Protein AF-A0A935R2I5-F1 (afdb_monomer_lite)

Secondary structure (DSSP, 8-state):
---PPPPPTT-TTTTT-SEEE--SSSEEEEE---TT-HHHHHHHHHHHHHHHHTT--EEEEE-S--S----HHHHHT--GGG-S-----HHHHHHHHHHHHHHSSEEEPPPHHHHHHHTSPPP-SSSSSHHHHHHHHHGGGHHHHHHHHHT--SEEEETTTEEEESS------SSHHHHTT--S-S-TTS-HHHHTTTSHHHHHHH-S---HHHHHHHHHHHH-TT----EEEE-SS--TTSEEEEETTEEEE--STTS-TTT-EEEEEETTS--SSGGG-EEEPS---------EEEEPPS--------------------------------------PPPPPP------PPPP-PPPP-----------------------PPPP-PPPPPP----------PPPHHHHHHHHHHHHTTT---HHHHHHHHHHTTS---TTTTS-----------------TTSSPPPTTHHHHHHHHHHHHHHHHHHHHHHHHHHHTT-S----

Radius of gyration: 31.32 Å; chains: 1; bounding box: 86×102×86 Å

Foldseek 3Di:
DDVDPQAFPLGPQFWQFQEREDELFFKEWEAEAAAQVVVLVVVQVVVQVVCVVVVTQYAYEYQANLHHHADPVCLVVPDVQFADHDDRRSLVRLVVQSVCRRPGRYAYAHAQCLLVLQAAAADPPRHPGRLVVSLVVNPPCSVVSNVRSSGGHQKYDAPLAEIEFAAEQADADQAPVVSRPDGSHDHHPPDLVCQCPPHRSSVRHRPHDHDPVSLVSRSCRYPNPPDQFHAYEHEPDDDAQQKDDPDFRYIYGHAHTSYHLQNHKMKIATSNHHGRGPVQEDADEDDDDDDDDGIHTYGHDPDDPPPDPPDPDDDDDDDDDDDDDDDDDDDDDDDDDDDDDDDDDDDDDDDDDDDDDDDDDDDDDDDDDDDDDDDDDDDDDDDDDDDDDDDDDDDDDDDDDDDDDDDDPVVVVVVVLVVVCVPDPDPVVVVLSVVVVPDVDDPVPVPPDDDDDDDDDDDDDDDDPPPDDDDPCPVVVVVVVVVVVVVVVVVVVVVVVCVVVVVDDPDD

Sequence (508 aa):
MSTEPASRAMGDGVWGRRVARLPERGVLLVCTDLHGNVPDYERMKALFFQEKALGNDPILAFCGDLVHGPDPGTRAAWPRYLGTPYDDRSAELILDMERFTRDERVFTLLGNHEHAHVGGPPVPKFYPDEAAVLEATLGAETERVVEFIRSFPLLAMAPNGLVLTHAAPRSTEPRADDFERLRYDGYRTVPLLRMADVDTLGALLWARMATEGQARRLLRALFGDEFTEGFVTFGHDVVHEGYDRFSASQICVSTSFGLDDERKTYLRLDLSQRYASAHALREGVGCRCRCTLSAEIRRRPANAPKILPAVVRAGGPRRLAPTRGPRPGGVDPGMNGASRRSPGHKTVTIRGMLSPCSRPSAAEPTDAAILGRRAAKTPCEEPFRPQDVEPPMPKLSDLSLLPRVTPSPERDARQLLLESTRGVPDLSLRAAALQAAHGGHRLTDVLAGDRVASNSFPREGLPSLAERGLPPDARHANHAFTLAARRRALAWRLARSAAEDGLVGRGR

Structure (mmCIF, N/CA/C/O backbone):
data_AF-A0A935R2I5-F1
#
_entry.id   AF-A0A935R2I5-F1
#
loop_
_atom_site.group_PDB
_atom_site.id
_atom_site.type_symbol
_atom_site.label_atom_id
_atom_site.label_alt_id
_atom_site.label_comp_id
_atom_site.label_asym_id
_atom_site.label_entity_id
_atom_site.label_seq_id
_atom_site.pdbx_PDB_ins_code
_atom_site.Cartn_x
_atom_site.Cartn_y
_atom_site.Cartn_z
_atom_site.occupancy
_atom_site.B_iso_or_equiv
_atom_site.auth_seq_id
_atom_site.auth_comp_id
_atom_site.auth_asym_id
_atom_site.auth_atom_id
_atom_site.pdbx_PDB_model_num
ATOM 1 N N . MET A 1 1 ? -19.370 -14.040 -24.279 1.00 42.25 1 MET A N 1
ATOM 2 C CA . MET A 1 1 ? -19.292 -14.472 -22.867 1.00 42.25 1 MET A CA 1
ATOM 3 C C . MET A 1 1 ? -19.594 -13.251 -22.027 1.00 42.25 1 MET A C 1
ATOM 5 O O . MET A 1 1 ? -19.007 -12.218 -22.307 1.00 42.25 1 MET A O 1
ATOM 9 N N . SER A 1 2 ? -20.565 -13.329 -21.116 1.00 35.28 2 SER A N 1
ATOM 10 C CA . SER A 1 2 ? -20.908 -12.202 -20.241 1.00 35.28 2 SER A CA 1
ATOM 11 C C . SER A 1 2 ? -19.685 -11.838 -19.397 1.00 35.28 2 SER A C 1
ATOM 13 O O . SER A 1 2 ? -19.158 -12.697 -18.695 1.00 35.28 2 SER A O 1
ATOM 15 N N . THR A 1 3 ? -19.198 -10.607 -19.533 1.00 46.31 3 THR A N 1
ATOM 16 C CA . THR A 1 3 ? -18.023 -10.059 -18.838 1.00 46.31 3 THR A CA 1
ATOM 17 C C . THR A 1 3 ? -18.418 -9.388 -17.527 1.00 46.31 3 THR A C 1
ATOM 19 O O . THR A 1 3 ? -17.806 -8.391 -17.147 1.00 46.31 3 THR A O 1
ATOM 22 N N . GLU A 1 4 ? -19.469 -9.865 -16.852 1.00 49.53 4 GLU A N 1
ATOM 23 C CA . GLU A 1 4 ? -19.754 -9.340 -15.521 1.00 49.53 4 GLU A CA 1
ATOM 24 C C . GLU A 1 4 ? -18.545 -9.626 -14.622 1.00 49.53 4 GLU A C 1
ATOM 26 O O . GLU A 1 4 ? -18.099 -10.779 -14.541 1.00 49.53 4 GLU A O 1
ATOM 31 N N . PRO A 1 5 ? -17.951 -8.588 -14.007 1.00 61.31 5 PRO A N 1
ATOM 32 C CA . PRO A 1 5 ? -16.806 -8.776 -13.141 1.00 61.31 5 PRO A CA 1
ATOM 33 C C . PRO A 1 5 ? -17.235 -9.701 -12.007 1.00 61.31 5 PRO A C 1
ATOM 35 O O . PRO A 1 5 ? -18.182 -9.406 -11.281 1.00 61.31 5 PRO A O 1
ATOM 38 N N . ALA A 1 6 ? -16.558 -10.844 -11.882 1.00 64.06 6 ALA A N 1
ATOM 39 C CA . ALA A 1 6 ? -16.834 -11.791 -10.812 1.00 64.06 6 ALA A CA 1
ATOM 40 C C . ALA A 1 6 ? -16.828 -11.048 -9.468 1.00 64.06 6 ALA A C 1
ATOM 42 O O . ALA A 1 6 ? -15.870 -10.331 -9.158 1.00 64.06 6 ALA A O 1
ATOM 43 N N . SER A 1 7 ? -17.899 -11.209 -8.688 1.00 76.56 7 SER A N 1
ATOM 44 C CA . SER A 1 7 ? -18.013 -10.600 -7.366 1.00 76.56 7 SER A CA 1
ATOM 45 C C . SER A 1 7 ? -16.812 -11.012 -6.513 1.00 76.56 7 SER A C 1
ATOM 47 O O . SER A 1 7 ? -16.570 -12.205 -6.323 1.00 76.56 7 SER A O 1
ATOM 49 N N . ARG A 1 8 ? -16.051 -10.039 -6.009 1.00 86.62 8 ARG A N 1
ATOM 50 C CA . ARG A 1 8 ? -14.922 -10.282 -5.098 1.00 86.62 8 ARG A CA 1
ATOM 51 C C . ARG A 1 8 ? -15.412 -10.344 -3.655 1.00 86.62 8 ARG A C 1
ATOM 53 O O . ARG A 1 8 ? -16.374 -9.661 -3.314 1.00 86.62 8 ARG A O 1
ATOM 60 N N . ALA A 1 9 ? -14.715 -11.075 -2.785 1.00 88.44 9 ALA A N 1
ATOM 61 C CA . ALA A 1 9 ? -15.162 -11.310 -1.406 1.00 88.44 9 ALA A CA 1
ATOM 62 C C . ALA A 1 9 ? -15.339 -10.026 -0.567 1.00 88.44 9 ALA A C 1
ATOM 64 O O . ALA A 1 9 ? -16.174 -9.981 0.332 1.00 88.44 9 ALA A O 1
ATOM 65 N N . MET A 1 10 ? -14.573 -8.969 -0.858 1.00 91.25 10 MET A N 1
ATOM 66 C CA . MET A 1 10 ? -14.714 -7.659 -0.197 1.00 91.25 10 MET A CA 1
ATOM 67 C C . MET A 1 10 ? -15.809 -6.762 -0.812 1.00 91.25 10 MET A C 1
ATOM 69 O O . MET A 1 10 ? -16.134 -5.727 -0.233 1.00 91.25 10 MET A O 1
ATOM 73 N N . GLY A 1 11 ? -16.383 -7.152 -1.955 1.00 90.31 11 GLY A N 1
ATOM 74 C CA . GLY A 1 11 ? -17.467 -6.446 -2.643 1.00 90.31 11 GLY A CA 1
ATOM 75 C C . GLY A 1 11 ? -17.122 -5.041 -3.158 1.00 90.31 11 GLY A C 1
ATOM 76 O O . GLY A 1 11 ? -15.964 -4.610 -3.178 1.00 90.31 11 GLY A O 1
ATOM 77 N N . ASP A 1 12 ? -18.166 -4.310 -3.547 1.00 85.81 12 ASP A N 1
ATOM 78 C CA . ASP A 1 12 ? -18.085 -2.979 -4.178 1.00 85.81 12 ASP A CA 1
ATOM 79 C C . ASP A 1 12 ? -17.677 -1.863 -3.199 1.00 85.81 12 ASP A C 1
ATOM 81 O O . ASP A 1 12 ? -17.367 -0.741 -3.594 1.00 85.81 12 ASP A O 1
ATOM 85 N N . GLY A 1 13 ? -17.644 -2.155 -1.894 1.00 87.06 13 GLY A N 1
ATOM 86 C CA . GLY A 1 13 ? -17.133 -1.230 -0.877 1.00 87.06 13 GLY A CA 1
ATOM 87 C C . GLY A 1 13 ? -15.620 -0.995 -0.961 1.00 87.06 13 GLY A C 1
ATOM 88 O O . GLY A 1 13 ? -15.116 -0.058 -0.337 1.00 87.06 13 GLY A O 1
ATOM 89 N N . VAL A 1 14 ? -14.902 -1.831 -1.719 1.00 94.50 14 VAL A N 1
ATOM 90 C CA . VAL A 1 14 ? -13.442 -1.780 -1.877 1.00 94.50 14 VAL A CA 1
ATOM 91 C C . VAL A 1 14 ? -13.039 -1.611 -3.338 1.00 94.50 14 VAL A C 1
ATOM 93 O O . VAL A 1 14 ? -12.278 -0.702 -3.659 1.00 94.50 14 VAL A O 1
ATOM 96 N N . TRP A 1 15 ? -13.526 -2.480 -4.223 1.00 94.56 15 TRP A N 1
ATOM 97 C CA . TRP A 1 15 ? -13.064 -2.533 -5.610 1.00 94.56 15 TRP A CA 1
ATOM 98 C C . TRP A 1 15 ? -13.761 -1.496 -6.488 1.00 94.56 15 TRP A C 1
ATOM 100 O O . TRP A 1 15 ? -14.960 -1.276 -6.362 1.00 94.56 15 TRP A O 1
ATOM 110 N N . GLY A 1 16 ? -13.006 -0.863 -7.390 1.00 94.56 16 GLY A N 1
ATOM 111 C CA . GLY A 1 16 ? -13.527 0.167 -8.299 1.00 94.56 16 GLY A CA 1
ATOM 112 C C . GLY A 1 16 ? -13.778 1.528 -7.640 1.00 94.56 16 GLY A C 1
ATOM 113 O O . GLY A 1 16 ? -14.221 2.458 -8.309 1.00 94.56 16 GLY A O 1
ATOM 114 N N . ARG A 1 17 ? -13.465 1.662 -6.348 1.00 96.50 17 ARG A N 1
ATOM 115 C CA . ARG A 1 17 ? -13.522 2.917 -5.593 1.00 96.50 17 ARG A CA 1
ATOM 116 C C . ARG A 1 17 ? -12.138 3.514 -5.434 1.00 96.50 17 ARG A C 1
ATOM 118 O O . ARG A 1 17 ? -11.147 2.809 -5.542 1.00 96.50 17 ARG A O 1
ATOM 125 N N . ARG A 1 18 ? -12.052 4.799 -5.110 1.00 98.19 18 ARG A N 1
ATOM 126 C CA . ARG A 1 18 ? -10.811 5.455 -4.671 1.00 98.19 18 ARG A CA 1
ATOM 127 C C . ARG A 1 18 ? -10.623 5.350 -3.163 1.00 98.19 18 ARG A C 1
ATOM 129 O O . ARG A 1 18 ? -9.482 5.244 -2.716 1.00 98.19 18 ARG A O 1
ATOM 136 N N . VAL A 1 19 ? -11.720 5.314 -2.404 1.00 98.50 19 VAL A N 1
ATOM 137 C CA . VAL A 1 19 ? -11.720 5.144 -0.945 1.00 98.50 19 VAL A CA 1
ATOM 138 C C . VAL A 1 19 ? -12.372 3.813 -0.585 1.00 98.50 19 VAL A C 1
ATOM 140 O O . VAL A 1 19 ? -13.596 3.682 -0.586 1.00 98.50 19 VAL A O 1
ATOM 143 N N . ALA A 1 20 ? -11.552 2.825 -0.234 1.00 98.38 20 ALA A N 1
ATOM 144 C CA . ALA A 1 20 ? -12.039 1.560 0.298 1.00 98.38 20 ALA A CA 1
ATOM 145 C C . ALA A 1 20 ? -12.527 1.729 1.744 1.00 98.38 20 ALA A C 1
ATOM 147 O O . ALA A 1 20 ? -11.830 2.295 2.591 1.00 98.38 20 ALA A O 1
ATOM 148 N N . ARG A 1 21 ? -13.718 1.207 2.045 1.00 97.38 21 ARG A N 1
ATOM 149 C CA . ARG A 1 21 ? -14.299 1.239 3.396 1.00 97.38 21 ARG A CA 1
ATOM 150 C C . ARG A 1 21 ? -14.200 -0.141 4.033 1.00 97.38 21 ARG A C 1
ATOM 152 O O . ARG A 1 21 ? -14.810 -1.098 3.566 1.00 97.38 21 ARG A O 1
ATOM 159 N N . LEU A 1 22 ? -13.411 -0.236 5.096 1.00 97.62 22 LEU A N 1
ATOM 160 C CA . LEU A 1 22 ? -13.221 -1.465 5.861 1.00 97.62 22 LEU A CA 1
ATOM 161 C C . LEU A 1 22 ? -14.363 -1.659 6.872 1.00 97.62 22 LEU A C 1
ATOM 163 O O . LEU A 1 22 ? -14.968 -0.678 7.310 1.00 97.62 22 LEU A O 1
ATOM 167 N N . PRO A 1 23 ? -14.673 -2.910 7.255 1.00 96.88 23 PRO A N 1
ATOM 168 C CA . PRO A 1 23 ? -15.714 -3.191 8.243 1.00 96.88 23 PRO A CA 1
ATOM 169 C C . PRO A 1 23 ? -15.329 -2.703 9.647 1.00 96.88 23 PRO A C 1
ATOM 171 O O . PRO A 1 23 ? -14.164 -2.466 9.958 1.00 96.88 23 PRO A O 1
ATOM 174 N N . GLU A 1 24 ? -16.319 -2.654 10.536 1.00 96.44 24 GLU A N 1
ATOM 175 C CA . GLU A 1 24 ? -16.144 -2.314 11.957 1.00 96.44 24 GLU A CA 1
ATOM 176 C C . GLU A 1 24 ? -15.472 -3.415 12.794 1.00 96.44 24 GLU A C 1
ATOM 178 O O . GLU A 1 24 ? -15.126 -3.194 13.951 1.00 96.44 24 GLU A O 1
ATOM 183 N N . ARG A 1 25 ? -15.358 -4.638 12.268 1.00 96.88 25 ARG A N 1
ATOM 184 C CA . ARG A 1 25 ? -14.874 -5.815 13.005 1.00 96.88 25 ARG A CA 1
ATOM 185 C C . ARG A 1 25 ? -14.002 -6.694 12.117 1.00 96.88 25 ARG A C 1
ATOM 187 O O . ARG A 1 25 ? -14.098 -6.634 10.893 1.00 96.88 25 ARG A O 1
ATOM 194 N N . GLY A 1 26 ? -13.184 -7.525 12.757 1.00 96.88 26 GLY A N 1
ATOM 195 C CA . GLY A 1 26 ? -12.247 -8.438 12.104 1.00 96.88 26 GLY A CA 1
ATOM 196 C C . GLY A 1 26 ? -10.797 -8.146 12.480 1.00 96.88 26 GLY A C 1
ATOM 197 O O . GLY A 1 26 ? -10.507 -7.203 13.219 1.00 96.88 26 GLY A O 1
ATOM 198 N N . VAL A 1 27 ? -9.881 -8.969 11.973 1.00 97.75 27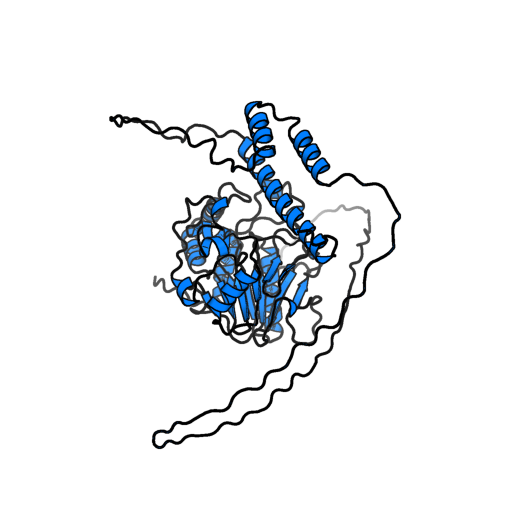 VAL A N 1
ATOM 199 C CA . VAL A 1 27 ? -8.436 -8.799 12.183 1.00 97.75 27 VAL A CA 1
ATOM 200 C C . VAL A 1 27 ? -7.792 -8.339 10.884 1.00 97.75 27 VAL A C 1
ATOM 202 O O . VAL A 1 27 ? -7.696 -9.106 9.932 1.00 97.75 27 VAL A O 1
ATOM 205 N N . LEU A 1 28 ? -7.315 -7.101 10.842 1.00 98.12 28 LEU A N 1
ATOM 206 C CA . LEU A 1 28 ? -6.617 -6.564 9.681 1.00 98.12 28 LEU A CA 1
ATOM 207 C C . LEU A 1 28 ? -5.120 -6.873 9.760 1.00 98.12 28 LEU A C 1
ATOM 209 O O . LEU A 1 28 ? -4.450 -6.512 10.729 1.00 98.12 28 LEU A O 1
ATOM 213 N N . LEU A 1 29 ? -4.595 -7.496 8.710 1.00 98.19 29 LEU A N 1
ATOM 214 C CA . LEU A 1 29 ? -3.173 -7.673 8.445 1.00 98.19 29 LEU A CA 1
ATOM 215 C C . LEU A 1 29 ? -2.754 -6.689 7.351 1.00 98.19 29 LEU A C 1
ATOM 217 O O . LEU A 1 29 ? -3.391 -6.649 6.300 1.00 98.19 29 LEU A O 1
ATOM 221 N N . VAL A 1 30 ? -1.691 -5.916 7.580 1.00 97.94 30 VAL A N 1
ATOM 222 C CA . VAL A 1 30 ? -1.182 -4.937 6.602 1.00 97.94 30 VAL A CA 1
ATOM 223 C C . VAL A 1 30 ? 0.234 -5.300 6.170 1.00 97.94 30 VAL A C 1
ATOM 225 O O . VAL A 1 30 ? 1.107 -5.537 7.010 1.00 97.94 30 VAL A O 1
ATOM 228 N N . CYS A 1 31 ? 0.439 -5.316 4.857 1.00 97.38 31 CYS A N 1
ATOM 229 C CA . CYS A 1 31 ? 1.704 -5.534 4.168 1.00 97.38 31 CYS A CA 1
ATOM 230 C C . CYS A 1 31 ? 1.957 -4.381 3.185 1.00 97.38 31 CYS A C 1
ATOM 232 O O . CYS A 1 31 ? 1.023 -3.765 2.686 1.00 97.38 31 CYS A O 1
ATOM 234 N N . THR A 1 32 ? 3.216 -4.070 2.923 1.00 97.38 32 THR A N 1
ATOM 235 C CA . THR A 1 32 ? 3.664 -2.994 2.038 1.00 97.38 32 THR A CA 1
ATOM 236 C C . THR A 1 32 ? 4.848 -3.476 1.193 1.00 97.38 32 THR A C 1
ATOM 238 O O . THR A 1 32 ? 5.669 -4.262 1.688 1.00 97.38 32 THR A O 1
ATOM 241 N N . ASP A 1 33 ? 4.928 -2.986 -0.048 1.00 97.62 33 ASP A N 1
ATOM 242 C CA . ASP A 1 33 ? 6.112 -3.036 -0.917 1.00 97.62 33 ASP A CA 1
ATOM 243 C C . ASP A 1 33 ? 6.672 -4.457 -1.110 1.00 97.62 33 ASP A C 1
ATOM 245 O O . ASP A 1 33 ? 7.755 -4.793 -0.622 1.00 97.62 33 ASP A O 1
ATOM 249 N N . LEU A 1 34 ? 5.936 -5.326 -1.809 1.00 98.12 34 LEU A N 1
ATOM 250 C CA . LEU A 1 34 ? 6.410 -6.682 -2.116 1.00 98.12 34 LEU A CA 1
ATOM 251 C C . LEU A 1 34 ? 7.421 -6.699 -3.263 1.00 98.12 34 LEU A C 1
ATOM 253 O O . LEU A 1 34 ? 8.339 -7.516 -3.236 1.00 98.12 34 LEU A O 1
ATOM 257 N N . HIS A 1 35 ? 7.255 -5.845 -4.278 1.00 98.25 35 HIS A N 1
ATOM 258 C CA . HIS A 1 35 ? 8.127 -5.786 -5.456 1.00 98.25 35 HIS A CA 1
ATOM 259 C C . HIS A 1 35 ? 8.442 -7.165 -6.058 1.00 98.25 35 HIS A C 1
ATOM 261 O O . HIS A 1 35 ? 9.607 -7.539 -6.204 1.00 98.25 35 HIS A O 1
ATOM 267 N N . GLY A 1 36 ? 7.413 -7.973 -6.331 1.00 98.19 36 GLY A N 1
ATOM 268 C CA . GLY A 1 36 ? 7.558 -9.313 -6.910 1.00 98.19 36 GLY A CA 1
ATOM 269 C C . GLY A 1 36 ? 8.071 -10.398 -5.951 1.00 98.19 36 GLY A C 1
ATOM 270 O O . GLY A 1 36 ? 8.322 -11.522 -6.390 1.00 98.19 36 GLY A O 1
ATOM 271 N N . ASN A 1 37 ? 8.222 -10.110 -4.652 1.00 98.38 37 ASN A N 1
ATOM 272 C CA . ASN A 1 37 ? 8.724 -11.055 -3.651 1.00 98.38 37 ASN A CA 1
ATOM 273 C C . ASN A 1 37 ? 7.662 -12.089 -3.224 1.00 98.38 37 ASN A C 1
ATOM 275 O O . ASN A 1 37 ? 7.001 -11.967 -2.189 1.00 98.38 37 ASN A O 1
ATOM 279 N N . VAL A 1 38 ? 7.520 -13.152 -4.020 1.00 98.19 38 VAL A N 1
ATOM 280 C CA . VAL A 1 38 ? 6.578 -14.256 -3.748 1.00 98.19 38 VAL A CA 1
ATOM 281 C C . VAL A 1 38 ? 6.770 -14.924 -2.374 1.00 98.19 38 VAL A C 1
ATOM 283 O O . VAL A 1 38 ? 5.764 -15.201 -1.723 1.00 98.19 38 VAL A O 1
ATOM 286 N N . PRO A 1 39 ? 7.995 -15.182 -1.868 1.00 97.38 39 PRO A N 1
ATOM 287 C CA . PRO A 1 39 ? 8.168 -15.715 -0.514 1.00 97.38 39 PRO A CA 1
ATOM 288 C C . PRO A 1 39 ? 7.474 -14.902 0.591 1.00 97.38 39 PRO A C 1
ATOM 290 O O . PRO A 1 39 ? 6.872 -15.490 1.493 1.00 97.38 39 PRO A O 1
ATOM 293 N N . ASP A 1 40 ? 7.525 -13.568 0.530 1.00 97.06 40 ASP A N 1
ATOM 294 C CA . ASP A 1 40 ? 6.851 -12.716 1.516 1.00 97.06 40 ASP A CA 1
ATOM 295 C C . ASP A 1 40 ? 5.333 -12.646 1.277 1.00 97.06 40 ASP A C 1
ATOM 297 O O . ASP A 1 40 ? 4.562 -12.684 2.238 1.00 97.06 40 ASP A O 1
ATOM 301 N N . TYR A 1 41 ? 4.890 -12.644 0.016 1.00 98.44 41 TYR A N 1
ATOM 302 C CA . TYR A 1 41 ? 3.471 -12.770 -0.336 1.00 98.44 41 TYR A CA 1
ATOM 303 C C . TYR A 1 41 ? 2.841 -14.042 0.263 1.00 98.44 41 TYR A C 1
ATOM 305 O O . TYR A 1 41 ? 1.838 -13.984 0.980 1.00 98.44 41 TYR A O 1
ATOM 313 N N . GLU A 1 42 ? 3.483 -15.196 0.065 1.00 98.12 42 GLU A N 1
ATOM 314 C CA . GLU A 1 42 ? 3.033 -16.476 0.622 1.00 98.12 42 GLU A CA 1
ATOM 315 C C . GLU A 1 42 ? 3.092 -16.495 2.154 1.00 98.12 42 GLU A C 1
ATOM 317 O O . GLU A 1 42 ? 2.244 -17.096 2.822 1.00 98.12 42 GLU A O 1
ATOM 322 N N . ARG A 1 43 ? 4.050 -15.778 2.752 1.00 96.44 43 ARG A N 1
ATOM 323 C CA . ARG A 1 43 ? 4.087 -15.608 4.206 1.00 96.44 43 ARG A CA 1
ATOM 324 C C . ARG A 1 43 ? 2.867 -14.840 4.717 1.00 96.44 43 ARG A C 1
ATOM 326 O O . ARG A 1 43 ? 2.314 -15.235 5.747 1.00 96.44 43 ARG A O 1
ATOM 333 N N . MET A 1 44 ? 2.435 -13.787 4.026 1.00 98.00 44 MET A N 1
ATOM 334 C CA . MET A 1 44 ? 1.230 -13.040 4.397 1.00 98.00 44 MET A CA 1
ATOM 335 C C . MET A 1 44 ? -0.040 -13.879 4.231 1.00 98.00 44 MET A C 1
ATOM 337 O O . MET A 1 44 ? -0.881 -13.874 5.132 1.00 98.00 44 MET A O 1
ATOM 341 N N . LYS A 1 45 ? -0.138 -14.690 3.169 1.00 98.31 45 LYS A N 1
ATOM 342 C CA . LYS A 1 45 ? -1.212 -15.689 3.008 1.00 98.31 45 LYS A CA 1
ATOM 343 C C . LYS A 1 45 ? -1.251 -16.670 4.176 1.00 98.31 45 LYS A C 1
ATOM 345 O O . LYS A 1 45 ? -2.307 -16.904 4.760 1.00 98.31 45 LYS A O 1
ATOM 350 N N . ALA A 1 46 ? -0.098 -17.197 4.583 1.00 97.62 46 ALA A N 1
ATOM 351 C CA . ALA A 1 46 ? -0.018 -18.105 5.723 1.00 97.62 46 ALA A CA 1
ATOM 352 C C . ALA A 1 46 ? -0.479 -17.449 7.039 1.00 97.62 46 ALA A C 1
ATOM 354 O O . ALA A 1 46 ? -1.148 -18.099 7.840 1.00 97.62 46 ALA A O 1
ATOM 355 N N . LEU A 1 47 ? -0.154 -16.170 7.267 1.00 96.25 47 LEU A N 1
ATOM 356 C CA . LEU A 1 47 ? -0.636 -15.416 8.433 1.00 96.25 47 LEU A CA 1
ATOM 357 C C . LEU A 1 47 ? -2.151 -15.190 8.382 1.00 96.25 47 LEU A C 1
ATOM 359 O O . LEU A 1 47 ? -2.825 -15.371 9.392 1.00 96.25 47 LEU A O 1
ATOM 363 N N . PHE A 1 48 ? -2.693 -14.859 7.210 1.00 97.94 48 PHE A N 1
ATOM 364 C CA . PHE A 1 48 ? -4.134 -14.739 7.000 1.00 97.94 48 PHE A CA 1
ATOM 365 C C . PHE A 1 48 ? -4.859 -16.048 7.346 1.00 97.94 48 PHE A C 1
ATOM 367 O O . PHE A 1 48 ? -5.766 -16.060 8.179 1.00 97.94 48 PHE A O 1
ATOM 374 N N . PHE A 1 49 ? -4.408 -17.178 6.795 1.00 98.06 49 PHE A N 1
ATOM 375 C CA . PHE A 1 49 ? -5.005 -18.481 7.098 1.00 98.06 49 PHE A CA 1
ATOM 376 C C . PHE A 1 49 ? -4.787 -18.914 8.550 1.00 98.06 49 PHE A C 1
ATOM 378 O O . PHE A 1 49 ? -5.638 -19.601 9.112 1.00 98.06 49 PHE A O 1
ATOM 385 N N . GLN A 1 50 ? -3.694 -18.486 9.189 1.00 97.00 50 GLN A N 1
ATOM 386 C CA . GLN A 1 50 ? -3.489 -18.696 10.619 1.00 97.00 50 GLN A CA 1
ATOM 387 C C . GLN A 1 50 ? -4.555 -17.971 11.452 1.00 97.00 50 GLN A C 1
ATOM 389 O O . GLN A 1 50 ? -5.107 -18.574 12.366 1.00 97.00 50 GLN A O 1
ATOM 394 N N . GLU A 1 51 ? -4.868 -16.710 11.151 1.00 97.00 51 GLU A N 1
ATOM 395 C CA . GLU A 1 51 ? -5.935 -15.974 11.844 1.00 97.00 51 GLU A CA 1
ATOM 396 C C . GLU A 1 51 ? -7.306 -16.628 11.616 1.00 97.00 51 GLU A C 1
ATOM 398 O O . GLU A 1 51 ? -8.055 -16.826 12.573 1.00 97.00 51 GLU A O 1
ATOM 403 N N . LYS A 1 52 ? -7.597 -17.062 10.383 1.00 97.19 52 LYS A N 1
ATOM 404 C CA . LYS A 1 52 ? -8.825 -17.806 10.051 1.00 97.19 52 LYS A CA 1
ATOM 405 C C . LYS A 1 52 ? -8.934 -19.105 10.860 1.00 97.19 52 LYS A C 1
ATOM 407 O O . LYS A 1 52 ? -9.976 -19.393 11.440 1.00 97.19 52 LYS A O 1
ATOM 412 N N . ALA A 1 53 ? -7.839 -19.863 10.973 1.00 97.25 53 ALA A N 1
ATOM 413 C CA . ALA A 1 53 ? -7.779 -21.092 11.769 1.00 97.25 53 ALA A CA 1
ATOM 414 C C . ALA A 1 53 ? -7.937 -20.854 13.284 1.00 97.25 53 ALA A C 1
ATOM 416 O O . ALA A 1 53 ? -8.341 -21.764 14.006 1.00 97.25 53 ALA A O 1
ATOM 417 N N . LEU A 1 54 ? -7.646 -19.643 13.770 1.00 96.69 54 LEU A N 1
ATOM 418 C CA . LEU A 1 54 ? -7.909 -19.227 15.151 1.00 96.69 54 LEU A CA 1
ATOM 419 C C . LEU A 1 54 ? -9.368 -18.793 15.385 1.00 96.69 54 LEU A C 1
ATOM 421 O O . LEU A 1 54 ? -9.700 -18.389 16.497 1.00 96.69 54 LEU A O 1
ATOM 425 N N . GLY A 1 55 ? -10.233 -18.879 14.370 1.00 97.06 55 GLY A N 1
ATOM 426 C CA . GLY A 1 55 ? -11.631 -18.450 14.446 1.00 97.06 55 GLY A CA 1
ATOM 427 C C . GLY A 1 55 ? -11.818 -16.937 14.335 1.00 97.06 55 GLY A C 1
ATOM 428 O O . GLY A 1 55 ? -12.912 -16.443 14.601 1.00 97.06 55 GLY A O 1
ATOM 429 N N . ASN A 1 56 ? -10.770 -16.199 13.958 1.00 97.06 56 ASN A N 1
ATOM 430 C CA . ASN A 1 56 ? -10.896 -14.782 13.643 1.00 97.06 56 ASN A CA 1
ATOM 431 C C . ASN A 1 56 ? -11.461 -14.605 12.227 1.00 97.06 56 ASN A C 1
ATOM 433 O O . ASN A 1 56 ? -11.472 -15.531 11.416 1.00 97.06 56 ASN A O 1
ATOM 437 N N . ASP A 1 57 ? -11.880 -13.380 11.927 1.00 97.25 57 ASP A N 1
ATOM 438 C CA . ASP A 1 57 ? -12.343 -12.953 10.607 1.00 97.25 57 ASP A CA 1
ATOM 439 C C . ASP A 1 57 ? -11.278 -12.037 9.975 1.00 97.25 57 ASP A C 1
ATOM 441 O O . ASP A 1 57 ? -11.310 -10.817 10.185 1.00 97.25 57 ASP A O 1
ATOM 445 N N . PRO A 1 58 ? -10.232 -12.608 9.342 1.00 98.12 58 PRO A N 1
ATOM 446 C CA . PRO A 1 58 ? -9.097 -11.829 8.882 1.00 98.12 58 PRO A CA 1
ATOM 447 C C . PRO A 1 58 ? -9.387 -11.065 7.592 1.00 98.12 58 PRO A C 1
ATOM 449 O O . PRO A 1 58 ? -10.147 -11.506 6.733 1.00 98.12 58 PRO A O 1
ATOM 452 N N . ILE A 1 59 ? -8.691 -9.943 7.437 1.00 98.56 59 ILE A N 1
ATOM 453 C CA . ILE A 1 59 ? -8.610 -9.148 6.214 1.00 98.56 59 ILE A CA 1
ATOM 454 C C . ILE A 1 59 ? -7.131 -8.916 5.929 1.00 98.56 59 ILE A C 1
ATOM 456 O O . ILE A 1 59 ? -6.391 -8.537 6.835 1.00 98.56 59 ILE A O 1
ATOM 460 N N . LEU A 1 60 ? -6.691 -9.127 4.691 1.00 98.69 60 LEU A N 1
ATOM 461 C CA . LEU A 1 60 ? -5.316 -8.843 4.278 1.00 98.69 60 LEU A CA 1
ATOM 462 C C . LEU A 1 60 ? -5.287 -7.659 3.311 1.00 98.69 60 LEU A C 1
ATOM 464 O O . LEU A 1 60 ? -5.884 -7.707 2.238 1.00 98.69 60 LEU A O 1
ATOM 468 N N . ALA A 1 61 ? -4.582 -6.603 3.705 1.00 98.62 61 ALA A N 1
ATOM 469 C CA . ALA A 1 61 ? -4.376 -5.407 2.906 1.00 98.62 61 ALA A CA 1
ATOM 470 C C . ALA A 1 61 ? -2.910 -5.290 2.481 1.00 98.62 61 ALA A C 1
ATOM 472 O O . ALA A 1 61 ? -2.008 -5.367 3.319 1.00 98.62 61 ALA A O 1
ATOM 473 N N . PHE A 1 62 ? -2.688 -5.040 1.195 1.00 98.69 62 PHE A N 1
ATOM 474 C CA . PHE A 1 62 ? -1.397 -4.601 0.672 1.00 98.69 62 PHE A CA 1
ATOM 475 C C . PHE A 1 62 ? -1.445 -3.102 0.362 1.00 98.69 62 PHE A C 1
ATOM 477 O O . PHE A 1 62 ? -2.360 -2.646 -0.317 1.00 98.69 62 PHE A O 1
ATOM 484 N N . CYS A 1 63 ? -0.482 -2.315 0.831 1.00 98.44 63 CYS A N 1
ATOM 485 C CA . CYS A 1 63 ? -0.412 -0.878 0.558 1.00 98.44 63 CYS A CA 1
ATOM 486 C C . CYS A 1 63 ? 0.339 -0.578 -0.750 1.00 98.44 63 CYS A C 1
ATOM 488 O O . CYS A 1 63 ? 1.217 0.276 -0.753 1.00 98.44 63 CYS A O 1
ATOM 490 N N . GLY A 1 64 ? 0.013 -1.279 -1.840 1.00 98.25 64 GLY A N 1
ATOM 491 C CA . GLY A 1 64 ? 0.639 -1.087 -3.152 1.00 98.25 64 GLY A CA 1
ATOM 492 C C . GLY A 1 64 ? 2.043 -1.682 -3.288 1.00 98.25 64 GLY A C 1
ATOM 493 O O . GLY A 1 64 ? 2.554 -2.340 -2.376 1.00 98.25 64 GLY A O 1
ATOM 494 N N . ASP A 1 65 ? 2.634 -1.450 -4.459 1.00 98.69 65 ASP A N 1
ATOM 495 C CA . ASP A 1 65 ? 3.938 -1.941 -4.905 1.00 98.69 65 ASP A CA 1
ATOM 496 C C . ASP A 1 65 ? 4.058 -3.467 -4.772 1.00 98.69 65 ASP A C 1
ATOM 498 O O . ASP A 1 65 ? 4.989 -4.030 -4.188 1.00 98.69 65 ASP A O 1
ATOM 502 N N . LEU A 1 66 ? 3.062 -4.161 -5.325 1.00 98.50 66 LEU A N 1
ATOM 503 C CA . LEU A 1 66 ? 3.051 -5.613 -5.464 1.00 98.50 66 LEU A CA 1
ATOM 504 C C . LEU A 1 66 ? 4.084 -6.079 -6.489 1.00 98.50 66 LEU A C 1
ATOM 506 O O . LEU A 1 66 ? 4.687 -7.142 -6.316 1.00 98.50 66 LEU A O 1
ATOM 510 N N . VAL A 1 67 ? 4.260 -5.303 -7.561 1.00 98.69 67 VAL A N 1
ATOM 511 C CA . VAL A 1 67 ? 5.039 -5.686 -8.743 1.00 98.69 67 VAL A CA 1
ATOM 512 C C . VAL A 1 67 ? 6.355 -4.913 -8.880 1.00 98.69 67 VAL A C 1
ATOM 514 O O . VAL A 1 67 ? 6.664 -4.011 -8.103 1.00 98.69 67 VAL A O 1
ATOM 517 N N . HIS A 1 68 ? 7.128 -5.304 -9.894 1.00 97.69 68 HIS A N 1
ATOM 518 C CA . HIS A 1 68 ? 8.421 -4.755 -10.297 1.00 97.69 68 HIS A CA 1
ATOM 519 C C . HIS A 1 68 ? 9.532 -5.080 -9.301 1.00 97.69 68 HIS A C 1
ATOM 521 O O . HIS A 1 68 ? 9.859 -4.303 -8.402 1.00 97.69 68 HIS A O 1
ATOM 527 N N . GLY A 1 69 ? 10.094 -6.275 -9.471 1.00 96.06 69 GLY A N 1
ATOM 528 C CA . GLY A 1 69 ? 11.204 -6.783 -8.683 1.00 96.06 69 GLY A CA 1
ATOM 529 C C . GLY A 1 69 ? 12.563 -6.631 -9.375 1.00 96.06 69 GLY A C 1
ATOM 530 O O . GLY A 1 69 ? 12.676 -6.031 -10.443 1.00 96.06 69 GLY A O 1
ATOM 531 N N . PRO A 1 70 ? 13.621 -7.176 -8.753 1.00 97.31 70 PRO A N 1
ATOM 532 C CA . PRO A 1 70 ? 14.995 -7.035 -9.218 1.00 97.31 70 PRO A CA 1
ATOM 533 C C . PRO A 1 70 ? 15.217 -7.676 -10.591 1.00 97.31 70 PRO A C 1
ATOM 535 O O . PRO A 1 70 ? 14.824 -8.817 -10.833 1.00 97.31 70 PRO A O 1
ATOM 538 N N . ASP A 1 71 ? 15.937 -6.968 -11.461 1.00 97.56 71 ASP A N 1
ATOM 539 C CA . ASP A 1 71 ? 16.400 -7.507 -12.736 1.00 97.56 71 ASP A CA 1
ATOM 540 C C . ASP A 1 71 ? 17.502 -8.575 -12.545 1.00 97.56 71 ASP A C 1
ATOM 542 O O . ASP A 1 71 ? 18.132 -8.631 -11.480 1.00 97.56 71 ASP A O 1
ATOM 546 N N . PRO A 1 72 ? 17.795 -9.418 -13.558 1.00 97.00 72 PRO A N 1
ATOM 547 C CA . PRO A 1 72 ? 18.821 -10.458 -13.450 1.00 97.00 72 PRO A CA 1
ATOM 548 C C . PRO A 1 72 ? 20.214 -9.948 -13.050 1.00 97.00 72 PRO A C 1
ATOM 550 O O . PRO A 1 72 ? 20.949 -10.639 -12.343 1.00 97.00 72 PRO A O 1
ATOM 553 N N . GLY A 1 73 ? 20.588 -8.738 -13.472 1.00 97.31 73 GLY A N 1
ATOM 554 C CA . GLY A 1 73 ? 21.842 -8.088 -13.102 1.00 97.31 73 GLY A CA 1
ATOM 555 C C . GLY A 1 73 ? 21.855 -7.665 -11.636 1.00 97.31 73 GLY A C 1
ATOM 556 O O . GLY A 1 73 ? 22.787 -8.018 -10.909 1.00 97.31 73 GLY A O 1
ATOM 557 N N . THR A 1 74 ? 20.799 -6.992 -11.168 1.00 96.62 74 THR A N 1
ATOM 558 C CA . THR A 1 74 ? 20.617 -6.690 -9.736 1.00 96.62 74 THR A CA 1
ATOM 559 C C . THR A 1 74 ? 20.627 -7.971 -8.902 1.00 96.62 74 THR A C 1
ATOM 561 O O . THR A 1 74 ? 21.253 -8.027 -7.843 1.00 96.62 74 THR A O 1
ATOM 564 N N . ARG A 1 75 ? 20.001 -9.042 -9.399 1.00 96.06 75 ARG A N 1
ATOM 565 C CA . ARG A 1 75 ? 19.965 -10.342 -8.732 1.00 96.06 75 ARG A CA 1
ATOM 566 C C . ARG A 1 75 ? 21.340 -11.003 -8.617 1.00 96.06 75 ARG A C 1
ATOM 568 O O . ARG A 1 75 ? 21.637 -11.609 -7.581 1.00 96.06 75 ARG A O 1
ATOM 575 N N . ALA A 1 76 ? 22.160 -10.902 -9.660 1.00 96.88 76 ALA A N 1
ATOM 576 C CA . ALA A 1 76 ? 23.519 -11.436 -9.689 1.00 96.88 76 ALA A CA 1
ATOM 577 C C . ALA A 1 76 ? 24.476 -10.652 -8.776 1.00 96.88 76 ALA A C 1
ATOM 579 O O . ALA A 1 76 ? 25.388 -11.238 -8.193 1.00 96.88 76 ALA A O 1
ATOM 580 N N . ALA A 1 77 ? 24.247 -9.348 -8.612 1.00 96.69 77 ALA A N 1
ATOM 581 C CA . ALA A 1 77 ? 25.063 -8.449 -7.800 1.00 96.69 77 ALA A CA 1
ATOM 582 C C . ALA A 1 77 ? 24.230 -7.775 -6.697 1.00 96.69 77 ALA A C 1
ATOM 584 O O . ALA A 1 77 ? 24.139 -6.548 -6.637 1.00 96.69 77 ALA A O 1
ATOM 585 N N . TRP A 1 78 ? 23.625 -8.591 -5.824 1.00 97.12 78 TRP A N 1
ATOM 586 C CA . TRP A 1 78 ? 22.627 -8.131 -4.856 1.00 97.12 78 TRP A CA 1
ATOM 587 C C . TRP A 1 78 ? 23.142 -7.010 -3.934 1.00 97.12 78 TRP A C 1
ATOM 589 O O . TRP A 1 78 ? 24.016 -7.251 -3.090 1.00 97.12 78 TRP A O 1
ATOM 599 N N . PRO A 1 79 ? 22.594 -5.785 -4.026 1.00 95.75 79 PRO A N 1
ATOM 600 C CA . PRO A 1 79 ? 22.989 -4.697 -3.149 1.00 95.75 79 PRO A CA 1
ATOM 601 C C . PRO A 1 79 ? 22.510 -4.929 -1.715 1.00 95.75 79 PRO A C 1
ATOM 603 O O . PRO A 1 79 ? 21.337 -5.192 -1.468 1.00 95.75 79 PRO A O 1
ATOM 606 N N . ARG A 1 80 ? 23.397 -4.722 -0.734 1.00 93.69 80 ARG A N 1
ATOM 607 C CA . ARG A 1 80 ? 23.085 -4.928 0.694 1.00 93.69 80 ARG A CA 1
ATOM 608 C C . ARG A 1 80 ? 21.850 -4.158 1.179 1.00 93.69 80 ARG A C 1
ATOM 610 O O . ARG A 1 80 ? 21.134 -4.640 2.044 1.00 93.69 80 ARG A O 1
ATOM 617 N N . TYR A 1 81 ? 21.600 -2.966 0.639 1.00 91.94 81 TYR A N 1
ATOM 618 C CA . TYR A 1 81 ? 20.461 -2.141 1.052 1.00 91.94 81 TYR A CA 1
ATOM 619 C C . TYR A 1 81 ? 19.100 -2.681 0.572 1.00 91.94 81 TYR A C 1
ATOM 621 O O . TYR A 1 81 ? 18.078 -2.134 0.973 1.00 91.94 81 TYR A O 1
ATOM 629 N N . LEU A 1 82 ? 19.078 -3.718 -0.276 1.00 93.44 82 LEU A N 1
ATOM 630 C CA . LEU A 1 82 ? 17.856 -4.395 -0.720 1.00 93.44 82 LEU A CA 1
ATOM 631 C C . LEU A 1 82 ? 17.414 -5.531 0.217 1.00 93.44 82 LEU A C 1
ATOM 633 O O . LEU A 1 82 ? 16.357 -6.118 -0.001 1.00 93.44 82 LEU A O 1
ATOM 637 N N . GLY A 1 83 ? 18.187 -5.823 1.268 1.00 95.75 83 GLY A N 1
ATOM 638 C CA . GLY A 1 83 ? 17.848 -6.853 2.246 1.00 95.75 83 GLY A CA 1
ATOM 639 C C . GLY A 1 83 ? 18.092 -8.266 1.725 1.00 95.75 83 GLY A C 1
ATOM 640 O O . GLY A 1 83 ? 19.109 -8.529 1.080 1.00 95.75 83 GLY A O 1
ATOM 641 N N . THR A 1 84 ? 17.165 -9.186 1.994 1.00 95.44 84 THR A N 1
ATOM 642 C CA . THR A 1 84 ? 17.299 -10.595 1.591 1.00 95.44 84 THR A CA 1
ATOM 643 C C . THR A 1 84 ? 17.086 -10.779 0.076 1.00 95.44 84 THR A C 1
ATOM 645 O O . THR A 1 84 ? 16.048 -10.349 -0.422 1.00 95.44 84 THR A O 1
ATOM 648 N N . PRO A 1 85 ? 18.012 -11.440 -0.657 1.00 97.06 85 PRO A N 1
ATOM 649 C CA . PRO A 1 85 ? 17.869 -11.704 -2.091 1.00 97.06 85 PRO A CA 1
ATOM 650 C C . PRO A 1 85 ? 16.628 -12.512 -2.459 1.00 97.06 85 PRO A C 1
ATOM 652 O O . PRO A 1 85 ? 16.322 -13.517 -1.815 1.00 97.06 85 PRO A O 1
ATOM 655 N N . TYR A 1 86 ? 15.974 -12.121 -3.550 1.00 97.44 86 TYR A N 1
ATOM 656 C CA . TYR A 1 86 ? 14.853 -12.840 -4.151 1.00 97.44 86 TYR A CA 1
ATOM 657 C C . TYR A 1 86 ? 14.798 -12.577 -5.664 1.00 97.44 86 TYR A C 1
ATOM 659 O O . TYR A 1 86 ? 15.413 -11.630 -6.152 1.00 97.44 86 TYR A O 1
ATOM 667 N N . ASP A 1 87 ? 14.088 -13.431 -6.399 1.00 97.56 87 ASP A N 1
ATOM 668 C CA . ASP A 1 87 ? 13.878 -13.282 -7.843 1.00 97.56 87 ASP A CA 1
ATOM 669 C C . ASP A 1 87 ? 12.552 -12.558 -8.106 1.00 97.56 87 ASP A C 1
ATOM 671 O O . ASP A 1 87 ? 11.573 -12.799 -7.394 1.00 97.56 87 ASP A O 1
ATOM 675 N N . ASP A 1 88 ? 12.499 -11.699 -9.127 1.00 98.19 88 ASP A N 1
ATOM 676 C CA . ASP A 1 88 ? 11.245 -11.063 -9.527 1.00 98.19 88 ASP A CA 1
ATOM 677 C C . ASP A 1 88 ? 10.246 -12.107 -10.044 1.00 98.19 88 ASP A C 1
ATOM 679 O O . ASP A 1 88 ? 10.471 -12.775 -11.055 1.00 98.19 88 ASP A O 1
ATOM 683 N N . ARG A 1 89 ? 9.122 -12.240 -9.336 1.00 98.38 89 ARG A N 1
ATOM 684 C CA . ARG A 1 89 ? 7.990 -13.095 -9.711 1.00 98.38 89 ARG A CA 1
ATOM 685 C C . ARG A 1 89 ? 6.684 -12.299 -9.774 1.00 98.38 89 ARG A C 1
ATOM 687 O O . ARG A 1 89 ? 5.614 -12.826 -9.475 1.00 98.38 89 ARG A O 1
ATOM 694 N N . SER A 1 90 ? 6.764 -11.032 -10.186 1.00 98.69 90 SER A N 1
ATOM 695 C CA . SER A 1 90 ? 5.627 -10.105 -10.290 1.00 98.69 90 SER A CA 1
ATOM 696 C C . SER A 1 90 ? 4.442 -10.660 -11.085 1.00 98.69 90 SER A C 1
ATOM 698 O O . SER A 1 90 ? 3.308 -10.558 -10.625 1.00 98.69 90 SER A O 1
ATOM 700 N N . ALA A 1 91 ? 4.690 -11.285 -12.244 1.00 98.69 91 ALA A N 1
ATOM 701 C CA . ALA A 1 91 ? 3.629 -11.848 -13.085 1.00 98.69 91 ALA A CA 1
ATOM 702 C C . ALA A 1 91 ? 2.853 -12.967 -12.371 1.00 98.69 91 ALA A C 1
ATOM 704 O O . ALA A 1 91 ? 1.627 -12.997 -12.392 1.00 98.69 91 ALA A O 1
ATOM 705 N N . GLU A 1 92 ? 3.554 -13.868 -11.684 1.00 98.62 92 GLU A N 1
ATOM 706 C CA . GLU A 1 92 ? 2.913 -14.922 -10.897 1.00 98.62 92 GLU A CA 1
ATOM 707 C C . GLU A 1 92 ? 2.121 -14.352 -9.722 1.00 98.62 92 GLU A C 1
ATOM 709 O O . GLU A 1 92 ? 0.978 -14.753 -9.496 1.00 98.62 92 GLU A O 1
ATOM 714 N N . LEU A 1 93 ? 2.726 -13.408 -8.999 1.00 98.56 93 LEU A N 1
ATOM 715 C CA . LEU A 1 93 ? 2.136 -12.779 -7.826 1.00 98.56 93 LEU A CA 1
ATOM 716 C C . LEU A 1 93 ? 0.831 -12.067 -8.182 1.00 98.56 93 LEU A C 1
ATOM 718 O O . LEU A 1 93 ? -0.176 -12.306 -7.523 1.00 98.56 93 LEU A O 1
ATOM 722 N N . ILE A 1 94 ? 0.810 -11.233 -9.229 1.00 98.69 94 ILE A N 1
ATOM 723 C CA . ILE A 1 94 ? -0.388 -10.457 -9.580 1.00 98.69 94 ILE A CA 1
ATOM 724 C C . ILE A 1 94 ? -1.530 -11.354 -10.079 1.00 98.69 94 ILE A C 1
ATOM 726 O O . ILE A 1 94 ? -2.688 -11.136 -9.722 1.00 98.69 94 ILE A O 1
ATOM 730 N N . LEU A 1 95 ? -1.205 -12.414 -10.830 1.00 98.56 95 LEU A N 1
ATOM 731 C CA . LEU A 1 95 ? -2.180 -13.410 -11.280 1.00 98.56 95 LEU A CA 1
ATOM 732 C C . LEU A 1 95 ? -2.753 -14.217 -10.109 1.00 98.56 95 LEU A C 1
ATOM 734 O O . LEU A 1 95 ? -3.936 -14.563 -10.121 1.00 98.56 95 LEU A O 1
ATOM 738 N N . ASP A 1 96 ? -1.931 -14.544 -9.109 1.00 98.62 96 ASP A N 1
ATOM 739 C CA . ASP A 1 96 ? -2.406 -15.204 -7.894 1.00 98.62 96 ASP A CA 1
ATOM 740 C C . ASP A 1 96 ? -3.247 -14.281 -7.022 1.00 98.62 96 ASP A C 1
ATOM 742 O O . ASP A 1 96 ? -4.327 -14.681 -6.598 1.00 98.62 96 ASP A O 1
ATOM 746 N N . MET A 1 97 ? -2.804 -13.041 -6.822 1.00 98.25 97 MET A N 1
ATOM 747 C CA . MET A 1 97 ? -3.526 -12.027 -6.063 1.00 98.25 97 MET A CA 1
ATOM 748 C C . MET A 1 97 ? -4.930 -11.812 -6.631 1.00 98.25 97 MET A C 1
ATOM 750 O O . MET A 1 97 ? -5.911 -11.816 -5.888 1.00 98.25 97 MET A O 1
ATOM 754 N N . GLU A 1 98 ? -5.065 -11.707 -7.953 1.00 97.38 98 GLU A N 1
ATOM 755 C CA . GLU A 1 98 ? -6.378 -11.576 -8.578 1.00 97.38 98 GLU A CA 1
ATOM 756 C C . GLU A 1 98 ? -7.296 -12.764 -8.267 1.00 97.38 98 GLU A C 1
ATOM 758 O O . GLU A 1 98 ? -8.460 -12.553 -7.927 1.00 97.38 98 GLU A O 1
ATOM 763 N N . ARG A 1 99 ? -6.794 -14.007 -8.331 1.00 97.25 99 ARG A N 1
ATOM 764 C CA . ARG A 1 99 ? -7.581 -15.193 -7.946 1.00 97.25 99 ARG A CA 1
ATOM 765 C C . ARG A 1 99 ? -7.929 -15.167 -6.461 1.00 97.25 99 ARG A C 1
ATOM 767 O O . ARG A 1 99 ? -9.087 -15.349 -6.106 1.00 97.25 99 ARG A O 1
ATOM 774 N N . PHE A 1 100 ? -6.949 -14.888 -5.609 1.00 97.38 100 PHE A N 1
ATOM 775 C CA . PHE A 1 100 ? -7.090 -14.905 -4.158 1.00 97.38 100 PHE A CA 1
ATOM 776 C C . PHE A 1 100 ? -8.147 -13.907 -3.662 1.00 97.38 100 PHE A C 1
ATOM 778 O O . PHE A 1 100 ? -8.937 -14.232 -2.780 1.00 97.38 100 PHE A O 1
ATOM 785 N N . THR A 1 101 ? -8.240 -12.729 -4.287 1.00 96.81 101 THR A N 1
ATOM 786 C CA . THR A 1 101 ? -9.244 -11.700 -3.944 1.00 96.81 101 THR A CA 1
ATOM 787 C C . THR A 1 101 ? -10.689 -12.076 -4.295 1.00 96.81 101 THR A C 1
ATOM 789 O O . THR A 1 101 ? -11.626 -11.424 -3.823 1.00 96.81 101 THR A O 1
ATOM 792 N N . ARG A 1 102 ? -10.901 -13.106 -5.126 1.00 95.38 102 ARG A N 1
ATOM 793 C CA . ARG A 1 102 ? -12.248 -13.616 -5.437 1.00 95.38 102 ARG A CA 1
ATOM 794 C C . ARG A 1 102 ? -12.810 -14.408 -4.265 1.00 95.38 102 ARG A C 1
ATOM 796 O O . ARG A 1 102 ? -13.961 -14.201 -3.897 1.00 95.38 102 ARG A O 1
ATOM 803 N N . ASP A 1 103 ? -11.970 -15.241 -3.661 1.00 95.38 103 ASP A N 1
ATOM 804 C CA . ASP A 1 103 ? -12.391 -16.214 -2.652 1.00 95.38 103 ASP A CA 1
ATOM 805 C C . ASP A 1 103 ? -12.214 -15.701 -1.217 1.00 95.38 103 ASP A C 1
ATOM 807 O O . ASP A 1 103 ? -12.885 -16.170 -0.298 1.00 95.38 103 ASP A O 1
ATOM 811 N N . GLU A 1 104 ? -11.302 -14.751 -1.001 1.00 97.75 104 GLU A N 1
ATOM 812 C CA . GLU A 1 104 ? -10.868 -14.351 0.336 1.00 97.75 104 GLU A CA 1
ATOM 813 C C . GLU A 1 104 ? -10.856 -12.830 0.517 1.00 97.75 104 GLU A C 1
ATOM 815 O O . GLU A 1 104 ? -10.752 -12.050 -0.433 1.00 97.75 104 GLU A O 1
ATOM 820 N N . ARG A 1 105 ? -10.959 -12.394 1.779 1.00 97.94 105 ARG A N 1
ATOM 821 C CA . ARG A 1 105 ? -11.045 -10.981 2.186 1.00 97.94 105 ARG A CA 1
ATOM 822 C C . ARG A 1 105 ? -9.701 -10.270 2.075 1.00 97.94 105 ARG A C 1
ATOM 824 O O . ARG A 1 105 ? -9.039 -9.955 3.063 1.00 97.94 105 ARG A O 1
ATOM 831 N N . VAL A 1 106 ? -9.290 -10.047 0.841 1.00 98.19 106 VAL A N 1
ATOM 832 C CA . VAL A 1 106 ? -7.966 -9.552 0.485 1.00 98.19 106 VAL A CA 1
ATOM 833 C C . VAL A 1 106 ? -8.138 -8.405 -0.490 1.00 98.19 106 VAL A C 1
ATOM 835 O O . VAL A 1 106 ? -9.021 -8.451 -1.345 1.00 98.19 106 VAL A O 1
ATOM 838 N N . PHE A 1 107 ? -7.318 -7.369 -0.369 1.00 98.50 107 PHE A N 1
ATOM 839 C CA . PHE A 1 107 ? -7.262 -6.288 -1.347 1.00 98.50 107 PHE A CA 1
ATOM 840 C C . PHE A 1 107 ? -5.882 -5.634 -1.356 1.00 98.50 107 PHE A C 1
ATOM 842 O O . PHE A 1 107 ? -5.052 -5.866 -0.474 1.00 98.50 107 PHE A O 1
ATOM 849 N N . THR A 1 108 ? -5.638 -4.809 -2.365 1.00 98.62 108 THR A N 1
ATOM 850 C CA . THR A 1 108 ? -4.432 -3.988 -2.462 1.00 98.62 108 THR A CA 1
ATOM 851 C C . THR A 1 108 ? -4.812 -2.557 -2.792 1.00 98.62 108 THR A C 1
ATOM 853 O O . THR A 1 108 ? -5.776 -2.326 -3.518 1.00 98.62 108 THR A O 1
ATOM 856 N N . LEU A 1 109 ? -4.064 -1.607 -2.248 1.00 98.81 109 LEU A N 1
ATOM 857 C CA . LEU A 1 109 ? -4.074 -0.228 -2.706 1.00 98.81 109 LEU A CA 1
ATOM 858 C C . LEU A 1 109 ? -3.276 -0.106 -4.006 1.00 98.81 109 LEU A C 1
ATOM 860 O O . LEU A 1 109 ? -2.445 -0.961 -4.323 1.00 98.81 109 LEU A O 1
ATOM 864 N N . LEU A 1 110 ? -3.517 0.978 -4.733 1.00 98.81 110 LEU A N 1
ATOM 865 C CA . LEU A 1 110 ? -2.678 1.405 -5.840 1.00 98.81 110 LEU A CA 1
ATOM 866 C C . LEU A 1 110 ? -1.341 1.927 -5.291 1.00 98.81 110 LEU A C 1
ATOM 868 O O . LEU A 1 110 ? -1.335 2.879 -4.509 1.00 98.81 110 LEU A O 1
ATOM 872 N N . GLY A 1 111 ? -0.227 1.317 -5.698 1.00 98.69 111 GLY A N 1
ATOM 873 C CA . GLY A 1 111 ? 1.119 1.853 -5.503 1.00 98.69 111 GLY A CA 1
ATOM 874 C C . GLY A 1 111 ? 1.605 2.652 -6.707 1.00 98.69 111 GLY A C 1
ATOM 875 O O . GLY A 1 111 ? 0.948 2.704 -7.754 1.00 98.69 111 GLY A O 1
ATOM 876 N N . ASN A 1 112 ? 2.762 3.303 -6.581 1.00 98.62 112 ASN A N 1
ATOM 877 C CA . ASN A 1 112 ? 3.318 4.050 -7.708 1.00 98.62 112 ASN A CA 1
ATOM 878 C C . ASN A 1 112 ? 3.812 3.131 -8.833 1.00 98.62 112 ASN A C 1
ATOM 880 O O . ASN A 1 112 ? 3.809 3.550 -9.992 1.00 98.62 112 ASN A O 1
ATOM 884 N N . HIS A 1 113 ? 4.194 1.892 -8.516 1.00 98.62 113 HIS A N 1
ATOM 885 C CA . HIS A 1 113 ? 4.566 0.898 -9.521 1.00 98.62 113 HIS A CA 1
ATOM 886 C C . HIS A 1 113 ? 3.335 0.403 -10.292 1.00 98.62 113 HIS A C 1
ATOM 888 O O . HIS A 1 113 ? 3.343 0.385 -11.520 1.00 98.62 113 HIS A O 1
ATOM 894 N N . GLU A 1 114 ? 2.220 0.134 -9.610 1.00 98.81 114 GLU A N 1
ATOM 895 C CA . GLU A 1 114 ? 0.963 -0.200 -10.289 1.00 98.81 114 GLU A CA 1
ATOM 896 C C . GLU A 1 114 ? 0.411 0.965 -11.123 1.00 98.81 114 GLU A C 1
ATOM 898 O O . GLU A 1 114 ? -0.161 0.757 -12.196 1.00 98.81 114 GLU A O 1
ATOM 903 N N . HIS A 1 115 ? 0.598 2.206 -10.662 1.00 98.75 115 HIS A N 1
ATOM 904 C CA . HIS A 1 115 ? 0.140 3.395 -11.381 1.00 98.75 115 HIS A CA 1
ATOM 905 C C . HIS A 1 115 ? 0.724 3.482 -12.796 1.00 98.75 115 HIS A C 1
ATOM 907 O O . HIS A 1 115 ? 0.001 3.880 -13.711 1.00 98.75 115 HIS A O 1
ATOM 913 N N . ALA A 1 116 ? 1.970 3.046 -13.018 1.00 98.50 116 ALA A N 1
ATOM 914 C CA . ALA A 1 116 ? 2.622 3.054 -14.335 1.00 98.50 116 ALA A CA 1
ATOM 915 C C . ALA A 1 116 ? 1.830 2.294 -15.421 1.00 98.50 116 ALA A C 1
ATOM 917 O O . ALA A 1 116 ? 1.819 2.695 -16.591 1.00 98.50 116 ALA A O 1
ATOM 918 N N . HIS A 1 117 ? 1.084 1.259 -15.026 1.00 98.56 117 HIS A N 1
ATOM 919 C CA . HIS A 1 117 ? 0.226 0.483 -15.923 1.00 98.56 117 HIS A CA 1
ATOM 920 C C . HIS A 1 117 ? -1.066 1.215 -16.302 1.00 98.56 117 HIS A C 1
ATOM 922 O O . HIS A 1 117 ? -1.546 1.116 -17.431 1.00 98.56 117 HIS A O 1
ATOM 928 N N . VAL A 1 118 ? -1.631 1.995 -15.378 1.00 98.50 118 VAL A N 1
ATOM 929 C CA . VAL A 1 118 ? -2.967 2.602 -15.530 1.00 98.50 118 VAL A CA 1
ATOM 930 C C . VAL A 1 118 ? -2.949 4.102 -15.826 1.00 98.50 118 VAL A C 1
ATOM 932 O O . VAL A 1 118 ? -4.008 4.725 -15.882 1.00 98.50 118 VAL A O 1
ATOM 935 N N . GLY A 1 119 ? -1.770 4.669 -16.096 1.00 97.88 119 GLY A N 1
ATOM 936 C CA . GLY A 1 119 ? -1.620 6.031 -16.620 1.00 97.88 119 GLY A CA 1
ATOM 937 C C . GLY A 1 119 ? -0.605 6.918 -15.900 1.00 97.88 119 GLY A C 1
ATOM 938 O O . GLY A 1 119 ? -0.482 8.096 -16.247 1.00 97.88 119 GLY A O 1
ATOM 939 N N . GLY A 1 120 ? 0.131 6.348 -14.949 1.00 98.31 120 GLY A N 1
ATOM 940 C CA . GLY A 1 120 ? 1.318 6.911 -14.321 1.00 98.31 120 GLY A CA 1
ATOM 941 C C . GLY A 1 120 ? 2.541 6.941 -15.241 1.00 98.31 120 GLY A C 1
ATOM 942 O O . GLY A 1 120 ? 2.537 6.336 -16.319 1.00 98.31 120 GLY A O 1
ATOM 943 N N . PRO A 1 121 ? 3.595 7.667 -14.841 1.00 98.12 121 PRO A N 1
ATOM 944 C CA . PRO A 1 121 ? 4.868 7.658 -15.551 1.00 98.12 121 PRO A CA 1
ATOM 945 C C . PRO A 1 121 ? 5.591 6.305 -15.395 1.00 98.12 121 PRO A C 1
ATOM 947 O O . PRO A 1 121 ? 5.444 5.660 -14.354 1.00 98.12 121 PRO A O 1
ATOM 950 N N . PRO A 1 122 ? 6.406 5.882 -16.381 1.00 97.00 122 PRO A N 1
ATOM 951 C CA . PRO A 1 122 ? 7.250 4.695 -16.250 1.00 97.00 122 PRO A CA 1
ATOM 952 C C . PRO A 1 122 ? 8.205 4.809 -15.059 1.00 97.00 122 PRO A C 1
ATOM 954 O O . PRO A 1 122 ? 8.832 5.854 -14.859 1.00 97.00 122 PRO A O 1
ATOM 957 N N . VAL A 1 123 ? 8.341 3.732 -14.285 1.00 96.44 123 VAL A N 1
ATOM 958 C CA . VAL A 1 123 ? 9.221 3.683 -13.109 1.00 96.44 123 VAL A CA 1
ATOM 959 C C . VAL A 1 123 ? 10.515 2.944 -13.465 1.00 96.44 123 VAL A C 1
ATOM 961 O O . VAL A 1 123 ? 10.434 1.812 -13.936 1.00 96.44 123 VAL A O 1
ATOM 964 N N . PRO A 1 124 ? 11.703 3.560 -13.273 1.00 96.56 124 PRO A N 1
ATOM 965 C CA . PRO A 1 124 ? 12.969 2.953 -13.661 1.00 96.56 124 PRO A CA 1
ATOM 966 C C . PRO A 1 124 ? 13.814 2.487 -12.460 1.00 96.56 124 PRO A C 1
ATOM 968 O O . PRO A 1 124 ? 14.934 2.973 -12.263 1.00 96.56 124 PRO A O 1
ATOM 971 N N . LYS A 1 125 ? 13.280 1.613 -11.594 1.00 95.00 125 LYS A N 1
ATOM 972 C CA . LYS A 1 125 ? 13.991 1.169 -10.376 1.00 95.00 125 LYS A CA 1
ATOM 973 C C . LYS A 1 125 ? 14.940 -0.005 -10.649 1.00 95.00 125 LYS A C 1
ATOM 975 O O . LYS A 1 125 ? 16.106 0.081 -10.264 1.00 95.00 125 LYS A O 1
ATOM 980 N N . PHE A 1 126 ? 14.476 -1.045 -11.335 1.00 96.94 126 PHE A N 1
ATOM 981 C CA . PHE A 1 126 ? 15.266 -2.217 -11.740 1.00 96.94 126 PHE A CA 1
ATOM 982 C C . PHE A 1 126 ? 15.431 -2.328 -13.254 1.00 96.94 126 PHE A C 1
ATOM 984 O O . PHE A 1 126 ? 16.497 -2.682 -13.752 1.00 96.94 126 PHE A O 1
ATOM 991 N N . TYR A 1 127 ? 14.401 -1.946 -14.000 1.00 97.50 127 TYR A N 1
ATOM 992 C CA . TYR A 1 127 ? 14.428 -1.881 -15.459 1.00 97.50 127 TYR A CA 1
ATOM 993 C C . TYR A 1 127 ? 14.288 -0.431 -15.921 1.00 97.50 127 TYR A C 1
ATOM 995 O O . TYR A 1 127 ? 13.812 0.389 -15.149 1.00 97.50 127 TYR A O 1
ATOM 1003 N N . PRO A 1 128 ? 14.678 -0.067 -17.157 1.00 96.94 128 PRO A N 1
ATOM 1004 C CA . PRO A 1 128 ? 14.402 1.271 -17.691 1.00 96.94 128 PRO A CA 1
ATOM 1005 C C . PRO A 1 128 ? 12.903 1.598 -17.769 1.00 96.94 128 PRO A C 1
ATOM 1007 O O . PRO A 1 128 ? 12.521 2.750 -17.589 1.00 96.94 128 PRO A O 1
ATOM 1010 N N . ASP A 1 129 ? 12.081 0.581 -18.032 1.00 98.00 129 ASP A N 1
ATOM 1011 C CA . ASP A 1 129 ? 10.622 0.639 -18.014 1.00 98.00 129 ASP A CA 1
ATOM 1012 C C . ASP A 1 129 ? 10.101 -0.675 -17.419 1.00 98.00 129 ASP A C 1
ATOM 1014 O O . ASP A 1 129 ? 10.060 -1.712 -18.084 1.00 98.00 129 ASP A O 1
ATOM 1018 N N . GLU A 1 130 ? 9.787 -0.656 -16.127 1.00 98.06 130 GLU A N 1
ATOM 1019 C CA . GLU A 1 130 ? 9.335 -1.852 -15.413 1.00 98.06 130 GLU A CA 1
ATOM 1020 C C . GLU A 1 130 ? 7.943 -2.316 -15.852 1.00 98.06 130 GLU A C 1
ATOM 1022 O O . GLU A 1 130 ? 7.677 -3.523 -15.880 1.00 98.06 130 GLU A O 1
ATOM 1027 N N . ALA A 1 131 ? 7.081 -1.375 -16.251 1.00 98.31 131 ALA A N 1
ATOM 1028 C CA . ALA A 1 131 ? 5.738 -1.683 -16.716 1.00 98.31 131 ALA A CA 1
ATOM 1029 C C . ALA A 1 131 ? 5.802 -2.486 -18.018 1.00 98.31 131 ALA A C 1
ATOM 1031 O O . ALA A 1 131 ? 5.221 -3.569 -18.099 1.00 98.31 131 ALA A O 1
ATOM 1032 N N . ALA A 1 132 ? 6.603 -2.028 -18.986 1.00 98.38 132 ALA A N 1
ATOM 1033 C CA . ALA A 1 132 ? 6.799 -2.732 -20.251 1.00 98.38 132 ALA A CA 1
ATOM 1034 C C . ALA A 1 132 ? 7.342 -4.161 -20.058 1.00 98.38 132 ALA A C 1
ATOM 1036 O O . ALA A 1 132 ? 6.922 -5.087 -20.754 1.00 98.38 132 ALA A O 1
ATOM 1037 N N . VAL A 1 133 ? 8.250 -4.368 -19.097 1.00 98.44 133 VAL A N 1
ATOM 1038 C CA . VAL A 1 133 ? 8.815 -5.697 -18.800 1.00 98.44 133 VAL A CA 1
ATOM 1039 C C . VAL A 1 133 ? 7.761 -6.642 -18.225 1.00 98.44 133 VAL A C 1
ATOM 1041 O O . VAL A 1 133 ? 7.663 -7.796 -18.659 1.00 98.44 133 VAL A O 1
ATOM 1044 N N . LEU A 1 134 ? 6.948 -6.172 -17.274 1.00 98.56 134 LEU A N 1
ATOM 1045 C CA . LEU A 1 134 ? 5.873 -6.989 -16.715 1.00 98.56 134 LEU A CA 1
ATOM 1046 C C . LEU A 1 134 ? 4.812 -7.316 -17.773 1.00 98.56 134 LEU A C 1
ATOM 1048 O O . LEU A 1 134 ? 4.408 -8.470 -17.887 1.00 98.56 134 LEU A O 1
ATOM 1052 N N . GLU A 1 135 ? 4.398 -6.336 -18.572 1.00 98.56 135 GLU A N 1
ATOM 1053 C CA . GLU A 1 135 ? 3.399 -6.517 -19.633 1.00 98.56 135 GLU A CA 1
ATOM 1054 C C . GLU A 1 135 ? 3.875 -7.498 -20.714 1.00 98.56 135 GLU A C 1
ATOM 1056 O O . GLU A 1 135 ? 3.114 -8.360 -21.156 1.00 98.56 135 GLU A O 1
ATOM 1061 N N . ALA A 1 136 ? 5.156 -7.449 -21.087 1.00 98.50 136 ALA A N 1
ATOM 1062 C CA . ALA A 1 136 ? 5.744 -8.447 -21.975 1.00 98.50 136 ALA A CA 1
ATOM 1063 C C . ALA A 1 136 ? 5.729 -9.855 -21.352 1.00 98.50 136 ALA A C 1
ATOM 1065 O O . ALA A 1 136 ? 5.473 -10.838 -22.047 1.00 98.50 136 ALA A O 1
ATOM 1066 N N . THR A 1 137 ? 5.968 -9.956 -20.041 1.00 98.44 137 THR A N 1
ATOM 1067 C CA . THR A 1 137 ? 5.959 -11.231 -19.304 1.00 98.44 137 THR A CA 1
ATOM 1068 C C . THR A 1 137 ? 4.547 -11.813 -19.170 1.00 98.44 137 THR A C 1
ATOM 1070 O O . THR A 1 137 ? 4.373 -13.028 -19.236 1.00 98.44 137 THR A O 1
ATOM 1073 N N . LEU A 1 138 ? 3.533 -10.962 -18.994 1.00 98.56 138 LEU A N 1
ATOM 1074 C CA . LEU A 1 138 ? 2.125 -11.354 -18.883 1.00 98.56 138 LEU A CA 1
ATOM 1075 C C . LEU A 1 138 ? 1.523 -11.805 -20.224 1.00 98.56 138 LEU A C 1
ATOM 1077 O O . LEU A 1 138 ? 0.623 -12.648 -20.243 1.00 98.56 138 LEU A O 1
ATOM 1081 N N . GLY A 1 139 ? 2.007 -11.268 -21.347 1.00 98.25 139 GLY A N 1
ATOM 1082 C CA . GLY A 1 139 ? 1.546 -11.644 -22.682 1.00 98.25 139 GLY A CA 1
ATOM 1083 C C . GLY A 1 139 ? 0.045 -11.401 -22.866 1.00 98.25 139 GLY A C 1
ATOM 1084 O O . GLY A 1 139 ? -0.434 -10.276 -22.747 1.00 98.25 139 GLY A O 1
ATOM 1085 N N . ALA A 1 140 ? -0.716 -12.460 -23.153 1.00 97.81 140 ALA A N 1
ATOM 1086 C CA . ALA A 1 140 ? -2.163 -12.368 -23.381 1.00 97.81 140 ALA A CA 1
ATOM 1087 C C . ALA A 1 140 ? -2.962 -11.919 -22.140 1.00 97.81 140 ALA A C 1
ATOM 1089 O O . ALA A 1 140 ? -4.094 -11.461 -22.272 1.00 97.81 140 ALA A O 1
ATOM 1090 N N . GLU A 1 141 ? -2.384 -12.025 -20.941 1.00 98.38 141 GLU A N 1
ATOM 1091 C CA . GLU A 1 141 ? -3.043 -11.649 -19.686 1.00 98.38 141 GLU A CA 1
ATOM 1092 C C . GLU A 1 141 ? -2.955 -10.145 -19.380 1.00 98.38 141 GLU A C 1
ATOM 1094 O O . GLU A 1 141 ? -3.594 -9.670 -18.440 1.00 98.38 141 GLU A O 1
ATOM 1099 N N . THR A 1 142 ? -2.177 -9.384 -20.158 1.00 98.50 142 THR A N 1
ATOM 1100 C CA . THR A 1 142 ? -1.855 -7.979 -19.871 1.00 98.50 142 THR A CA 1
ATOM 1101 C C . THR A 1 142 ? -3.088 -7.099 -19.728 1.00 98.50 142 THR A C 1
ATOM 1103 O O . THR A 1 142 ? -3.239 -6.439 -18.705 1.00 98.50 142 THR A O 1
ATOM 1106 N N . GLU A 1 143 ? -4.004 -7.106 -20.699 1.00 98.19 143 GLU A N 1
ATOM 1107 C CA . GLU A 1 143 ? -5.198 -6.250 -20.650 1.00 98.19 143 GLU A CA 1
ATOM 1108 C C . GLU A 1 143 ? -6.057 -6.546 -19.410 1.00 98.19 143 GLU A C 1
ATOM 1110 O O . GLU A 1 143 ? -6.501 -5.632 -18.714 1.00 98.19 143 GLU A O 1
ATOM 1115 N N . ARG A 1 144 ? -6.208 -7.833 -19.075 1.00 97.69 144 ARG A N 1
ATOM 1116 C CA . ARG A 1 144 ? -6.954 -8.293 -17.899 1.00 97.69 144 ARG A CA 1
ATOM 1117 C C . ARG A 1 144 ? -6.305 -7.835 -16.594 1.00 97.69 144 ARG A C 1
ATOM 1119 O O . ARG A 1 144 ? -7.006 -7.370 -15.697 1.00 97.69 144 ARG A O 1
ATOM 1126 N N . VAL A 1 145 ? -4.981 -7.939 -16.484 1.00 98.44 145 VAL A N 1
ATOM 1127 C CA . VAL A 1 145 ? -4.238 -7.490 -15.298 1.00 98.44 145 VAL A CA 1
ATOM 1128 C C . VAL A 1 145 ? -4.257 -5.966 -15.170 1.00 98.44 145 VAL A C 1
ATOM 1130 O O . VAL A 1 145 ? -4.448 -5.460 -14.067 1.00 98.44 145 VAL A O 1
ATOM 1133 N N . VAL A 1 146 ? -4.127 -5.221 -16.270 1.00 98.50 146 VAL A N 1
ATOM 1134 C CA . VAL A 1 146 ? -4.231 -3.751 -16.259 1.00 98.50 146 VAL A CA 1
ATOM 1135 C C . VAL A 1 146 ? -5.619 -3.309 -15.788 1.00 98.50 146 VAL A C 1
ATOM 1137 O O . VAL A 1 146 ? -5.723 -2.387 -14.978 1.00 98.50 146 VAL A O 1
ATOM 1140 N N . GLU A 1 147 ? -6.686 -3.979 -16.230 1.00 97.88 147 GLU A N 1
ATOM 1141 C CA . GLU A 1 147 ? -8.041 -3.701 -15.740 1.00 97.88 147 GLU A CA 1
ATOM 1142 C C . GLU A 1 147 ? -8.204 -4.064 -14.257 1.00 97.88 147 GLU A C 1
ATOM 1144 O O . GLU A 1 147 ? -8.808 -3.315 -13.488 1.00 97.88 147 GLU A O 1
ATOM 1149 N N . PHE A 1 148 ? -7.599 -5.168 -13.810 1.00 97.88 148 PHE A N 1
ATOM 1150 C CA . PHE A 1 148 ? -7.563 -5.501 -12.389 1.00 97.88 148 PHE A CA 1
ATOM 1151 C C . PHE A 1 148 ? -6.872 -4.403 -11.567 1.00 97.88 148 PHE A C 1
ATOM 1153 O O . PHE A 1 148 ? -7.459 -3.931 -10.593 1.00 97.88 148 PHE A O 1
ATOM 1160 N N . ILE A 1 149 ? -5.700 -3.928 -11.995 1.00 98.62 149 ILE A N 1
ATOM 1161 C CA . ILE A 1 149 ? -4.973 -2.826 -11.346 1.00 98.62 149 ILE A CA 1
ATOM 1162 C C . ILE A 1 149 ? -5.809 -1.540 -11.329 1.00 98.62 149 ILE A C 1
ATOM 1164 O O . ILE A 1 149 ? -5.850 -0.832 -10.324 1.00 98.62 149 ILE A O 1
ATOM 1168 N N . ARG A 1 150 ? -6.537 -1.240 -12.410 1.00 98.12 150 ARG A N 1
ATOM 1169 C CA . ARG A 1 150 ? -7.402 -0.050 -12.503 1.00 98.12 150 ARG A CA 1
ATOM 1170 C C . ARG A 1 150 ? -8.505 -0.033 -11.441 1.00 98.12 150 ARG A C 1
ATOM 1172 O O . ARG A 1 150 ? -8.962 1.046 -11.055 1.00 98.12 150 ARG A O 1
ATOM 1179 N N . SER A 1 151 ? -8.902 -1.210 -10.956 1.00 97.69 151 SER A N 1
ATOM 1180 C CA . SER A 1 151 ? -9.899 -1.372 -9.896 1.00 97.69 151 SER A CA 1
ATOM 1181 C C . SER A 1 151 ? -9.354 -1.178 -8.475 1.00 97.69 151 SER A C 1
ATOM 1183 O O . SER A 1 151 ? -10.142 -1.218 -7.527 1.00 97.69 151 SER A O 1
ATOM 1185 N N . PHE A 1 152 ? -8.041 -0.983 -8.301 1.00 98.56 152 PHE A N 1
ATOM 1186 C CA . PHE A 1 152 ? -7.435 -0.834 -6.977 1.00 98.56 152 PHE A CA 1
ATOM 1187 C C . PHE A 1 152 ? -7.865 0.489 -6.333 1.00 98.56 152 PHE A C 1
ATOM 1189 O O . PHE A 1 152 ? -7.850 1.519 -7.010 1.00 98.56 152 PHE A O 1
ATOM 1196 N N . PRO A 1 153 ? -8.221 0.499 -5.037 1.00 98.69 153 PRO A N 1
ATOM 1197 C CA . PRO A 1 153 ? -8.417 1.733 -4.290 1.00 98.69 153 PRO A CA 1
ATOM 1198 C C . PRO A 1 153 ? -7.130 2.534 -4.118 1.00 98.69 153 PRO A C 1
ATOM 1200 O O . PRO A 1 153 ? -6.038 1.983 -4.025 1.00 98.69 153 PRO A O 1
ATOM 1203 N N . LEU A 1 154 ? -7.259 3.858 -4.021 1.00 98.81 154 LEU A N 1
ATOM 1204 C CA . LEU A 1 154 ? -6.129 4.745 -3.735 1.00 98.81 154 LEU A CA 1
ATOM 1205 C C . LEU 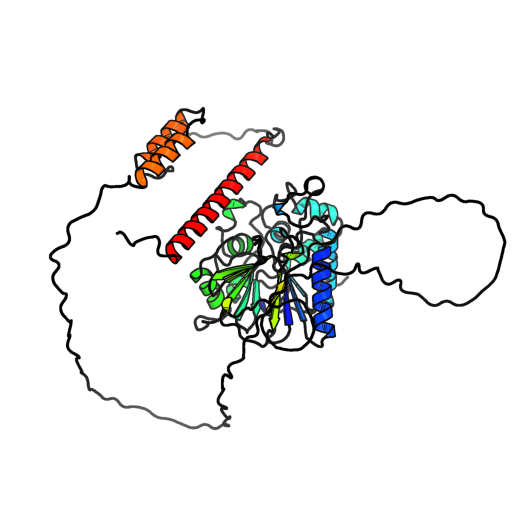A 1 154 ? -5.755 4.699 -2.249 1.00 98.81 154 LEU A C 1
ATOM 1207 O O . LEU A 1 154 ? -4.582 4.741 -1.888 1.00 98.81 154 LEU A O 1
ATOM 1211 N N . LEU A 1 155 ? -6.767 4.626 -1.386 1.00 98.81 155 LEU A N 1
ATOM 1212 C CA . LEU A 1 155 ? -6.611 4.553 0.060 1.00 98.81 155 LEU A CA 1
ATOM 1213 C C . LEU A 1 155 ? -7.721 3.701 0.676 1.00 98.81 155 LEU A C 1
ATOM 1215 O O . LEU A 1 155 ? -8.760 3.469 0.054 1.00 98.81 155 LEU A O 1
ATOM 1219 N N . ALA A 1 156 ? -7.521 3.266 1.917 1.00 98.75 156 ALA A N 1
ATOM 1220 C CA . ALA A 1 156 ? -8.559 2.606 2.702 1.00 98.75 156 ALA A CA 1
ATOM 1221 C C . ALA A 1 156 ? -8.757 3.297 4.050 1.00 98.75 156 ALA A C 1
ATOM 1223 O O . ALA A 1 156 ? -7.813 3.831 4.625 1.00 98.75 156 ALA A O 1
ATOM 1224 N N . MET A 1 157 ? -9.976 3.246 4.576 1.00 98.19 157 MET A N 1
ATOM 1225 C CA . MET A 1 157 ? -10.316 3.751 5.904 1.00 98.19 157 MET A CA 1
ATOM 1226 C C . MET A 1 157 ? -11.105 2.711 6.695 1.00 98.19 157 MET A C 1
ATOM 1228 O O . MET A 1 157 ? -11.922 1.982 6.127 1.00 98.19 157 MET A O 1
ATOM 1232 N N . ALA A 1 158 ? -10.896 2.673 8.008 1.00 97.31 158 ALA A N 1
ATOM 1233 C CA . ALA A 1 158 ? -11.692 1.868 8.928 1.00 97.31 158 ALA A CA 1
ATOM 1234 C C . ALA A 1 158 ? -12.329 2.746 10.021 1.00 97.31 158 ALA A C 1
ATOM 1236 O O . ALA A 1 158 ? -11.706 3.717 10.459 1.00 97.31 158 ALA A O 1
ATOM 1237 N N . PRO A 1 159 ? -13.533 2.401 10.519 1.00 95.25 159 PRO A N 1
ATOM 1238 C CA . PRO A 1 159 ? -14.244 3.178 11.546 1.00 95.25 159 PRO A CA 1
ATOM 1239 C C . PRO A 1 159 ? -13.473 3.393 12.856 1.00 95.25 159 PRO A C 1
ATOM 1241 O O . PRO A 1 159 ? -13.805 4.278 13.640 1.00 95.25 159 PRO A O 1
ATOM 1244 N N . ASN A 1 160 ? -12.426 2.607 13.103 1.00 93.56 160 ASN A N 1
ATOM 1245 C CA . ASN A 1 160 ? -11.580 2.724 14.283 1.00 93.56 160 ASN A CA 1
ATOM 1246 C C . ASN A 1 160 ? -10.499 3.820 14.229 1.00 93.56 160 ASN A C 1
ATOM 1248 O O . ASN A 1 160 ? -9.676 3.899 15.148 1.00 93.56 160 ASN A O 1
ATOM 1252 N N . GLY A 1 161 ? -10.486 4.641 13.176 1.00 95.56 161 GLY A N 1
ATOM 1253 C CA . GLY A 1 161 ? -9.533 5.739 13.000 1.00 95.56 161 GLY A CA 1
ATOM 1254 C C . GLY A 1 161 ? -8.251 5.378 12.266 1.00 95.56 161 GLY A C 1
ATOM 1255 O O . GLY A 1 161 ? -7.294 6.151 12.283 1.00 95.56 161 GLY A O 1
ATOM 1256 N N . LEU A 1 162 ? -8.225 4.220 11.613 1.00 98.00 162 LEU A N 1
ATOM 1257 C CA . LEU A 1 162 ? -7.141 3.820 10.727 1.00 98.00 162 LEU A CA 1
ATOM 1258 C C . LEU A 1 162 ? -7.374 4.336 9.304 1.00 98.00 162 LEU A C 1
ATOM 1260 O O . LEU A 1 162 ? -8.459 4.162 8.744 1.00 98.00 162 LEU A O 1
ATOM 1264 N N . VAL A 1 163 ? -6.311 4.856 8.692 1.00 98.69 163 VAL A N 1
ATOM 1265 C CA . VAL A 1 163 ? -6.222 5.093 7.245 1.00 98.69 163 VAL A CA 1
ATOM 1266 C C . VAL A 1 163 ? -4.995 4.375 6.691 1.00 98.69 163 VAL A C 1
ATOM 1268 O O . VAL A 1 163 ? -3.914 4.459 7.272 1.00 98.69 163 VAL A O 1
ATOM 1271 N N . LEU A 1 164 ? -5.163 3.679 5.570 1.00 98.81 164 LEU A N 1
ATOM 1272 C CA . LEU A 1 164 ? -4.086 3.053 4.807 1.00 98.81 164 LEU A CA 1
ATOM 1273 C C . LEU A 1 164 ? -3.834 3.868 3.536 1.00 98.81 164 LEU A C 1
ATOM 1275 O O . LEU A 1 164 ? -4.777 4.124 2.784 1.00 98.81 164 LEU A O 1
ATOM 1279 N N . THR A 1 165 ? -2.581 4.222 3.272 1.00 98.81 165 THR A N 1
ATOM 1280 C CA . THR A 1 165 ? -2.132 4.809 1.999 1.00 98.81 165 THR A CA 1
ATOM 1281 C C . THR A 1 165 ? -0.896 4.069 1.498 1.00 98.81 165 THR A C 1
ATOM 1283 O O . THR A 1 165 ? -0.244 3.361 2.264 1.00 98.81 165 THR A O 1
ATOM 1286 N N . HIS A 1 166 ? -0.564 4.203 0.212 1.00 98.75 166 HIS A N 1
ATOM 1287 C CA . HIS A 1 166 ? 0.701 3.673 -0.299 1.00 98.75 166 HIS A CA 1
ATOM 1288 C C . HIS A 1 166 ? 1.891 4.501 0.212 1.00 98.75 166 HIS A C 1
ATOM 1290 O O . HIS A 1 166 ? 2.744 3.974 0.923 1.00 98.75 166 HIS A O 1
ATOM 1296 N N . ALA A 1 167 ? 1.900 5.809 -0.065 1.00 98.56 167 ALA A N 1
ATOM 1297 C CA . ALA A 1 167 ? 2.942 6.739 0.367 1.00 98.56 167 ALA A CA 1
ATOM 1298 C C . ALA A 1 167 ? 2.442 7.704 1.463 1.00 98.56 167 ALA A C 1
ATOM 1300 O O . ALA A 1 167 ? 1.301 7.616 1.929 1.00 98.56 167 ALA A O 1
ATOM 1301 N N . ALA A 1 168 ? 3.298 8.628 1.909 1.00 98.12 168 ALA A N 1
ATOM 1302 C CA . ALA A 1 168 ? 2.969 9.559 2.984 1.00 98.12 168 ALA A CA 1
ATOM 1303 C C . ALA A 1 168 ? 1.832 10.529 2.583 1.00 98.12 168 ALA A C 1
ATOM 1305 O O . ALA A 1 168 ? 1.810 11.037 1.458 1.00 98.12 168 ALA A O 1
ATOM 1306 N N . PRO A 1 169 ? 0.915 10.888 3.502 1.00 97.50 169 PRO A N 1
ATOM 1307 C CA . PRO A 1 169 ? -0.274 11.688 3.197 1.00 97.50 169 PRO A CA 1
ATOM 1308 C C . PRO A 1 169 ? 0.023 13.193 3.068 1.00 97.50 169 PRO A C 1
ATOM 1310 O O . PRO A 1 169 ? -0.458 14.010 3.853 1.00 97.50 169 PRO A O 1
ATOM 1313 N N . ARG A 1 170 ? 0.856 13.596 2.099 1.00 97.94 170 ARG A N 1
ATOM 1314 C CA . ARG A 1 170 ? 1.321 14.992 1.948 1.00 97.94 170 ARG A CA 1
ATOM 1315 C C . ARG A 1 170 ? 0.232 15.948 1.435 1.00 97.94 170 ARG A C 1
ATOM 1317 O O . ARG A 1 170 ? 0.292 17.147 1.729 1.00 97.94 170 ARG A O 1
ATOM 1324 N N . SER A 1 171 ? -0.756 15.427 0.713 1.00 98.19 171 SER A N 1
ATOM 1325 C CA . SER A 1 171 ? -1.936 16.147 0.219 1.00 98.19 171 SER A CA 1
ATOM 1326 C C . SER A 1 171 ? -3.209 15.347 0.506 1.00 98.19 171 SER A C 1
ATOM 1328 O O . SER A 1 171 ? -3.138 14.164 0.832 1.00 98.19 171 SER A O 1
ATOM 1330 N N . THR A 1 172 ? -4.364 16.002 0.413 1.00 98.50 172 THR A N 1
ATOM 1331 C CA . THR A 1 172 ? -5.686 15.398 0.610 1.00 98.50 172 THR A CA 1
ATOM 1332 C C . THR A 1 172 ? -6.733 16.161 -0.189 1.00 98.50 172 THR A C 1
ATOM 1334 O O . THR A 1 172 ? -6.573 17.360 -0.422 1.00 98.50 172 THR A O 1
ATOM 1337 N N . GLU A 1 173 ? -7.834 15.491 -0.514 1.00 98.56 173 GLU A N 1
ATOM 1338 C CA . GLU A 1 173 ? -9.066 16.162 -0.915 1.00 98.56 173 GLU A CA 1
ATOM 1339 C C . GLU A 1 173 ? -9.835 16.700 0.308 1.00 98.56 173 GLU A C 1
ATOM 1341 O O . GLU A 1 173 ? -9.537 16.292 1.438 1.00 98.56 173 GLU A O 1
ATOM 1346 N N . PRO A 1 174 ? -10.812 17.611 0.120 1.00 97.94 174 PRO A N 1
ATOM 1347 C CA . PRO A 1 174 ? -11.598 18.171 1.221 1.00 97.94 174 PRO A CA 1
ATOM 1348 C C . PRO A 1 174 ? -12.485 17.148 1.942 1.00 97.94 174 PRO A C 1
ATOM 1350 O O . PRO A 1 174 ? -12.670 17.258 3.154 1.00 97.94 174 PRO A O 1
ATOM 1353 N N . ARG A 1 175 ? -13.054 16.176 1.216 1.00 97.50 175 ARG A N 1
ATOM 1354 C CA . ARG A 1 175 ? -13.956 15.143 1.754 1.00 97.50 175 ARG A CA 1
ATOM 1355 C C . ARG A 1 175 ? -13.701 13.779 1.121 1.00 97.50 175 ARG A C 1
ATOM 1357 O O . ARG A 1 175 ? -13.204 13.693 0.003 1.00 97.50 175 ARG A O 1
ATOM 1364 N N . ALA A 1 176 ? -14.126 12.712 1.797 1.00 96.88 176 ALA A N 1
ATOM 1365 C CA . ALA A 1 176 ? -14.027 11.338 1.296 1.00 96.88 176 ALA A CA 1
ATOM 1366 C C . ALA A 1 176 ? -14.588 11.155 -0.130 1.00 96.88 176 ALA A C 1
ATOM 1368 O O . ALA A 1 176 ? -13.939 10.529 -0.962 1.00 96.88 176 ALA A O 1
ATOM 1369 N N . ASP A 1 177 ? -15.748 11.741 -0.440 1.00 97.38 177 ASP A N 1
ATOM 1370 C CA . ASP A 1 177 ? -16.387 11.599 -1.761 1.00 97.38 177 ASP A CA 1
ATOM 1371 C C . ASP A 1 177 ? -15.649 12.357 -2.877 1.00 97.38 177 ASP A C 1
ATOM 1373 O O . ASP A 1 177 ? -15.837 12.080 -4.062 1.00 97.38 177 ASP A O 1
ATOM 1377 N N . ASP A 1 178 ? -14.789 13.311 -2.520 1.00 98.44 178 ASP A N 1
ATOM 1378 C CA . ASP A 1 178 ? -14.011 14.079 -3.488 1.00 98.44 178 ASP A CA 1
ATOM 1379 C C . ASP A 1 178 ? -12.870 13.244 -4.080 1.00 98.44 178 ASP A C 1
ATOM 1381 O O . ASP A 1 178 ? -12.537 13.403 -5.256 1.00 98.44 178 ASP A O 1
ATOM 1385 N N . PHE A 1 179 ? -12.356 12.272 -3.318 1.00 98.44 179 PHE A N 1
ATOM 1386 C CA . PHE A 1 179 ? -11.380 11.303 -3.816 1.00 98.44 179 PHE A CA 1
ATOM 1387 C C . PHE A 1 179 ? -11.925 10.470 -4.973 1.00 98.44 179 PHE A C 1
ATOM 1389 O O . PHE A 1 179 ? -11.162 10.131 -5.870 1.00 98.44 179 PHE A O 1
ATOM 1396 N N . GLU A 1 180 ? -13.226 10.166 -4.999 1.00 98.25 180 GLU A N 1
ATOM 1397 C CA . GLU A 1 180 ? -13.840 9.344 -6.054 1.00 98.25 180 GLU A CA 1
ATOM 1398 C C . GLU A 1 180 ? -13.768 10.004 -7.439 1.00 98.25 180 GLU A C 1
ATOM 1400 O O . GLU A 1 180 ? -13.892 9.333 -8.461 1.00 98.25 180 GLU A O 1
ATOM 1405 N N . ARG A 1 181 ? -13.517 11.318 -7.491 1.00 97.94 181 ARG A N 1
ATOM 1406 C CA . ARG A 1 181 ? -13.362 12.073 -8.742 1.00 97.94 181 ARG A CA 1
ATOM 1407 C C . ARG A 1 181 ? -11.928 12.069 -9.275 1.00 97.94 181 ARG A C 1
ATOM 1409 O O . ARG A 1 181 ? -11.694 12.566 -10.378 1.00 97.94 181 ARG A O 1
ATOM 1416 N N . LEU A 1 182 ? -10.972 11.514 -8.526 1.00 98.31 182 LEU A N 1
ATOM 1417 C CA . LEU A 1 182 ? -9.582 11.414 -8.956 1.00 98.31 182 LEU A CA 1
ATOM 1418 C C . LEU A 1 182 ? -9.433 10.404 -10.100 1.00 98.31 182 LEU A C 1
ATOM 1420 O O . LEU A 1 182 ? -9.943 9.276 -10.066 1.00 98.31 182 LEU A O 1
ATOM 1424 N N . ARG A 1 183 ? -8.672 10.814 -11.113 1.00 98.00 183 ARG A N 1
ATOM 1425 C CA . ARG A 1 183 ? -8.334 9.999 -12.280 1.00 98.00 183 ARG A CA 1
ATOM 1426 C C . ARG A 1 183 ? -6.956 9.381 -12.096 1.00 98.00 183 ARG A C 1
ATOM 1428 O O . ARG A 1 183 ? -6.078 10.036 -11.563 1.00 98.00 183 ARG A O 1
ATOM 1435 N N . TYR A 1 184 ? -6.758 8.148 -12.559 1.00 98.38 184 TYR A N 1
ATOM 1436 C CA . TYR A 1 184 ? -5.430 7.514 -12.578 1.00 98.38 184 TYR A CA 1
ATOM 1437 C C . TYR A 1 184 ? -4.646 7.799 -13.865 1.00 98.38 184 TYR A C 1
ATOM 1439 O O . TYR A 1 184 ? -3.443 7.559 -13.916 1.00 98.38 184 TYR A O 1
ATOM 1447 N N . ASP A 1 185 ? -5.289 8.334 -14.901 1.00 97.94 185 ASP A N 1
ATOM 1448 C CA . ASP A 1 185 ? -4.660 8.647 -16.181 1.00 97.94 185 ASP A CA 1
ATOM 1449 C C . ASP A 1 185 ? -4.185 10.105 -16.282 1.00 97.94 185 ASP A C 1
ATOM 1451 O O . ASP A 1 185 ? -4.474 10.938 -15.430 1.00 97.94 185 ASP A O 1
ATOM 1455 N N . GLY A 1 186 ? -3.411 10.409 -17.329 1.00 97.56 186 GLY A N 1
ATOM 1456 C CA . GLY A 1 186 ? -2.908 11.764 -17.592 1.00 97.56 186 GLY A CA 1
ATOM 1457 C C . GLY A 1 186 ? -1.540 12.094 -16.983 1.00 97.56 186 GLY A C 1
ATOM 1458 O O . GLY A 1 186 ? -1.058 13.208 -17.168 1.00 97.56 186 GLY A O 1
ATOM 1459 N N . TYR A 1 187 ? -0.873 11.136 -16.329 1.00 98.12 187 TYR A N 1
ATOM 1460 C CA . TYR A 1 187 ? 0.414 11.362 -15.654 1.00 98.12 187 TYR A CA 1
ATOM 1461 C C . TYR A 1 187 ? 1.622 10.788 -16.405 1.00 98.12 187 TYR A C 1
ATOM 1463 O O . TYR A 1 187 ? 2.754 11.020 -15.991 1.00 98.12 187 TYR A O 1
ATOM 1471 N N . ARG A 1 188 ? 1.422 10.080 -17.528 1.00 97.25 188 ARG A N 1
ATOM 1472 C CA . ARG A 1 188 ? 2.506 9.417 -18.287 1.00 97.25 188 ARG A CA 1
ATOM 1473 C C . ARG A 1 188 ? 3.674 10.343 -18.647 1.00 97.25 188 ARG A C 1
ATOM 1475 O O . ARG A 1 188 ? 4.813 9.895 -18.696 1.00 97.25 188 ARG A O 1
ATOM 1482 N N . THR A 1 189 ? 3.398 11.621 -18.906 1.00 97.19 189 THR A N 1
ATOM 1483 C CA . THR A 1 189 ? 4.406 12.626 -19.290 1.00 97.19 189 THR A CA 1
ATOM 1484 C C . THR A 1 189 ? 4.900 13.473 -18.119 1.00 97.19 189 THR A C 1
ATOM 1486 O O . THR A 1 189 ? 5.722 14.368 -18.316 1.00 97.19 189 THR A O 1
ATOM 1489 N N . VAL A 1 190 ? 4.389 13.249 -16.906 1.00 97.69 190 VAL A N 1
ATOM 1490 C CA . VAL A 1 190 ? 4.826 13.981 -15.719 1.00 97.69 190 VAL A CA 1
ATOM 1491 C C . VAL A 1 190 ? 6.191 13.439 -15.284 1.00 97.69 190 VAL A C 1
ATOM 1493 O O . VAL A 1 190 ? 6.332 12.238 -15.060 1.00 97.69 190 VAL A O 1
ATOM 1496 N N . PRO A 1 191 ? 7.215 14.295 -15.114 1.00 97.06 191 PRO A N 1
ATOM 1497 C CA . PRO A 1 191 ? 8.502 13.846 -14.599 1.00 97.06 191 PRO A CA 1
ATOM 1498 C C . PRO A 1 191 ? 8.371 13.247 -13.194 1.00 97.06 191 PRO A C 1
ATOM 1500 O O . PRO A 1 191 ? 7.764 13.863 -12.318 1.00 97.06 191 PRO A O 1
ATOM 1503 N N . LEU A 1 192 ? 9.026 12.109 -12.941 1.00 95.44 192 LEU A N 1
ATOM 1504 C CA . LEU A 1 192 ? 8.972 11.394 -11.653 1.00 95.44 192 LEU A CA 1
ATOM 1505 C C . LEU A 1 192 ? 9.227 12.297 -10.443 1.00 95.44 192 LEU A C 1
ATOM 1507 O O . LEU A 1 192 ? 8.503 12.254 -9.454 1.00 95.44 192 LEU A O 1
ATOM 1511 N N . LEU A 1 193 ? 10.218 13.187 -10.551 1.00 94.00 193 LEU A N 1
ATOM 1512 C CA . LEU A 1 193 ? 10.596 14.124 -9.487 1.00 94.00 193 LEU A CA 1
ATOM 1513 C C . LEU A 1 193 ? 9.508 15.151 -9.140 1.00 94.00 193 LEU A C 1
ATOM 1515 O O . LEU A 1 193 ? 9.622 15.836 -8.129 1.00 94.00 193 LEU A O 1
ATOM 1519 N N . ARG A 1 194 ? 8.487 15.295 -9.988 1.00 96.94 194 ARG A N 1
ATOM 1520 C CA . ARG A 1 194 ? 7.373 16.229 -9.808 1.00 96.94 194 ARG A CA 1
ATOM 1521 C C . ARG A 1 194 ? 6.094 15.534 -9.370 1.00 96.94 194 ARG A C 1
ATOM 1523 O O . ARG A 1 194 ? 5.205 16.234 -8.905 1.00 96.94 194 ARG A O 1
ATOM 1530 N N . MET A 1 195 ? 6.008 14.204 -9.472 1.00 97.69 195 MET A N 1
ATOM 1531 C CA . MET A 1 195 ? 4.782 13.454 -9.178 1.00 97.69 195 MET A CA 1
ATOM 1532 C C . MET A 1 195 ? 4.214 13.784 -7.796 1.00 97.69 195 MET A C 1
ATOM 1534 O O . MET A 1 195 ? 3.041 14.119 -7.687 1.00 97.69 195 MET A O 1
ATOM 1538 N N . ALA A 1 196 ? 5.054 13.816 -6.759 1.00 97.06 196 ALA A N 1
ATOM 1539 C CA . ALA A 1 196 ? 4.626 14.120 -5.391 1.00 97.06 196 ALA A CA 1
ATOM 1540 C C . ALA A 1 196 ? 4.100 15.557 -5.173 1.00 97.06 196 ALA A C 1
ATOM 1542 O O . ALA A 1 196 ? 3.590 15.852 -4.091 1.00 97.06 196 ALA A O 1
ATOM 1543 N N . ASP A 1 197 ? 4.268 16.453 -6.152 1.00 97.25 197 ASP A N 1
ATOM 1544 C CA . ASP A 1 197 ? 3.857 17.860 -6.097 1.00 97.25 197 ASP A CA 1
ATOM 1545 C C . ASP A 1 197 ? 2.723 18.198 -7.088 1.00 97.25 197 ASP A C 1
ATOM 1547 O O . ASP A 1 197 ? 2.324 19.361 -7.150 1.00 97.25 197 ASP A O 1
ATOM 1551 N N . VAL A 1 198 ? 2.227 17.243 -7.890 1.00 96.38 198 VAL A N 1
ATOM 1552 C CA . VAL A 1 198 ? 1.193 17.534 -8.905 1.00 96.38 198 VAL A CA 1
ATOM 1553 C C . VAL A 1 198 ? -0.162 17.784 -8.256 1.00 96.38 198 VAL A C 1
ATOM 1555 O O . VAL A 1 198 ? -0.742 18.853 -8.420 1.00 96.38 198 VAL A O 1
ATOM 1558 N N . ASP A 1 199 ? -0.664 16.789 -7.532 1.00 97.88 199 ASP A N 1
ATOM 1559 C CA . ASP A 1 199 ? -1.983 16.791 -6.907 1.00 97.88 199 ASP A CA 1
ATOM 1560 C C . ASP A 1 199 ? -2.060 15.731 -5.795 1.00 97.88 199 ASP A C 1
ATOM 1562 O O . ASP A 1 199 ? -1.046 15.175 -5.360 1.00 97.88 199 ASP A O 1
ATOM 1566 N N . THR A 1 200 ? -3.272 15.456 -5.310 1.00 98.44 200 THR A N 1
ATOM 1567 C CA . THR A 1 200 ? -3.515 14.464 -4.261 1.00 98.44 200 THR A CA 1
ATOM 1568 C C . THR A 1 200 ? -3.158 13.042 -4.681 1.00 98.44 200 THR A C 1
ATOM 1570 O O . THR A 1 200 ? -2.592 12.321 -3.860 1.00 98.44 200 THR A O 1
ATOM 1573 N N . LEU A 1 201 ? -3.414 12.636 -5.932 1.00 98.62 201 LEU A N 1
ATOM 1574 C CA . LEU A 1 201 ? -3.006 11.314 -6.414 1.00 98.62 201 LEU A CA 1
ATOM 1575 C C . LEU A 1 201 ? -1.483 11.199 -6.376 1.00 98.62 201 LEU A C 1
ATOM 1577 O O . LEU A 1 201 ? -0.937 10.284 -5.761 1.00 98.62 201 LEU A O 1
ATOM 1581 N N . GLY A 1 202 ? -0.798 12.158 -6.998 1.00 98.31 202 GLY A N 1
ATOM 1582 C CA . GLY A 1 202 ? 0.655 12.178 -7.056 1.00 98.31 202 GLY A CA 1
ATOM 1583 C C . GLY A 1 202 ? 1.293 12.185 -5.664 1.00 98.31 202 GLY A C 1
ATOM 1584 O O . GLY A 1 202 ? 2.227 11.428 -5.405 1.00 98.31 202 GLY A O 1
ATOM 1585 N N . ALA A 1 203 ? 0.748 12.967 -4.730 1.00 98.38 203 ALA A N 1
ATOM 1586 C CA . ALA A 1 203 ? 1.209 12.992 -3.346 1.00 98.38 203 ALA A CA 1
ATOM 1587 C C . ALA A 1 203 ? 1.023 11.641 -2.633 1.00 98.38 203 ALA A C 1
ATOM 1589 O O . ALA A 1 203 ? 1.971 11.161 -2.016 1.00 98.38 203 ALA A O 1
ATOM 1590 N N . LEU A 1 204 ? -0.157 11.018 -2.728 1.00 98.62 204 LEU A N 1
ATOM 1591 C CA . LEU A 1 204 ? -0.456 9.750 -2.047 1.00 98.62 204 LEU A CA 1
ATOM 1592 C C . LEU A 1 204 ? 0.297 8.542 -2.613 1.00 98.62 204 LEU A C 1
ATOM 1594 O O . LEU A 1 204 ? 0.390 7.520 -1.931 1.00 98.62 204 LEU A O 1
ATOM 1598 N N . LEU A 1 205 ? 0.843 8.662 -3.825 1.00 98.56 205 LEU A N 1
ATOM 1599 C CA . LEU A 1 205 ? 1.643 7.618 -4.458 1.00 98.56 205 LEU A CA 1
ATOM 1600 C C . LEU A 1 205 ? 3.161 7.848 -4.345 1.00 98.56 205 LEU A C 1
ATOM 1602 O O . LEU A 1 205 ? 3.910 6.884 -4.351 1.00 98.56 205 LEU A O 1
ATOM 1606 N N . TRP A 1 206 ? 3.641 9.092 -4.237 1.00 98.31 206 TRP A N 1
ATOM 1607 C CA . TRP A 1 206 ? 5.081 9.389 -4.371 1.00 98.31 206 TRP A CA 1
ATOM 1608 C C . TRP A 1 206 ? 5.699 10.167 -3.207 1.00 98.31 206 TRP A C 1
ATOM 1610 O O . TRP A 1 206 ? 6.920 10.357 -3.163 1.00 98.31 206 TRP A O 1
ATOM 1620 N N . ALA A 1 207 ? 4.898 10.707 -2.285 1.00 98.12 207 ALA A N 1
ATOM 1621 C CA . ALA A 1 207 ? 5.451 11.493 -1.193 1.00 98.12 207 ALA A CA 1
ATOM 1622 C C . ALA A 1 207 ? 6.113 10.594 -0.142 1.00 98.12 207 ALA A C 1
ATOM 1624 O O . ALA A 1 207 ? 5.494 9.726 0.456 1.00 98.12 207 ALA A O 1
ATOM 1625 N N . ARG A 1 208 ? 7.375 10.888 0.160 1.00 96.50 208 ARG A N 1
ATOM 1626 C CA . ARG A 1 208 ? 8.152 10.187 1.195 1.00 96.50 208 ARG A CA 1
ATOM 1627 C C . ARG A 1 208 ? 7.824 10.621 2.622 1.00 96.50 208 ARG A C 1
ATOM 1629 O O . ARG A 1 208 ? 8.016 9.899 3.587 1.00 96.50 208 ARG A O 1
ATOM 1636 N N . MET A 1 209 ? 7.359 11.859 2.774 1.00 95.56 209 MET A N 1
ATOM 1637 C CA . MET A 1 209 ? 7.158 12.483 4.078 1.00 95.56 209 MET A CA 1
ATOM 1638 C C . MET A 1 209 ? 5.901 13.341 4.077 1.00 95.56 209 MET A C 1
ATOM 1640 O O . MET A 1 209 ? 5.601 14.029 3.097 1.00 95.56 209 MET A O 1
ATOM 1644 N N . ALA A 1 210 ? 5.236 13.384 5.226 1.00 97.75 210 ALA A N 1
ATOM 1645 C CA . ALA A 1 210 ? 4.195 14.351 5.519 1.00 97.75 210 ALA A CA 1
ATOM 1646 C C . ALA A 1 210 ? 4.304 14.843 6.969 1.00 97.75 210 ALA A C 1
ATOM 1648 O O . ALA A 1 210 ? 4.727 14.137 7.884 1.00 97.75 210 ALA A O 1
ATOM 1649 N N . THR A 1 211 ? 3.939 16.102 7.177 1.00 98.00 211 THR A N 1
ATOM 1650 C CA . THR A 1 211 ? 3.824 16.711 8.505 1.00 98.00 211 THR A CA 1
ATOM 1651 C C . THR A 1 211 ? 2.611 16.155 9.253 1.00 98.00 211 THR A C 1
ATOM 1653 O O . THR A 1 211 ? 1.628 15.745 8.640 1.00 98.00 211 THR A O 1
ATOM 1656 N N . GLU A 1 212 ? 2.628 16.219 10.587 1.00 97.25 212 GLU A N 1
ATOM 1657 C CA . GLU A 1 212 ? 1.466 15.871 11.428 1.00 97.25 212 GLU A CA 1
ATOM 1658 C C . GLU A 1 212 ? 0.197 16.616 10.974 1.00 97.25 212 GLU A C 1
ATOM 1660 O O . GLU A 1 212 ? -0.877 16.031 10.863 1.00 97.25 212 GLU A O 1
ATOM 1665 N N . GLY A 1 213 ? 0.320 17.907 10.639 1.00 97.81 213 GLY A N 1
ATOM 1666 C CA . GLY A 1 213 ? -0.803 18.708 10.154 1.00 97.81 213 GLY A CA 1
ATOM 1667 C C . GLY A 1 213 ? -1.378 18.217 8.820 1.00 97.81 213 GLY A C 1
ATOM 1668 O O . GLY A 1 213 ? -2.584 18.324 8.614 1.00 97.81 213 GLY A O 1
ATOM 1669 N N . GLN A 1 214 ? -0.546 17.666 7.930 1.00 98.25 214 GLN A N 1
ATOM 1670 C CA . GLN A 1 214 ? -0.991 17.052 6.673 1.00 98.25 214 GLN A CA 1
ATOM 1671 C C . GLN A 1 214 ? -1.751 15.748 6.923 1.00 98.25 214 GLN A C 1
ATOM 1673 O O . GLN A 1 214 ? -2.876 15.609 6.448 1.00 98.25 214 GLN A O 1
ATOM 1678 N N . ALA A 1 215 ? -1.211 14.855 7.753 1.00 98.12 215 ALA A N 1
ATOM 1679 C CA . ALA A 1 215 ? -1.900 13.617 8.109 1.00 98.12 215 ALA A CA 1
ATOM 1680 C C . ALA A 1 215 ? -3.234 13.867 8.820 1.00 98.12 215 ALA A C 1
ATOM 1682 O O . ALA A 1 215 ? -4.240 13.248 8.484 1.00 98.12 215 ALA A O 1
ATOM 1683 N N . ARG A 1 216 ? -3.289 14.840 9.738 1.00 97.88 216 ARG A N 1
ATOM 1684 C CA . ARG A 1 216 ? -4.549 15.235 10.383 1.00 97.88 216 ARG A CA 1
ATOM 1685 C C . ARG A 1 216 ? -5.569 15.820 9.411 1.00 97.88 216 ARG A C 1
ATOM 1687 O O . ARG A 1 216 ? -6.762 15.645 9.631 1.00 97.88 216 ARG A O 1
ATOM 1694 N N . ARG A 1 217 ? -5.134 16.521 8.356 1.00 97.94 217 ARG A N 1
ATOM 1695 C CA . ARG A 1 217 ? -6.055 16.981 7.304 1.00 97.94 217 ARG A CA 1
ATOM 1696 C C . ARG A 1 217 ? -6.671 15.802 6.558 1.00 97.94 217 ARG A C 1
ATOM 1698 O O . ARG A 1 217 ? -7.876 15.827 6.354 1.00 97.94 217 ARG A O 1
ATOM 1705 N N . LEU A 1 218 ? -5.884 14.775 6.228 1.00 98.50 218 LEU A N 1
ATOM 1706 C CA . LEU A 1 218 ? -6.422 13.556 5.617 1.00 98.50 218 LEU A CA 1
ATOM 1707 C C . LEU A 1 218 ? -7.416 12.847 6.549 1.00 98.50 218 LEU A C 1
ATOM 1709 O O . LEU A 1 218 ? -8.511 12.497 6.120 1.00 98.50 218 LEU A O 1
ATOM 1713 N N . LEU A 1 219 ? -7.078 12.690 7.833 1.00 98.31 219 LEU A N 1
ATOM 1714 C CA . LEU A 1 219 ? -7.987 12.088 8.817 1.00 98.31 219 LEU A CA 1
ATOM 1715 C C . LEU A 1 219 ? -9.321 12.852 8.898 1.00 98.31 219 LEU A C 1
ATOM 1717 O O . LEU A 1 219 ? -10.376 12.231 8.821 1.00 98.31 219 LEU A O 1
ATOM 1721 N N . ARG A 1 220 ? -9.296 14.191 8.966 1.00 98.06 220 ARG A N 1
ATOM 1722 C CA . ARG A 1 220 ? -10.528 15.003 8.965 1.00 98.06 220 ARG A CA 1
ATOM 1723 C C . ARG A 1 220 ? -11.308 14.913 7.657 1.00 98.06 220 ARG A C 1
ATOM 1725 O O . ARG A 1 220 ? -12.529 14.827 7.695 1.00 98.06 220 ARG A O 1
ATOM 1732 N N . ALA A 1 221 ? -10.634 14.876 6.508 1.00 98.12 221 ALA A N 1
ATOM 1733 C CA . ALA A 1 221 ? -11.309 14.716 5.221 1.00 98.12 221 ALA A CA 1
ATOM 1734 C C . ALA A 1 221 ? -12.095 13.394 5.135 1.00 98.12 221 ALA A C 1
ATOM 1736 O O . ALA A 1 221 ? -13.154 13.336 4.508 1.00 98.12 221 ALA A O 1
ATOM 1737 N N . LEU A 1 222 ? -11.590 12.335 5.777 1.00 97.94 222 LEU A N 1
ATOM 1738 C CA . LEU A 1 222 ? -12.197 11.005 5.743 1.00 97.94 222 LEU A CA 1
ATOM 1739 C C . LEU A 1 222 ? -13.233 10.771 6.851 1.00 97.94 222 LEU A C 1
ATOM 1741 O O . LEU A 1 222 ? -14.225 10.087 6.606 1.00 97.94 222 LEU A O 1
ATOM 1745 N N . PHE A 1 223 ? -13.031 11.334 8.044 1.00 97.25 223 PHE A N 1
ATOM 1746 C CA . PHE A 1 223 ? -13.872 11.071 9.220 1.00 97.25 223 PHE A CA 1
ATOM 1747 C C . PHE A 1 223 ? -14.684 12.280 9.722 1.00 97.25 223 PHE A C 1
ATOM 1749 O O . PHE A 1 223 ? -15.521 12.120 10.608 1.00 97.25 223 PHE A O 1
ATOM 1756 N N . GLY A 1 224 ? -14.473 13.471 9.158 1.00 96.69 224 GLY A N 1
ATOM 1757 C CA . GLY A 1 224 ? -15.096 14.729 9.580 1.00 96.69 224 GLY A CA 1
ATOM 1758 C C . GLY A 1 224 ? -14.219 15.567 10.518 1.00 96.69 224 GLY A C 1
ATOM 1759 O O . GLY A 1 224 ? -13.244 15.084 11.094 1.00 96.69 224 GLY A O 1
ATOM 1760 N N . ASP A 1 225 ? -14.569 16.846 10.680 1.00 92.50 225 ASP A N 1
ATOM 1761 C CA . ASP A 1 225 ? -13.750 17.814 11.428 1.00 92.50 225 ASP A CA 1
ATOM 1762 C C . ASP A 1 225 ? -13.678 17.539 12.937 1.00 92.50 225 ASP A C 1
ATOM 1764 O O . ASP A 1 225 ? -12.653 17.808 13.563 1.00 92.50 225 ASP A O 1
ATOM 1768 N N . GLU A 1 226 ? -14.724 16.928 13.496 1.00 87.50 226 GLU A N 1
ATOM 1769 C CA . GLU A 1 226 ? -14.795 16.514 14.905 1.00 87.50 226 GLU A CA 1
ATOM 1770 C C . GLU A 1 226 ? -13.897 15.303 15.218 1.00 87.50 226 GLU A C 1
ATOM 1772 O O . GLU A 1 226 ? -13.743 14.895 16.372 1.00 87.50 226 GLU A O 1
ATOM 1777 N N . PHE A 1 227 ? -13.294 14.691 14.195 1.00 90.06 227 PHE A N 1
ATOM 1778 C CA . PHE A 1 227 ? -12.461 13.513 14.359 1.00 90.06 227 PHE A CA 1
ATOM 1779 C C . PHE A 1 227 ? -11.040 13.881 14.803 1.00 90.06 227 PHE A C 1
ATOM 1781 O O . PHE A 1 227 ? -10.228 14.406 14.037 1.00 90.06 227 PHE A O 1
ATOM 1788 N N . THR A 1 228 ? -10.724 13.580 16.062 1.00 88.56 228 THR A N 1
ATOM 1789 C CA . THR A 1 228 ? -9.458 13.966 16.712 1.00 88.56 228 THR A CA 1
ATOM 1790 C C . THR A 1 228 ? -8.493 12.805 16.953 1.00 88.56 228 THR A C 1
ATOM 1792 O O . THR A 1 228 ? -7.355 13.032 17.363 1.00 88.56 228 THR A O 1
ATOM 1795 N N . GLU A 1 229 ? -8.919 11.571 16.688 1.00 92.94 229 GLU A N 1
ATOM 1796 C CA . GLU A 1 229 ? -8.255 10.347 17.135 1.00 92.94 229 GLU A CA 1
ATOM 1797 C C . GLU A 1 229 ? -8.038 9.377 15.983 1.00 92.94 229 GLU A C 1
ATOM 1799 O O . GLU A 1 229 ? -8.996 8.828 15.467 1.00 92.94 229 GLU A O 1
ATOM 1804 N N . GLY A 1 230 ? -6.801 9.097 15.604 1.00 96.56 230 GLY A N 1
ATOM 1805 C CA . GLY A 1 230 ? -6.535 8.173 14.510 1.00 96.56 230 GLY A CA 1
ATOM 1806 C C . GLY A 1 230 ? -5.104 8.255 14.031 1.00 96.56 230 GLY A C 1
ATOM 1807 O O . GLY A 1 230 ? -4.294 9.032 14.541 1.00 96.56 230 GLY A O 1
ATOM 1808 N N . PHE A 1 231 ? -4.779 7.441 13.036 1.00 98.12 231 PHE A N 1
ATOM 1809 C CA . PHE A 1 231 ? -3.484 7.509 12.380 1.00 98.12 231 PHE A CA 1
ATOM 1810 C C . PHE A 1 231 ? -3.538 6.980 10.950 1.00 98.12 231 PHE A C 1
ATOM 1812 O O . PHE A 1 231 ? -4.380 6.160 10.583 1.00 98.12 231 PHE A O 1
ATOM 1819 N N . VAL A 1 232 ? -2.586 7.453 10.154 1.00 98.44 232 VAL A N 1
ATOM 1820 C CA . VAL A 1 232 ? -2.309 6.977 8.804 1.00 98.44 232 VAL A CA 1
ATOM 1821 C C . VAL A 1 232 ? -1.126 6.018 8.864 1.00 98.44 232 VAL A C 1
ATOM 1823 O O . VAL A 1 232 ? -0.105 6.323 9.490 1.00 98.44 232 VAL A O 1
ATOM 1826 N N . THR A 1 233 ? -1.239 4.868 8.210 1.00 98.12 233 THR A N 1
ATOM 1827 C CA . THR A 1 233 ? -0.103 3.981 7.956 1.00 98.12 233 THR A CA 1
ATOM 1828 C C . THR A 1 233 ? 0.159 3.847 6.467 1.00 98.12 233 THR A C 1
ATOM 1830 O O . THR A 1 233 ? -0.776 3.823 5.666 1.00 98.12 233 THR A O 1
ATOM 1833 N N . PHE A 1 234 ? 1.439 3.799 6.113 1.00 98.31 234 PHE A N 1
ATOM 1834 C CA . PHE A 1 234 ? 1.902 3.770 4.733 1.00 98.31 234 PHE A CA 1
ATOM 1835 C C . PHE A 1 234 ? 3.209 2.983 4.584 1.00 98.31 234 PHE A C 1
ATOM 1837 O O . PHE A 1 234 ? 3.848 2.651 5.587 1.00 98.31 234 PHE A O 1
ATOM 1844 N N . GLY A 1 235 ? 3.565 2.669 3.338 1.00 96.56 235 GLY A N 1
ATOM 1845 C CA . GLY A 1 235 ? 4.812 2.017 2.931 1.00 96.56 235 GLY A CA 1
ATOM 1846 C C . GLY A 1 235 ? 5.700 2.973 2.134 1.00 96.56 235 GLY A C 1
ATOM 1847 O O . GLY A 1 235 ? 6.001 4.068 2.618 1.00 96.56 235 GLY A O 1
ATOM 1848 N N . HIS A 1 236 ? 6.092 2.574 0.917 1.00 97.62 236 HIS A N 1
ATOM 1849 C CA . HIS A 1 236 ? 6.852 3.343 -0.085 1.00 97.62 236 HIS A CA 1
ATOM 1850 C C . HIS A 1 236 ? 8.322 3.623 0.279 1.00 97.62 236 HIS A C 1
ATOM 1852 O O . HIS A 1 236 ? 9.233 3.493 -0.546 1.00 97.62 236 HIS A O 1
ATOM 1858 N N . ASP A 1 237 ? 8.589 4.006 1.526 1.00 96.06 237 ASP A N 1
ATOM 1859 C CA . ASP A 1 237 ? 9.939 4.142 2.054 1.00 96.06 237 ASP A CA 1
ATOM 1860 C C . ASP A 1 237 ? 10.363 2.895 2.835 1.00 96.06 237 ASP A C 1
ATOM 1862 O O . ASP A 1 237 ? 9.618 2.323 3.629 1.00 96.06 237 ASP A O 1
ATOM 1866 N N . VAL A 1 238 ? 11.624 2.507 2.644 1.00 95.69 238 VAL A N 1
ATOM 1867 C CA . VAL A 1 238 ? 12.250 1.428 3.410 1.00 95.69 238 VAL A CA 1
ATOM 1868 C C . VAL A 1 238 ? 12.725 1.973 4.755 1.00 95.69 238 VAL A C 1
ATOM 1870 O O . VAL A 1 238 ? 13.629 2.811 4.819 1.00 95.69 238 VAL A O 1
ATOM 1873 N N . VAL A 1 239 ? 12.164 1.441 5.836 1.00 94.75 239 VAL A N 1
ATOM 1874 C CA . VAL A 1 239 ? 12.601 1.658 7.212 1.00 94.75 239 VAL A CA 1
ATOM 1875 C C . VAL A 1 239 ? 13.332 0.416 7.706 1.00 94.75 239 VAL A C 1
ATOM 1877 O O . VAL A 1 239 ? 12.715 -0.612 7.976 1.00 94.75 239 VAL A O 1
ATOM 1880 N N . HIS A 1 240 ? 14.654 0.508 7.857 1.00 92.12 240 HIS A N 1
ATOM 1881 C CA . HIS A 1 240 ? 15.519 -0.634 8.183 1.00 92.12 240 HIS A CA 1
ATOM 1882 C C . HIS A 1 240 ? 15.236 -1.281 9.551 1.00 92.12 240 HIS A C 1
ATOM 1884 O O . HIS A 1 240 ? 15.553 -2.452 9.775 1.00 92.12 240 HIS A O 1
ATOM 1890 N N . GLU A 1 241 ? 14.609 -0.548 10.467 1.00 91.94 241 GLU A N 1
ATOM 1891 C CA . GLU A 1 241 ? 14.135 -1.037 11.761 1.00 91.94 241 GLU A CA 1
ATOM 1892 C C . GLU A 1 241 ? 12.832 -1.851 11.657 1.00 91.94 241 GLU A C 1
ATOM 1894 O O . GLU A 1 241 ? 12.441 -2.499 12.630 1.00 91.94 241 GLU A O 1
ATOM 1899 N N . GLY A 1 242 ? 12.193 -1.845 10.484 1.00 92.56 242 GLY A N 1
ATOM 1900 C CA . GLY A 1 242 ? 10.909 -2.470 10.182 1.00 92.56 242 GLY A CA 1
ATOM 1901 C C . GLY A 1 242 ? 9.744 -1.481 10.182 1.00 92.56 242 GLY A C 1
ATOM 1902 O O . GLY A 1 242 ? 8.779 -1.681 9.453 1.00 92.56 242 GLY A O 1
ATOM 1903 N N . TYR A 1 243 ? 9.817 -0.408 10.971 1.00 96.12 243 TYR A N 1
ATOM 1904 C CA . TYR A 1 243 ? 8.821 0.665 10.984 1.00 96.12 243 TYR A CA 1
ATOM 1905 C C . TYR A 1 243 ? 9.370 1.930 11.663 1.00 96.12 243 TYR A C 1
ATOM 1907 O O . TYR A 1 243 ? 10.282 1.844 12.486 1.00 96.12 243 TYR A O 1
ATOM 1915 N N . ASP A 1 244 ? 8.802 3.093 11.340 1.00 95.62 244 ASP A N 1
ATOM 1916 C CA . ASP A 1 244 ? 9.113 4.380 11.976 1.00 95.62 244 ASP A CA 1
ATOM 1917 C C . ASP A 1 244 ? 7.823 5.151 12.285 1.00 95.62 244 ASP A C 1
ATOM 1919 O O . ASP A 1 244 ? 6.915 5.251 11.454 1.00 95.62 244 ASP A O 1
ATOM 1923 N N . ARG A 1 245 ? 7.734 5.715 13.492 1.00 95.56 245 ARG A N 1
ATOM 1924 C CA . ARG A 1 245 ? 6.619 6.575 13.911 1.00 95.56 245 ARG A CA 1
ATOM 1925 C C . ARG A 1 245 ? 7.053 8.029 13.773 1.00 95.56 245 ARG A C 1
ATOM 1927 O O . ARG A 1 245 ? 7.636 8.597 14.691 1.00 95.56 245 ARG A O 1
ATOM 1934 N N . PHE A 1 246 ? 6.705 8.661 12.657 1.00 92.50 246 PHE A N 1
ATOM 1935 C CA . PHE A 1 246 ? 7.055 10.064 12.416 1.00 92.50 246 PHE A CA 1
ATOM 1936 C C . PHE A 1 246 ? 6.365 11.041 13.376 1.00 92.50 246 PHE A C 1
ATOM 1938 O O . PHE A 1 246 ? 6.887 12.130 13.642 1.00 92.50 246 PHE A O 1
ATOM 1945 N N . SER A 1 247 ? 5.165 10.679 13.838 1.00 95.50 247 SER A N 1
ATOM 1946 C CA . SER A 1 247 ? 4.293 11.519 14.662 1.00 95.50 247 SER A CA 1
ATOM 1947 C C . SER A 1 247 ? 3.143 10.701 15.263 1.00 95.50 247 SER A C 1
ATOM 1949 O O . SER A 1 247 ? 3.005 9.513 14.968 1.00 95.50 247 SER A O 1
ATOM 1951 N N . ALA A 1 248 ? 2.283 11.331 16.066 1.00 95.81 248 ALA A N 1
ATOM 1952 C CA . ALA A 1 248 ? 1.105 10.669 16.617 1.00 95.81 248 ALA A CA 1
ATOM 1953 C C . ALA A 1 248 ? 0.123 10.215 15.526 1.00 95.81 248 ALA A C 1
ATOM 1955 O O . ALA A 1 248 ? -0.503 9.170 15.679 1.00 95.81 248 ALA A O 1
ATOM 1956 N N . SER A 1 249 ? 0.023 10.938 14.410 1.00 97.50 249 SER A N 1
ATOM 1957 C CA . SER A 1 249 ? -0.937 10.612 13.351 1.00 97.50 249 SER A CA 1
ATOM 1958 C C . SER A 1 249 ? -0.348 9.764 12.221 1.00 97.50 249 SER A C 1
ATOM 1960 O O . SER A 1 249 ? -1.042 9.550 11.230 1.00 97.50 249 SER A O 1
ATOM 1962 N N . GLN A 1 250 ? 0.917 9.317 12.297 1.00 97.06 250 GLN A N 1
ATOM 1963 C CA . GLN A 1 250 ? 1.588 8.664 11.162 1.00 97.06 250 GLN A CA 1
ATOM 1964 C C . GLN A 1 250 ? 2.609 7.599 11.554 1.00 97.06 250 GLN A C 1
ATOM 1966 O O . GLN A 1 250 ? 3.473 7.832 12.404 1.00 97.06 250 GLN A O 1
ATOM 1971 N N . ILE A 1 251 ? 2.580 6.481 10.832 1.00 97.56 251 ILE A N 1
ATOM 1972 C CA . ILE A 1 251 ? 3.571 5.407 10.922 1.00 97.56 251 ILE A CA 1
ATOM 1973 C C . ILE A 1 251 ? 3.893 4.843 9.532 1.00 97.56 251 ILE A C 1
ATOM 1975 O O . ILE A 1 251 ? 2.992 4.437 8.801 1.00 97.56 251 ILE A O 1
ATOM 1979 N N . CYS A 1 252 ? 5.177 4.785 9.183 1.00 97.75 252 CYS A N 1
ATOM 1980 C CA . CYS A 1 252 ? 5.646 4.042 8.014 1.00 97.75 252 CYS A CA 1
ATOM 1981 C C . CYS A 1 252 ? 6.062 2.641 8.447 1.00 97.75 252 CYS A C 1
ATOM 1983 O O . CYS A 1 252 ? 6.732 2.485 9.470 1.00 97.75 252 CYS A O 1
ATOM 1985 N N . VAL A 1 253 ? 5.641 1.629 7.699 1.00 95.56 253 VAL A N 1
ATOM 1986 C CA . VAL A 1 253 ? 5.935 0.225 7.984 1.00 95.56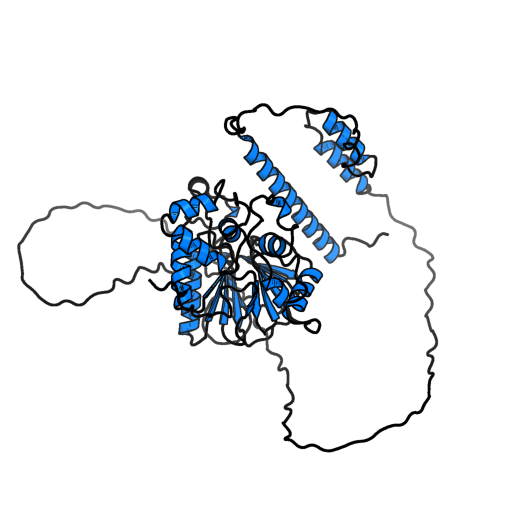 253 VAL A CA 1
ATOM 1987 C C . VAL A 1 253 ? 6.562 -0.388 6.746 1.00 95.56 253 VAL A C 1
ATOM 1989 O O . VAL A 1 253 ? 6.099 -0.158 5.639 1.00 95.56 253 VAL A O 1
ATOM 1992 N N . SER A 1 254 ? 7.608 -1.181 6.941 1.00 94.06 254 SER A N 1
ATOM 1993 C CA . SER A 1 254 ? 8.299 -1.899 5.881 1.00 94.06 254 SER A CA 1
ATOM 1994 C C . SER A 1 254 ? 8.208 -3.394 6.154 1.00 94.06 254 SER A C 1
ATOM 1996 O O . SER A 1 254 ? 8.741 -3.919 7.139 1.00 94.06 254 SER A O 1
ATOM 1998 N N . THR A 1 255 ? 7.489 -4.089 5.276 1.00 88.69 255 THR A N 1
ATOM 1999 C CA . THR A 1 255 ? 7.080 -5.477 5.540 1.00 88.69 255 THR A CA 1
ATOM 2000 C C . THR A 1 255 ? 7.800 -6.514 4.686 1.00 88.69 255 THR A C 1
ATOM 2002 O O . THR A 1 255 ? 7.824 -7.688 5.054 1.00 88.69 255 THR A O 1
ATOM 2005 N N . SER A 1 256 ? 8.405 -6.090 3.575 1.00 93.12 256 SER A N 1
ATOM 2006 C CA . SER A 1 256 ? 9.034 -6.984 2.607 1.00 93.12 256 SER A CA 1
ATOM 2007 C C . SER A 1 256 ? 10.286 -6.357 1.994 1.00 93.12 256 SER A C 1
ATOM 2009 O O . SER A 1 256 ? 11.383 -6.559 2.522 1.00 93.12 256 SER A O 1
ATOM 2011 N N . PHE A 1 257 ? 10.147 -5.601 0.905 1.00 92.56 257 PHE A N 1
ATOM 2012 C CA . PHE A 1 257 ? 11.267 -5.092 0.127 1.00 92.56 257 PHE A CA 1
ATOM 2013 C C . PHE A 1 257 ? 12.226 -4.209 0.936 1.00 92.56 257 PHE A C 1
ATOM 2015 O O . PHE A 1 257 ? 11.821 -3.415 1.785 1.00 92.56 257 PHE A O 1
ATOM 2022 N N . GLY A 1 258 ? 13.527 -4.327 0.648 1.00 93.19 258 GLY A N 1
ATOM 2023 C CA . GLY A 1 258 ? 14.557 -3.500 1.278 1.00 93.19 258 GLY A CA 1
ATOM 2024 C C . GLY A 1 258 ? 14.970 -3.951 2.681 1.00 93.19 258 GLY A C 1
ATOM 2025 O O . GLY A 1 258 ? 15.757 -3.259 3.331 1.00 93.19 258 GLY A O 1
ATOM 2026 N N . LEU A 1 259 ? 14.467 -5.098 3.154 1.00 93.19 259 LEU A N 1
ATOM 2027 C CA . LEU A 1 259 ? 14.734 -5.612 4.494 1.00 93.19 259 LEU A CA 1
ATOM 2028 C C . LEU A 1 259 ? 15.266 -7.037 4.506 1.00 93.19 259 LEU A C 1
ATOM 2030 O O . LEU A 1 259 ? 14.860 -7.907 3.731 1.00 93.19 259 LEU A O 1
ATOM 2034 N N . ASP A 1 260 ? 16.151 -7.283 5.465 1.00 93.69 260 ASP A N 1
ATOM 2035 C CA . ASP A 1 260 ? 16.471 -8.639 5.875 1.00 93.69 260 ASP A CA 1
ATOM 2036 C C . ASP A 1 260 ? 15.264 -9.279 6.559 1.00 93.69 260 ASP A C 1
ATOM 2038 O O . ASP A 1 260 ? 14.504 -8.614 7.269 1.00 93.69 260 ASP A O 1
ATOM 2042 N N . ASP A 1 261 ? 15.105 -10.587 6.373 1.00 91.69 261 ASP A N 1
ATOM 2043 C CA . ASP A 1 261 ? 13.974 -11.358 6.894 1.00 91.69 261 ASP A CA 1
ATOM 2044 C C . ASP A 1 261 ? 13.699 -11.129 8.391 1.00 91.69 261 ASP A C 1
ATOM 2046 O O . ASP A 1 261 ? 12.549 -11.122 8.813 1.00 91.69 261 ASP A O 1
ATOM 2050 N N . GLU A 1 262 ? 14.733 -10.899 9.198 1.00 89.69 262 GLU A N 1
ATOM 2051 C CA . GLU A 1 262 ? 14.639 -10.640 10.643 1.00 89.69 262 GLU A CA 1
ATOM 2052 C C . GLU A 1 262 ? 14.163 -9.223 11.020 1.00 89.69 262 GLU A C 1
ATOM 2054 O O . GLU A 1 262 ? 13.818 -8.966 12.178 1.00 89.69 262 GLU A O 1
ATOM 2059 N N . ARG A 1 263 ? 14.146 -8.293 10.059 1.00 91.50 263 ARG A N 1
ATOM 2060 C CA . ARG A 1 263 ? 13.701 -6.899 10.232 1.00 91.50 263 ARG A CA 1
ATOM 2061 C C . ARG A 1 263 ? 12.299 -6.649 9.694 1.00 91.50 263 ARG A C 1
ATOM 2063 O O . ARG A 1 263 ? 11.648 -5.698 10.127 1.00 91.50 263 ARG A O 1
ATOM 2070 N N . LYS A 1 264 ? 11.819 -7.513 8.798 1.00 93.38 264 LYS A N 1
ATOM 2071 C CA . LYS A 1 264 ? 10.472 -7.435 8.226 1.00 93.38 264 LYS A CA 1
ATOM 2072 C C . LYS A 1 264 ? 9.420 -7.385 9.325 1.00 93.38 264 LYS A C 1
ATOM 2074 O O . LYS A 1 264 ? 9.393 -8.233 10.226 1.00 93.38 264 LYS A O 1
ATOM 2079 N N . THR A 1 265 ? 8.565 -6.376 9.240 1.00 92.75 265 THR A N 1
ATOM 2080 C CA . THR A 1 265 ? 7.555 -6.077 10.247 1.00 92.75 265 THR A CA 1
ATOM 2081 C C . THR A 1 265 ? 6.208 -5.899 9.574 1.00 92.75 265 THR A C 1
ATOM 2083 O O . THR A 1 265 ? 6.127 -5.184 8.593 1.00 92.75 265 THR A O 1
ATOM 2086 N N . TYR A 1 266 ? 5.148 -6.519 10.087 1.00 94.19 266 TYR A N 1
ATOM 2087 C CA . TYR A 1 266 ? 3.783 -6.310 9.588 1.00 94.19 266 TYR A CA 1
ATOM 2088 C C . TYR A 1 266 ? 2.885 -5.759 10.695 1.00 94.19 266 TYR A C 1
ATOM 2090 O O . TYR A 1 266 ? 3.175 -5.933 11.887 1.00 94.19 266 TYR A O 1
ATOM 2098 N N . LEU A 1 267 ? 1.785 -5.109 10.309 1.00 95.44 267 LEU A N 1
ATOM 2099 C CA . LEU A 1 267 ? 0.764 -4.680 11.264 1.00 95.44 267 LEU A CA 1
ATOM 2100 C C . LEU A 1 267 ? -0.333 -5.728 11.383 1.00 95.44 267 LEU A C 1
ATOM 2102 O O . LEU A 1 267 ? -0.808 -6.262 10.381 1.00 95.44 267 LEU A O 1
ATOM 2106 N N . ARG A 1 268 ? -0.761 -5.969 12.621 1.00 96.44 268 ARG A N 1
ATOM 2107 C CA . ARG A 1 268 ? -1.966 -6.722 12.961 1.00 96.44 268 ARG A CA 1
ATOM 2108 C C . ARG A 1 268 ? -2.855 -5.850 13.842 1.00 96.44 268 ARG A C 1
ATOM 2110 O O . ARG A 1 268 ? -2.455 -5.479 14.947 1.00 96.44 268 ARG A O 1
ATOM 2117 N N . LEU A 1 269 ? -4.061 -5.550 13.377 1.00 96.00 269 LEU A N 1
ATOM 2118 C CA . LEU A 1 269 ? -5.009 -4.664 14.051 1.00 96.00 269 LEU A CA 1
ATOM 2119 C C . LEU A 1 269 ? -6.334 -5.388 14.290 1.00 96.00 269 LEU A C 1
ATOM 2121 O O . LEU A 1 269 ? -6.784 -6.160 13.450 1.00 96.00 269 LEU A O 1
ATOM 2125 N N . ASP A 1 270 ? -6.960 -5.128 15.432 1.00 96.25 270 ASP A N 1
ATOM 2126 C CA . ASP A 1 270 ? -8.341 -5.530 15.698 1.00 96.25 270 ASP A CA 1
ATOM 2127 C C . ASP A 1 270 ? -9.245 -4.357 15.317 1.00 96.25 270 ASP A C 1
ATOM 2129 O O . ASP A 1 270 ? -9.181 -3.288 15.927 1.00 96.25 270 ASP A O 1
ATOM 2133 N N . LEU A 1 271 ? -10.069 -4.543 14.286 1.00 96.81 271 LEU A N 1
ATOM 2134 C CA . LEU A 1 271 ? -10.922 -3.480 13.760 1.00 96.81 271 LEU A CA 1
ATOM 2135 C C . LEU A 1 271 ? -12.012 -3.039 14.746 1.00 96.81 271 LEU A C 1
ATOM 2137 O O . LEU A 1 271 ? -12.497 -1.918 14.630 1.00 96.81 271 LEU A O 1
ATOM 2141 N N . SER A 1 272 ? -12.328 -3.864 15.752 1.00 95.19 272 SER A N 1
ATOM 2142 C CA . SER A 1 272 ? -13.285 -3.515 16.808 1.00 95.19 272 SER A CA 1
ATOM 2143 C C . SER A 1 272 ? -12.710 -2.592 17.892 1.00 95.19 272 SER A C 1
ATOM 2145 O O . SER A 1 272 ? -13.466 -2.022 18.681 1.00 95.19 272 SER A O 1
ATOM 2147 N N . GLN A 1 273 ? -11.384 -2.421 17.943 1.00 94.50 273 GLN A N 1
ATOM 2148 C CA . GLN A 1 273 ? -10.724 -1.487 18.859 1.00 94.50 273 GLN A CA 1
ATOM 2149 C C . GLN A 1 273 ? -10.596 -0.124 18.212 1.00 94.50 273 GLN A C 1
ATOM 2151 O O . GLN A 1 273 ? -10.312 -0.053 17.026 1.00 94.50 273 GLN A O 1
ATOM 2156 N N . ARG A 1 274 ? -10.688 0.946 19.007 1.00 93.62 274 ARG A N 1
ATOM 2157 C CA . ARG A 1 274 ? -10.401 2.318 18.572 1.00 93.62 274 ARG A CA 1
ATOM 2158 C C . ARG A 1 274 ? -8.940 2.675 18.832 1.00 93.62 274 ARG A C 1
ATOM 2160 O O . ARG A 1 274 ? -8.422 2.409 19.917 1.00 93.62 274 ARG A O 1
ATOM 2167 N N . TYR A 1 275 ? -8.291 3.318 17.864 1.00 93.12 275 TYR A N 1
ATOM 2168 C CA . TYR A 1 275 ? -6.886 3.706 17.972 1.00 93.12 275 TYR A CA 1
ATOM 2169 C C . TYR A 1 275 ? -6.737 5.222 17.961 1.00 93.12 275 TYR A C 1
ATOM 2171 O O . TYR A 1 275 ? -6.844 5.855 16.919 1.00 93.12 275 TYR A O 1
ATOM 2179 N N . ALA A 1 276 ? -6.426 5.805 19.120 1.00 93.00 276 ALA A N 1
ATOM 2180 C CA . ALA A 1 276 ? -6.294 7.256 19.244 1.00 93.00 276 ALA A CA 1
ATOM 2181 C C . ALA A 1 276 ? -5.112 7.846 18.450 1.00 93.00 276 ALA A C 1
ATOM 2183 O O . ALA A 1 276 ? -5.135 9.019 18.092 1.00 93.00 276 ALA A O 1
ATOM 2184 N N . SER A 1 277 ? -4.057 7.057 18.219 1.00 96.44 277 SER A N 1
ATOM 2185 C CA . SER A 1 277 ? -2.839 7.476 17.513 1.00 96.44 277 SER A CA 1
ATOM 2186 C C . SER A 1 277 ? -1.958 6.276 17.144 1.00 96.44 277 SER A C 1
ATOM 2188 O O . SER A 1 277 ? -2.125 5.178 17.682 1.00 96.44 277 SER A O 1
ATOM 2190 N N . ALA A 1 278 ? -0.929 6.496 16.322 1.00 95.56 278 ALA A N 1
ATOM 2191 C CA . ALA A 1 278 ? 0.130 5.527 16.033 1.00 95.56 278 ALA A CA 1
ATOM 2192 C C . ALA A 1 278 ? 0.913 5.101 17.295 1.00 95.56 278 ALA A C 1
ATOM 2194 O O . ALA A 1 278 ? 1.521 4.026 17.335 1.00 95.56 278 ALA A O 1
ATOM 2195 N N . HIS A 1 279 ? 0.879 5.911 18.360 1.00 94.06 279 HIS A N 1
ATOM 2196 C CA . HIS A 1 279 ? 1.450 5.558 19.661 1.00 94.06 279 HIS A CA 1
ATOM 2197 C C . HIS A 1 279 ? 0.592 4.565 20.446 1.00 94.06 279 HIS A C 1
ATOM 2199 O O . HIS A 1 279 ? 1.070 4.053 21.453 1.00 94.06 279 HIS A O 1
ATOM 2205 N N . ALA A 1 280 ? -0.637 4.256 20.023 1.00 91.62 280 ALA A N 1
ATOM 2206 C CA . ALA A 1 280 ? -1.424 3.167 20.606 1.00 91.62 280 ALA A CA 1
ATOM 2207 C C . ALA A 1 280 ? -0.895 1.783 20.185 1.00 91.62 280 ALA A C 1
ATOM 2209 O O . ALA A 1 280 ? -1.129 0.793 20.877 1.00 91.62 280 ALA A O 1
ATOM 2210 N N . LEU A 1 281 ? -0.140 1.716 19.084 1.00 92.25 281 LEU A N 1
ATOM 2211 C CA . LEU A 1 281 ? 0.448 0.482 18.572 1.00 92.25 281 LEU A CA 1
ATOM 2212 C C . LEU A 1 281 ? 1.557 -0.020 19.505 1.00 92.25 281 LEU A C 1
ATOM 2214 O O . LEU A 1 281 ? 2.387 0.761 19.986 1.00 92.25 281 LEU A O 1
ATOM 2218 N N . ARG A 1 282 ? 1.608 -1.331 19.741 1.00 89.69 282 ARG A N 1
ATOM 2219 C CA . ARG A 1 282 ? 2.623 -1.985 20.581 1.00 89.69 282 ARG A CA 1
ATOM 2220 C C . ARG A 1 282 ? 3.400 -2.992 19.752 1.00 89.69 282 ARG A C 1
ATOM 2222 O O . ARG A 1 282 ? 2.833 -3.592 18.855 1.00 89.69 282 ARG A O 1
ATOM 2229 N N . GLU A 1 283 ? 4.682 -3.197 20.032 1.00 86.25 283 GLU A N 1
ATOM 2230 C CA . GLU A 1 283 ? 5.383 -4.332 19.426 1.00 86.25 283 GLU A CA 1
ATOM 2231 C C . GLU A 1 283 ? 4.882 -5.641 20.047 1.00 86.25 283 GLU A C 1
ATOM 2233 O O . GLU A 1 283 ? 4.859 -5.788 21.269 1.00 86.25 283 GLU A O 1
ATOM 2238 N N . GLY A 1 284 ? 4.467 -6.580 19.200 1.00 76.00 284 GLY A N 1
ATOM 2239 C CA . GLY A 1 284 ? 4.113 -7.942 19.575 1.00 76.00 284 GLY A CA 1
ATOM 2240 C C . GLY A 1 284 ? 5.246 -8.903 19.218 1.00 76.00 284 GLY A C 1
ATOM 2241 O O . GLY A 1 284 ? 5.803 -8.851 18.119 1.00 76.00 284 GLY A O 1
ATOM 2242 N N . VAL A 1 285 ? 5.592 -9.807 20.136 1.00 45.66 285 VAL A N 1
ATOM 2243 C CA . VAL A 1 285 ? 6.561 -10.883 19.872 1.00 45.66 285 VAL A CA 1
ATOM 2244 C C . VAL A 1 285 ? 5.835 -12.062 19.215 1.00 45.66 285 VAL A C 1
ATOM 2246 O O . VAL A 1 285 ? 4.732 -12.419 19.620 1.00 45.66 285 VAL A O 1
ATOM 2249 N N . GLY A 1 286 ? 6.461 -12.652 18.189 1.00 39.22 286 GLY A N 1
ATOM 2250 C CA . GLY A 1 286 ? 5.906 -13.694 17.319 1.00 39.22 286 GLY A CA 1
ATOM 2251 C C . GLY A 1 286 ? 5.106 -14.798 18.025 1.00 39.22 286 GLY A C 1
ATOM 2252 O O . GLY A 1 286 ? 5.455 -15.254 19.110 1.00 39.22 286 GLY A O 1
ATOM 2253 N N . CYS A 1 287 ? 4.029 -15.230 17.361 1.00 29.42 287 CYS A N 1
ATOM 2254 C CA . CYS A 1 287 ? 3.025 -16.185 17.826 1.00 29.42 287 CYS A CA 1
ATOM 2255 C C . CYS A 1 287 ? 3.552 -17.295 18.761 1.00 29.42 287 CYS A C 1
ATOM 2257 O O . CYS A 1 287 ? 4.046 -18.328 18.310 1.00 29.42 287 CYS A O 1
ATOM 2259 N N . ARG A 1 288 ? 3.281 -17.156 20.063 1.00 23.16 288 ARG A N 1
ATOM 2260 C CA . ARG A 1 288 ? 2.775 -18.266 20.882 1.00 23.16 288 ARG A CA 1
ATOM 2261 C C . ARG A 1 288 ? 1.384 -17.873 21.349 1.00 23.16 288 ARG A C 1
ATOM 2263 O O . ARG A 1 288 ? 1.229 -16.921 22.103 1.00 23.16 288 ARG A O 1
ATOM 2270 N N . CYS A 1 289 ? 0.379 -18.586 20.850 1.00 26.55 289 CYS A N 1
ATOM 2271 C CA . CYS A 1 289 ? -1.013 -18.417 21.242 1.00 26.55 289 CYS A CA 1
ATOM 2272 C C . CYS A 1 289 ? -1.161 -18.364 22.768 1.00 26.55 289 CYS A C 1
ATOM 2274 O O . CYS A 1 289 ? -0.872 -19.352 23.444 1.00 26.55 289 CYS A O 1
ATOM 2276 N N . ARG A 1 290 ? -1.659 -17.233 23.275 1.00 21.36 290 ARG A N 1
ATOM 2277 C CA . ARG A 1 290 ? -2.754 -17.133 24.251 1.00 21.36 290 ARG A CA 1
ATOM 2278 C C . ARG A 1 290 ? -3.231 -15.680 24.287 1.00 21.36 290 ARG A C 1
ATOM 2280 O O . ARG A 1 290 ? -2.437 -14.766 24.458 1.00 21.36 290 ARG A O 1
ATOM 2287 N N . CYS A 1 291 ? -4.523 -15.522 24.044 1.00 29.20 291 CYS A N 1
ATOM 2288 C CA . CYS A 1 291 ? -5.290 -14.295 23.897 1.00 29.20 291 CYS A CA 1
ATOM 2289 C C . CYS A 1 291 ? -4.909 -13.165 24.873 1.00 29.20 291 CYS A C 1
ATOM 2291 O O . CYS A 1 291 ? -5.060 -13.328 26.080 1.00 29.20 291 CYS A O 1
ATOM 2293 N N . THR A 1 292 ? -4.552 -12.003 24.321 1.00 26.97 292 THR A N 1
ATOM 2294 C CA . THR A 1 292 ? -4.875 -10.664 24.850 1.00 26.97 292 THR A CA 1
ATOM 2295 C C . THR A 1 292 ? -4.958 -9.706 23.659 1.00 26.97 292 THR A C 1
ATOM 2297 O O . THR A 1 292 ? -4.055 -9.681 22.831 1.00 26.97 292 THR A O 1
ATOM 2300 N N . LEU A 1 293 ? -6.086 -9.001 23.543 1.00 37.50 293 LEU A N 1
ATOM 2301 C CA . LEU A 1 293 ? -6.443 -8.090 22.453 1.00 37.50 293 LEU A CA 1
ATOM 2302 C C . LEU A 1 293 ? -5.660 -6.771 22.552 1.00 37.50 293 LEU A C 1
ATOM 2304 O O . LEU A 1 293 ? -5.851 -6.009 23.498 1.00 37.50 293 LEU A O 1
ATOM 2308 N N . SER A 1 294 ? -4.809 -6.492 21.565 1.00 40.88 294 SER A N 1
ATOM 2309 C CA . SER A 1 294 ? -4.148 -5.197 21.353 1.00 40.88 294 SER A CA 1
ATOM 2310 C C . SER A 1 294 ? -3.678 -5.068 19.893 1.00 40.88 294 SER A C 1
ATOM 2312 O O . SER A 1 294 ? -3.523 -6.069 19.192 1.00 40.88 294 SER A O 1
ATOM 2314 N N . ALA A 1 295 ? -3.486 -3.833 19.406 1.00 51.22 295 ALA A N 1
ATOM 2315 C CA . ALA A 1 295 ? -2.794 -3.601 18.135 1.00 51.22 295 ALA A CA 1
ATOM 2316 C C . ALA A 1 295 ? -1.319 -3.956 18.264 1.00 51.22 295 ALA A C 1
ATOM 2318 O O . ALA A 1 295 ? -0.633 -3.454 19.161 1.00 51.22 295 ALA A O 1
ATOM 2319 N N . GLU A 1 296 ? -0.834 -4.763 17.328 1.00 67.56 296 GLU A N 1
ATOM 2320 C CA . GLU A 1 296 ? 0.511 -5.306 17.384 1.00 67.56 296 GLU A CA 1
ATOM 2321 C C . GLU A 1 296 ? 1.299 -5.027 16.101 1.00 67.56 296 GLU A C 1
ATOM 2323 O O . GLU A 1 296 ? 0.864 -5.316 14.986 1.00 67.56 296 GLU A O 1
ATOM 2328 N N . ILE A 1 297 ? 2.503 -4.501 16.289 1.00 59.09 297 ILE A N 1
ATOM 2329 C CA . ILE A 1 297 ? 3.578 -4.419 15.308 1.00 59.09 297 ILE A CA 1
ATOM 2330 C C . ILE A 1 297 ? 4.421 -5.677 15.488 1.00 59.09 297 ILE A C 1
ATOM 2332 O O . ILE A 1 297 ? 5.020 -5.864 16.547 1.00 59.09 297 ILE A O 1
ATOM 2336 N N . ARG A 1 298 ? 4.458 -6.570 14.499 1.00 63.19 298 ARG A N 1
ATOM 2337 C CA . ARG A 1 298 ? 5.085 -7.887 14.672 1.00 63.19 298 ARG A CA 1
ATOM 2338 C C . ARG A 1 298 ? 6.313 -8.048 13.799 1.00 63.19 298 ARG A C 1
ATOM 2340 O O . ARG A 1 298 ? 6.218 -7.939 12.580 1.00 63.19 298 ARG A O 1
ATOM 2347 N N . ARG A 1 299 ? 7.440 -8.409 14.421 1.00 53.22 299 ARG A N 1
ATOM 2348 C CA . ARG A 1 299 ? 8.644 -8.845 13.700 1.00 53.22 299 ARG A CA 1
ATOM 2349 C C . ARG A 1 299 ? 8.481 -10.265 13.173 1.00 53.22 299 ARG A C 1
ATOM 2351 O O . ARG A 1 299 ? 7.909 -11.138 13.838 1.00 53.22 299 ARG A O 1
ATOM 2358 N N . ARG A 1 300 ? 9.026 -10.514 11.987 1.00 41.12 300 ARG A N 1
ATOM 2359 C CA . ARG A 1 300 ? 9.073 -11.844 11.384 1.00 41.12 300 ARG A CA 1
ATOM 2360 C C . ARG A 1 300 ? 9.977 -12.786 12.209 1.00 41.12 300 ARG A C 1
ATOM 2362 O O . ARG A 1 300 ? 11.082 -12.407 12.592 1.00 41.12 300 ARG A O 1
ATOM 2369 N N . PRO A 1 301 ? 9.542 -14.030 12.496 1.00 48.44 301 PRO A N 1
ATOM 2370 C CA . PRO A 1 301 ? 10.428 -15.036 13.073 1.00 48.44 301 PRO A CA 1
ATOM 2371 C C . PRO A 1 301 ? 11.478 -15.462 12.037 1.00 48.44 301 PRO A C 1
ATOM 2373 O O . PRO A 1 301 ? 11.128 -15.798 10.906 1.00 48.44 301 PRO A O 1
ATOM 2376 N N . ALA A 1 302 ? 12.750 -15.499 12.443 1.00 45.00 302 ALA A N 1
ATOM 2377 C CA . ALA A 1 302 ? 13.892 -15.807 11.572 1.00 45.00 302 ALA A CA 1
ATOM 2378 C C . ALA A 1 302 ? 13.885 -17.231 10.969 1.00 45.00 302 ALA A C 1
ATOM 2380 O O . ALA A 1 302 ? 14.697 -17.526 10.103 1.00 45.00 302 ALA A O 1
ATOM 2381 N N . ASN A 1 303 ? 12.964 -18.113 11.381 1.00 39.34 303 ASN A N 1
ATOM 2382 C CA . ASN A 1 303 ? 12.872 -19.490 10.895 1.00 39.34 303 ASN A CA 1
ATOM 2383 C C . ASN A 1 303 ? 11.423 -19.857 10.544 1.00 39.34 303 ASN A C 1
ATOM 2385 O O . ASN A 1 303 ? 10.605 -20.092 11.435 1.00 39.34 303 ASN A O 1
ATOM 2389 N N . ALA A 1 304 ? 11.119 -19.953 9.249 1.00 39.34 304 ALA A N 1
ATOM 2390 C CA . ALA A 1 304 ? 9.959 -20.685 8.750 1.00 39.34 304 ALA A CA 1
ATOM 2391 C C . ALA A 1 304 ? 10.440 -22.047 8.215 1.00 39.34 304 ALA A C 1
ATOM 2393 O O . ALA A 1 304 ? 11.422 -22.085 7.470 1.00 39.34 304 ALA A O 1
ATOM 2394 N N . PRO A 1 305 ? 9.809 -23.176 8.583 1.00 36.12 305 PRO A N 1
ATOM 2395 C CA . PRO A 1 305 ? 10.129 -24.455 7.965 1.00 36.12 305 PRO A CA 1
ATOM 2396 C C . PRO A 1 305 ? 9.764 -24.415 6.476 1.00 36.12 305 PRO A C 1
ATOM 2398 O O . PRO A 1 305 ? 8.734 -23.855 6.099 1.00 36.12 305 PRO A O 1
ATOM 2401 N N . LYS A 1 306 ? 10.603 -25.025 5.630 1.00 30.62 306 LYS A N 1
ATOM 2402 C CA . LYS A 1 306 ? 10.292 -25.252 4.213 1.00 30.62 306 LYS A CA 1
ATOM 2403 C C . LYS A 1 306 ? 8.971 -26.021 4.123 1.00 30.62 306 LYS A C 1
ATOM 2405 O O . LYS A 1 306 ? 8.912 -27.184 4.520 1.00 30.62 306 LYS A O 1
ATOM 2410 N N . ILE A 1 307 ? 7.924 -25.376 3.615 1.00 31.86 307 ILE A N 1
ATOM 2411 C CA . ILE A 1 307 ? 6.675 -26.044 3.253 1.00 31.86 307 ILE A CA 1
ATOM 2412 C C . ILE A 1 307 ? 6.985 -26.855 1.994 1.00 31.86 307 ILE A C 1
ATOM 2414 O O . ILE A 1 307 ? 7.125 -26.305 0.905 1.00 31.86 307 ILE A O 1
ATOM 2418 N N . LEU A 1 308 ? 7.180 -28.163 2.156 1.00 32.09 308 LEU A N 1
ATOM 2419 C CA . LEU A 1 308 ? 7.155 -29.092 1.030 1.00 32.09 308 LEU A CA 1
ATOM 2420 C C . LEU A 1 308 ? 5.712 -29.157 0.511 1.00 32.09 308 LEU A C 1
ATOM 2422 O O . LEU A 1 308 ? 4.794 -29.250 1.332 1.00 32.09 308 LEU A O 1
ATOM 2426 N N . PRO A 1 309 ? 5.481 -29.126 -0.812 1.00 30.23 309 PRO A N 1
ATOM 2427 C CA . PRO A 1 309 ? 4.140 -29.282 -1.346 1.00 30.23 309 PRO A CA 1
ATOM 2428 C C . PRO A 1 309 ? 3.586 -30.641 -0.913 1.00 30.23 309 PRO A C 1
ATOM 2430 O O . PRO A 1 309 ? 4.222 -31.685 -1.091 1.00 30.23 309 PRO A O 1
ATOM 2433 N N . ALA A 1 310 ? 2.400 -30.616 -0.308 1.00 29.11 310 ALA A N 1
ATOM 2434 C CA . ALA A 1 310 ? 1.654 -31.813 0.020 1.00 29.11 310 ALA A CA 1
ATOM 2435 C C . ALA A 1 310 ? 1.352 -32.569 -1.280 1.00 29.11 310 ALA A C 1
ATOM 2437 O O . ALA A 1 310 ? 0.582 -32.112 -2.123 1.00 29.11 310 ALA A O 1
ATOM 2438 N N . VAL A 1 311 ? 1.974 -33.736 -1.443 1.00 30.44 311 VAL A N 1
ATOM 2439 C CA . VAL A 1 311 ? 1.594 -34.704 -2.469 1.00 30.44 311 VAL A CA 1
ATOM 2440 C C . VAL A 1 311 ? 0.183 -35.178 -2.135 1.00 30.44 311 VAL A C 1
ATOM 2442 O O . VAL A 1 311 ? -0.021 -35.948 -1.194 1.00 30.44 311 VAL A O 1
ATOM 2445 N N . VAL A 1 312 ? -0.795 -34.712 -2.908 1.00 30.72 312 VAL A N 1
ATOM 2446 C CA . VAL A 1 312 ? -2.149 -35.264 -2.916 1.00 30.72 312 VAL A CA 1
ATOM 2447 C C . VAL A 1 312 ? -2.047 -36.708 -3.409 1.00 30.72 312 VAL A C 1
ATOM 2449 O O . VAL A 1 312 ? -1.850 -36.976 -4.592 1.00 30.72 312 VAL A O 1
ATOM 2452 N N . ARG A 1 313 ? -2.134 -37.662 -2.477 1.00 31.22 313 ARG A N 1
ATOM 2453 C CA . ARG A 1 313 ? -2.300 -39.084 -2.790 1.00 31.22 313 ARG A CA 1
ATOM 2454 C C . ARG A 1 313 ? -3.737 -39.319 -3.253 1.00 31.22 313 ARG A C 1
ATOM 2456 O O . ARG A 1 313 ? -4.639 -39.408 -2.426 1.00 31.22 313 ARG A O 1
ATOM 2463 N N . ALA A 1 314 ? -3.933 -39.473 -4.559 1.00 34.78 314 ALA A N 1
ATOM 2464 C CA . ALA A 1 314 ? -5.117 -40.138 -5.090 1.00 34.78 314 ALA A CA 1
ATOM 2465 C C . ALA A 1 314 ? -5.018 -41.648 -4.804 1.00 34.78 314 ALA A C 1
ATOM 2467 O O . ALA A 1 314 ? -3.988 -42.279 -5.056 1.00 34.78 314 ALA A O 1
ATOM 2468 N N . GLY A 1 315 ? -6.075 -42.214 -4.221 1.00 32.78 315 GLY A N 1
ATOM 2469 C CA . GLY A 1 315 ? -6.196 -43.642 -3.945 1.00 32.78 315 GLY A CA 1
ATOM 2470 C C . GLY A 1 315 ? -6.298 -44.475 -5.227 1.00 32.78 315 GLY A C 1
ATOM 2471 O O . GLY A 1 315 ? -6.971 -44.089 -6.177 1.00 32.78 315 GLY A O 1
ATOM 2472 N N . GLY A 1 316 ? -5.630 -45.634 -5.235 1.00 31.89 316 GLY A N 1
ATOM 2473 C CA . GLY A 1 316 ? -5.839 -46.694 -6.231 1.00 31.89 316 GLY A CA 1
ATOM 2474 C C . GLY A 1 316 ? -7.141 -47.478 -5.993 1.00 31.89 316 GLY A C 1
ATOM 2475 O O . GLY A 1 316 ? -7.830 -47.227 -5.001 1.00 31.89 316 GLY A O 1
ATOM 2476 N N . PRO A 1 317 ? -7.434 -48.507 -6.821 1.00 50.97 317 PRO A N 1
ATOM 2477 C CA . PRO A 1 317 ? -6.786 -49.795 -6.543 1.00 50.97 317 PRO A CA 1
ATOM 2478 C C . PRO A 1 317 ? -6.444 -50.729 -7.738 1.00 50.97 317 PRO A C 1
ATOM 2480 O O . PRO A 1 317 ? -7.134 -50.788 -8.744 1.00 50.97 317 PRO A O 1
ATOM 2483 N N . ARG A 1 318 ? -5.445 -51.589 -7.448 1.00 35.44 318 ARG A N 1
ATOM 2484 C CA . ARG A 1 318 ? -5.244 -53.026 -7.797 1.00 35.44 318 ARG A CA 1
ATOM 2485 C C . ARG A 1 318 ? -4.689 -53.495 -9.172 1.00 35.44 318 ARG A C 1
ATOM 2487 O O . ARG A 1 318 ? -5.417 -53.664 -10.133 1.00 35.44 318 ARG A O 1
ATOM 2494 N N . ARG A 1 319 ? -3.424 -53.960 -9.068 1.00 37.78 319 ARG A N 1
ATOM 2495 C CA . ARG A 1 319 ? -2.809 -55.279 -9.418 1.00 37.78 319 ARG A CA 1
ATOM 2496 C C . ARG A 1 319 ? -2.791 -55.782 -10.877 1.00 37.78 319 ARG A C 1
ATOM 2498 O O . ARG A 1 319 ? -3.820 -56.188 -11.387 1.00 37.78 319 ARG A O 1
ATOM 2505 N N . LEU A 1 320 ? -1.572 -56.033 -11.386 1.00 33.66 320 LEU A N 1
ATOM 2506 C CA . LEU A 1 320 ? -0.991 -57.367 -11.676 1.00 33.66 320 LEU A CA 1
ATOM 2507 C C . LEU A 1 320 ? 0.549 -57.257 -11.852 1.00 33.66 320 LEU A C 1
ATOM 2509 O O . LEU A 1 320 ? 1.070 -56.169 -12.068 1.00 33.66 320 LEU A O 1
ATOM 2513 N N . ALA A 1 321 ? 1.266 -58.365 -11.626 1.00 37.53 321 ALA A N 1
ATOM 2514 C CA . ALA A 1 321 ? 2.720 -58.485 -11.393 1.00 37.53 321 ALA A CA 1
ATOM 2515 C C . ALA A 1 321 ? 3.516 -58.934 -12.667 1.00 37.53 321 ALA A C 1
ATOM 2517 O O . ALA A 1 321 ? 2.981 -58.787 -13.758 1.00 37.53 321 ALA A O 1
ATOM 2518 N N . PRO A 1 322 ? 4.734 -59.527 -12.590 1.00 56.03 322 PRO A N 1
ATOM 2519 C CA . PRO A 1 322 ? 6.048 -58.863 -12.505 1.00 56.03 322 PRO A CA 1
ATOM 2520 C C . PRO A 1 322 ? 7.058 -59.313 -13.598 1.00 56.03 322 PRO A C 1
ATOM 2522 O O . PRO A 1 322 ? 6.955 -60.424 -14.106 1.00 56.03 322 PRO A O 1
ATOM 2525 N N . THR A 1 323 ? 8.147 -58.563 -13.832 1.00 37.50 323 THR A N 1
ATOM 2526 C CA . THR A 1 323 ? 9.383 -59.120 -14.441 1.00 37.50 323 THR A CA 1
ATOM 2527 C C . THR A 1 323 ? 10.669 -58.519 -13.854 1.00 37.50 323 THR A C 1
ATOM 2529 O O . THR A 1 323 ?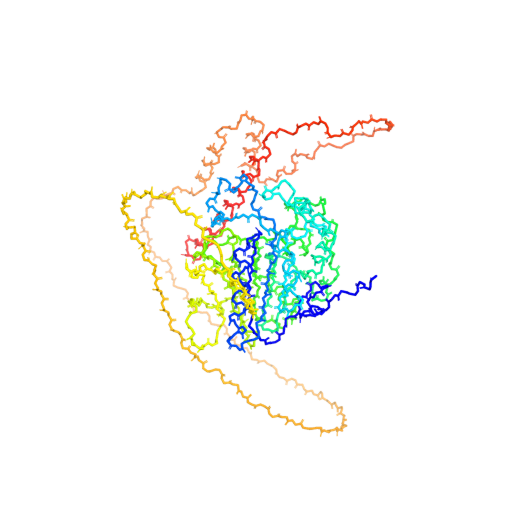 10.775 -57.317 -13.627 1.00 37.50 323 THR A O 1
ATOM 2532 N N . ARG A 1 324 ? 11.626 -59.420 -13.580 1.00 37.50 324 ARG A N 1
ATOM 2533 C CA . ARG A 1 324 ? 12.961 -59.271 -12.956 1.00 37.50 324 ARG A CA 1
ATOM 2534 C C . ARG A 1 324 ? 13.966 -58.590 -13.911 1.00 37.50 324 ARG A C 1
ATOM 2536 O O . ARG A 1 324 ? 13.953 -58.921 -15.086 1.00 37.50 324 ARG A O 1
ATOM 2543 N N . GLY A 1 325 ? 14.788 -57.627 -13.466 1.00 34.78 325 GLY A N 1
ATOM 2544 C CA . GLY A 1 325 ? 16.211 -57.776 -13.048 1.00 34.78 325 GLY A CA 1
ATOM 2545 C C . GLY A 1 325 ? 17.158 -57.008 -14.015 1.00 34.78 325 GLY A C 1
ATOM 2546 O O . GLY A 1 325 ? 16.655 -56.584 -15.051 1.00 34.78 325 GLY A O 1
ATOM 2547 N N . PRO A 1 326 ? 18.489 -56.850 -13.797 1.00 50.19 326 PRO A N 1
ATOM 2548 C CA . PRO A 1 326 ? 19.300 -56.720 -12.575 1.00 50.19 326 PRO A CA 1
ATOM 2549 C C . PRO A 1 326 ? 20.089 -55.370 -12.476 1.00 50.19 326 PRO A C 1
ATOM 2551 O O . PRO A 1 326 ? 20.201 -54.616 -13.438 1.00 50.19 326 PRO A O 1
ATOM 2554 N N . ARG A 1 327 ? 20.666 -55.084 -11.291 1.00 40.09 327 ARG A N 1
ATOM 2555 C CA . ARG A 1 327 ? 21.700 -54.041 -11.023 1.00 40.09 327 ARG A CA 1
ATOM 2556 C C . ARG A 1 327 ? 23.111 -54.564 -11.382 1.00 40.09 327 ARG A C 1
ATOM 2558 O O . ARG A 1 327 ? 23.256 -55.784 -11.468 1.00 40.09 327 ARG A O 1
ATOM 2565 N N . PRO A 1 328 ? 24.150 -53.710 -11.530 1.00 52.41 328 PRO A N 1
ATOM 2566 C CA . PRO A 1 328 ? 25.026 -53.331 -10.389 1.00 52.41 328 PRO A CA 1
ATOM 2567 C C . PRO A 1 328 ? 25.533 -51.864 -10.468 1.00 52.41 328 PRO A C 1
ATOM 2569 O O . PRO A 1 328 ? 25.580 -51.281 -11.539 1.00 52.41 328 PRO A O 1
ATOM 2572 N N . GLY A 1 329 ? 25.751 -51.140 -9.367 1.00 33.25 329 GLY A N 1
ATOM 2573 C CA . GLY A 1 329 ? 26.976 -51.075 -8.540 1.00 33.25 329 GLY A CA 1
ATOM 2574 C C . GLY A 1 329 ? 27.217 -49.568 -8.288 1.00 33.25 329 GLY A C 1
ATOM 2575 O O . GLY A 1 329 ? 27.067 -48.785 -9.212 1.00 33.25 329 GLY A O 1
ATOM 2576 N N . GLY A 1 330 ? 27.301 -49.038 -7.067 1.00 36.06 330 GLY A N 1
ATOM 2577 C CA . GLY A 1 330 ? 28.348 -49.263 -6.075 1.00 36.06 330 GLY A CA 1
ATOM 2578 C C . GLY A 1 330 ? 29.455 -48.224 -6.287 1.00 36.06 330 GLY A C 1
ATOM 2579 O O . GLY A 1 330 ? 30.151 -48.342 -7.280 1.00 36.06 330 GLY A O 1
ATOM 2580 N N . VAL A 1 331 ? 29.549 -47.205 -5.420 1.00 35.59 331 VAL A N 1
ATOM 2581 C CA . VAL A 1 331 ? 30.742 -46.721 -4.681 1.00 35.59 331 VAL A CA 1
ATOM 2582 C C . VAL A 1 331 ? 30.378 -45.386 -4.005 1.00 35.59 331 VAL A C 1
ATOM 2584 O O . VAL A 1 331 ? 30.004 -44.419 -4.659 1.00 35.59 331 VAL A O 1
ATOM 2587 N N . ASP A 1 332 ? 30.517 -45.373 -2.684 1.00 39.78 332 ASP A N 1
ATOM 2588 C CA . ASP A 1 332 ? 30.677 -44.206 -1.810 1.00 39.78 332 ASP A CA 1
ATOM 2589 C C . ASP A 1 332 ? 32.114 -44.326 -1.257 1.00 39.78 332 ASP A C 1
ATOM 2591 O O . ASP A 1 332 ? 32.578 -45.466 -1.087 1.00 39.78 332 ASP A O 1
ATOM 2595 N N . PRO A 1 333 ? 32.859 -43.233 -1.002 1.00 51.88 333 PRO A N 1
ATOM 2596 C CA . PRO A 1 333 ? 32.944 -42.831 0.405 1.00 51.88 333 PRO A CA 1
ATOM 2597 C C . PRO A 1 333 ? 33.204 -41.331 0.675 1.00 51.88 333 PRO A C 1
ATOM 2599 O O . PRO A 1 333 ? 33.983 -40.671 -0.006 1.00 51.88 333 PRO A O 1
ATOM 2602 N N . GLY A 1 334 ? 32.737 -40.877 1.844 1.00 31.14 334 GLY A N 1
ATOM 2603 C CA . GLY A 1 334 ? 33.673 -40.396 2.874 1.00 31.14 334 GLY A CA 1
ATOM 2604 C C . GLY A 1 334 ? 33.776 -38.888 3.154 1.00 31.14 334 GLY A C 1
ATOM 2605 O O . GLY A 1 334 ? 34.551 -38.182 2.528 1.00 31.14 334 GLY A O 1
ATOM 2606 N N . MET A 1 335 ? 33.080 -38.475 4.223 1.00 32.34 335 MET A N 1
ATOM 2607 C CA . MET A 1 335 ? 33.455 -37.521 5.294 1.00 32.34 335 MET A CA 1
ATOM 2608 C C . MET A 1 335 ? 34.144 -36.173 4.977 1.00 32.34 335 MET A C 1
ATOM 2610 O O . MET A 1 335 ? 35.303 -36.125 4.585 1.00 32.34 335 MET A O 1
ATOM 2614 N N . ASN A 1 336 ? 33.539 -35.067 5.442 1.00 30.08 336 ASN A N 1
ATOM 2615 C CA . ASN A 1 336 ? 34.049 -34.344 6.624 1.00 30.08 336 ASN A CA 1
ATOM 2616 C C . ASN A 1 336 ? 33.107 -33.235 7.115 1.00 30.08 336 ASN A C 1
ATOM 2618 O O . ASN A 1 336 ? 32.438 -32.548 6.346 1.00 30.08 336 ASN A O 1
ATOM 2622 N N . GLY A 1 337 ? 33.054 -33.101 8.440 1.00 30.56 337 GLY A N 1
ATOM 2623 C CA . GLY A 1 337 ? 32.151 -32.217 9.158 1.00 30.56 337 GLY A CA 1
ATOM 2624 C C . GLY A 1 337 ? 32.686 -30.802 9.365 1.00 30.56 337 GLY A C 1
ATOM 2625 O O . GLY A 1 337 ? 33.886 -30.561 9.435 1.00 30.56 337 GLY A O 1
ATOM 2626 N N . ALA A 1 338 ? 31.752 -29.873 9.543 1.00 27.95 338 ALA A N 1
ATOM 2627 C CA . ALA A 1 338 ? 31.980 -28.582 10.176 1.00 27.95 338 ALA A CA 1
ATOM 2628 C C . ALA A 1 338 ? 30.649 -28.107 10.775 1.00 27.95 338 ALA A C 1
ATOM 2630 O O . ALA A 1 338 ? 29.813 -27.500 10.107 1.00 27.95 338 ALA A O 1
ATOM 2631 N N . SER A 1 339 ? 30.446 -28.422 12.055 1.00 31.39 339 SER A N 1
ATOM 2632 C CA . SER A 1 339 ? 29.399 -27.835 12.891 1.00 31.39 339 SER A CA 1
ATOM 2633 C C . SER A 1 339 ? 29.681 -26.339 13.054 1.00 31.39 339 SER A C 1
ATOM 2635 O O . SER A 1 339 ? 30.556 -25.935 13.822 1.00 31.39 339 SER A O 1
ATOM 2637 N N . ARG A 1 340 ? 28.967 -25.500 12.296 1.00 28.81 340 ARG A N 1
ATOM 2638 C CA . ARG A 1 340 ? 28.919 -24.056 12.539 1.00 28.81 340 ARG A CA 1
ATOM 2639 C C . ARG A 1 340 ? 27.820 -23.778 13.557 1.00 28.81 340 ARG A C 1
ATOM 2641 O O . ARG A 1 340 ? 26.638 -23.943 13.275 1.00 28.81 340 ARG A O 1
ATOM 2648 N N . ARG A 1 341 ? 28.242 -23.348 14.747 1.00 28.62 341 ARG A N 1
ATOM 2649 C CA . ARG A 1 341 ? 27.381 -22.759 15.776 1.00 28.62 341 ARG A CA 1
ATOM 2650 C C . ARG A 1 341 ? 26.639 -21.553 15.190 1.00 28.62 341 ARG A C 1
ATOM 2652 O O . ARG A 1 341 ? 27.276 -20.633 14.682 1.00 28.62 341 ARG A O 1
ATOM 2659 N N . SER A 1 342 ? 25.315 -21.548 15.293 1.00 26.61 342 SER A N 1
ATOM 2660 C CA . SER A 1 342 ? 24.484 -20.370 15.028 1.00 26.61 342 SER A CA 1
ATOM 2661 C C . SER A 1 342 ? 24.628 -19.362 16.180 1.00 26.61 342 SER A C 1
ATOM 2663 O O . SER A 1 342 ? 24.573 -19.782 17.340 1.00 26.61 342 SER A O 1
ATOM 2665 N N . PRO A 1 343 ? 24.797 -18.051 15.925 1.00 28.41 343 PRO A N 1
ATOM 2666 C CA . PRO A 1 343 ? 24.732 -17.046 16.980 1.00 28.41 343 PRO A CA 1
ATOM 2667 C C . PRO A 1 343 ? 23.281 -16.888 17.449 1.00 28.41 343 PRO A C 1
ATOM 2669 O O . PRO A 1 343 ? 22.358 -16.835 16.641 1.00 28.41 343 PRO A O 1
ATOM 2672 N N . GLY A 1 344 ? 23.086 -16.845 18.766 1.00 23.47 344 GLY A N 1
ATOM 2673 C CA . GLY A 1 344 ? 21.774 -16.736 19.395 1.00 23.47 344 GLY A CA 1
ATOM 2674 C C . GLY A 1 344 ? 21.098 -15.383 19.165 1.00 23.47 344 GLY A C 1
ATOM 2675 O O . GLY A 1 344 ? 21.745 -14.336 19.166 1.00 23.47 344 GLY A O 1
ATOM 2676 N N . HIS A 1 345 ? 19.772 -15.412 19.035 1.00 23.70 345 HIS A N 1
ATOM 2677 C CA . HIS A 1 345 ? 18.935 -14.217 18.988 1.00 23.70 345 HIS A CA 1
ATOM 2678 C C . HIS A 1 345 ? 18.336 -13.906 20.365 1.00 23.70 345 HIS A C 1
ATOM 2680 O O . HIS A 1 345 ? 17.899 -14.792 21.102 1.00 23.70 345 HIS A O 1
ATOM 2686 N N . LYS A 1 346 ? 18.345 -12.613 20.702 1.00 21.34 346 LYS A N 1
ATOM 2687 C CA . LYS A 1 346 ? 17.864 -12.041 21.963 1.00 21.34 346 LYS A CA 1
ATOM 2688 C C . LYS A 1 346 ? 16.334 -12.015 22.010 1.00 21.34 346 LYS A C 1
ATOM 2690 O O . LYS A 1 346 ? 15.684 -11.640 21.041 1.00 21.34 346 LYS A O 1
ATOM 2695 N N . THR A 1 347 ? 15.788 -12.360 23.173 1.00 21.89 347 THR A N 1
ATOM 2696 C CA . THR A 1 347 ? 14.372 -12.200 23.535 1.00 21.89 347 THR A CA 1
ATOM 2697 C C . THR A 1 347 ? 14.252 -11.019 24.497 1.00 21.89 347 THR A C 1
ATOM 2699 O O . THR A 1 347 ? 15.050 -10.918 25.426 1.00 21.89 347 THR A O 1
ATOM 2702 N N . VAL A 1 348 ? 13.270 -10.139 24.296 1.00 21.36 348 VAL A N 1
ATOM 2703 C CA . VAL A 1 348 ? 12.888 -9.083 25.248 1.00 21.36 348 VAL A CA 1
ATOM 2704 C C . VAL A 1 348 ? 11.382 -9.188 25.478 1.00 21.36 348 VAL A C 1
ATOM 2706 O O . VAL A 1 348 ? 10.620 -9.288 24.520 1.00 21.36 348 VAL A O 1
ATOM 2709 N N . THR A 1 349 ? 10.965 -9.184 26.745 1.00 20.73 349 THR A N 1
ATOM 2710 C CA . THR A 1 349 ? 9.566 -9.308 27.182 1.00 20.73 349 THR A CA 1
ATOM 2711 C C . THR A 1 349 ? 9.214 -8.106 28.048 1.00 20.73 349 THR A C 1
ATOM 2713 O O . THR A 1 349 ? 9.933 -7.832 29.006 1.00 20.73 349 THR A O 1
ATOM 2716 N N . ILE A 1 350 ? 8.094 -7.431 27.777 1.00 22.00 350 ILE A N 1
ATOM 2717 C CA . ILE A 1 350 ? 7.499 -6.452 28.701 1.00 22.00 350 ILE A CA 1
ATOM 2718 C C . ILE A 1 350 ? 5.990 -6.715 28.793 1.00 22.00 350 ILE A C 1
ATOM 2720 O O . ILE A 1 350 ? 5.307 -6.816 27.777 1.00 22.00 350 ILE A O 1
ATOM 2724 N N . ARG A 1 351 ? 5.479 -6.842 30.025 1.00 21.77 351 ARG A N 1
ATOM 2725 C CA . ARG A 1 351 ? 4.047 -6.895 30.363 1.00 21.77 351 ARG A CA 1
ATOM 2726 C C . ARG A 1 351 ? 3.592 -5.512 30.826 1.00 21.77 351 ARG A C 1
ATOM 2728 O O . ARG A 1 351 ? 4.238 -4.932 31.691 1.00 21.77 351 ARG A O 1
ATOM 2735 N N . GLY A 1 352 ? 2.462 -5.034 30.308 1.00 21.97 352 GLY A N 1
ATOM 2736 C CA . GLY A 1 352 ? 1.774 -3.833 30.788 1.00 21.97 352 GLY A CA 1
ATOM 2737 C C . GLY A 1 352 ? 0.307 -4.134 31.091 1.00 21.97 352 GLY A C 1
ATOM 2738 O O . GLY A 1 352 ? -0.357 -4.802 30.303 1.00 21.97 352 GLY A O 1
ATOM 2739 N N . MET A 1 353 ? -0.154 -3.684 32.258 1.00 23.67 353 MET A N 1
ATOM 2740 C CA . MET A 1 353 ? -1.500 -3.883 32.803 1.00 23.67 353 MET A CA 1
ATOM 2741 C C . MET A 1 353 ? -2.552 -3.015 32.100 1.00 23.67 353 MET A C 1
ATOM 2743 O O . MET A 1 353 ? -2.273 -1.885 31.701 1.00 23.67 353 MET A O 1
ATOM 2747 N N . LEU A 1 354 ? -3.778 -3.533 32.011 1.00 28.36 354 LEU A N 1
ATOM 2748 C CA . LEU A 1 354 ? -4.966 -2.774 31.621 1.00 28.36 354 LEU A CA 1
ATOM 2749 C C . LEU A 1 354 ? -5.423 -1.871 32.776 1.00 28.36 354 LEU A C 1
ATOM 2751 O O . LEU A 1 354 ? -5.525 -2.329 33.913 1.00 28.36 354 LEU A O 1
ATOM 2755 N N . SER A 1 355 ? -5.760 -0.617 32.463 1.00 26.50 355 SER A N 1
ATOM 2756 C CA . SER A 1 355 ? -6.676 0.194 33.277 1.00 26.50 355 SER A CA 1
ATOM 2757 C C . SER A 1 355 ? -8.106 -0.007 32.766 1.00 26.50 355 SER A C 1
ATOM 2759 O O . SER A 1 355 ? -8.315 0.060 31.552 1.00 26.50 355 SER A O 1
ATOM 2761 N N . PRO A 1 356 ? -9.096 -0.242 33.642 1.00 31.75 356 PRO A N 1
ATOM 2762 C CA . PRO A 1 356 ? -10.488 -0.339 33.235 1.00 31.75 356 PRO A CA 1
ATOM 2763 C C . PRO A 1 356 ? -11.045 1.069 32.997 1.00 31.75 356 PRO A C 1
ATOM 2765 O O . PRO A 1 356 ? -11.048 1.908 33.895 1.00 31.75 356 PRO A O 1
ATOM 2768 N N . CYS A 1 357 ? -11.519 1.335 31.782 1.00 27.30 357 CYS A N 1
ATOM 2769 C CA . CYS A 1 357 ? -12.298 2.533 31.493 1.00 27.30 357 CYS A CA 1
ATOM 2770 C C . CYS A 1 357 ? -13.784 2.181 31.626 1.00 27.30 357 CYS A C 1
ATOM 2772 O O . CYS A 1 357 ? -14.333 1.423 30.824 1.00 27.30 357 CYS A O 1
ATOM 2774 N N . SER A 1 358 ? -14.412 2.688 32.683 1.00 31.42 358 SER A N 1
ATOM 2775 C CA . SER A 1 358 ? -15.835 2.537 32.978 1.00 31.42 358 SER A CA 1
ATOM 2776 C C . SER A 1 358 ? -16.672 3.319 31.960 1.00 31.42 358 SER A C 1
ATOM 2778 O O . SER A 1 358 ? -16.501 4.528 31.824 1.00 31.42 358 SER A O 1
ATOM 2780 N N . ARG A 1 359 ? -17.610 2.659 31.271 1.00 32.91 359 ARG A N 1
ATOM 2781 C CA . ARG A 1 359 ? -18.708 3.339 30.562 1.00 32.91 359 ARG A CA 1
ATOM 2782 C C . ARG A 1 359 ? -19.948 3.377 31.459 1.00 32.91 359 ARG A C 1
ATOM 2784 O O . ARG A 1 359 ? -20.273 2.339 32.038 1.00 32.91 359 ARG A O 1
ATOM 2791 N N . PRO A 1 360 ? -20.677 4.501 31.546 1.00 35.34 360 PRO A N 1
ATOM 2792 C CA . PRO A 1 360 ? -22.021 4.499 32.094 1.00 35.34 360 PRO A CA 1
ATOM 2793 C C . PRO A 1 360 ? -23.028 4.021 31.037 1.00 35.34 360 PRO A C 1
ATOM 2795 O O . PRO A 1 360 ? -22.969 4.392 29.866 1.00 35.34 360 PRO A O 1
ATOM 2798 N N . SER A 1 361 ? -23.940 3.168 31.493 1.00 35.66 361 SER A N 1
ATOM 2799 C CA . SER A 1 361 ? -25.151 2.724 30.804 1.00 35.66 361 SER A CA 1
ATOM 2800 C C . SER A 1 361 ? -26.132 3.890 30.668 1.00 35.66 361 SER A C 1
ATOM 2802 O O . SER A 1 361 ? -26.457 4.518 31.673 1.00 35.66 361 SER A O 1
ATOM 2804 N N . ALA A 1 362 ? -26.650 4.136 29.465 1.00 34.75 362 ALA A N 1
ATOM 2805 C CA . ALA A 1 362 ? -27.809 4.997 29.251 1.00 34.75 362 ALA A CA 1
ATOM 2806 C C . ALA A 1 362 ? -28.910 4.190 28.557 1.00 34.75 362 ALA A C 1
ATOM 2808 O O . ALA A 1 362 ? -28.698 3.609 27.494 1.00 34.75 362 ALA A O 1
ATOM 2809 N N . ALA A 1 363 ? -30.050 4.130 29.240 1.00 33.50 363 ALA A N 1
ATOM 2810 C CA . ALA A 1 363 ? -31.286 3.501 28.819 1.00 33.50 363 ALA A CA 1
ATOM 2811 C C . ALA A 1 363 ? -32.001 4.333 27.742 1.00 33.50 363 ALA A C 1
ATOM 2813 O O . ALA A 1 363 ? -31.854 5.554 27.682 1.00 33.50 363 ALA A O 1
ATOM 2814 N N . GLU A 1 364 ? -32.799 3.648 26.926 1.00 38.69 364 GLU A N 1
ATOM 2815 C CA . GLU A 1 364 ? -33.785 4.237 26.017 1.00 38.69 364 GLU A CA 1
ATOM 2816 C C . GLU A 1 364 ? -34.853 5.043 26.773 1.00 38.69 364 GLU A C 1
ATOM 2818 O O . GLU A 1 364 ? -35.160 4.750 27.934 1.00 38.69 364 GLU A O 1
ATOM 2823 N N . PRO A 1 365 ? -35.506 5.988 26.078 1.00 48.88 365 PRO A N 1
ATOM 2824 C CA . PRO A 1 365 ? -36.955 6.033 26.197 1.00 48.88 365 PRO A CA 1
ATOM 2825 C C . PRO A 1 365 ? -37.685 6.160 24.854 1.00 48.88 365 PRO A C 1
ATOM 2827 O O . PRO A 1 365 ? -37.243 6.812 23.909 1.00 48.88 365 PRO A O 1
ATOM 2830 N N . THR A 1 366 ? -38.850 5.523 24.852 1.00 39.72 366 THR A N 1
ATOM 2831 C CA . THR A 1 366 ? -39.915 5.487 23.849 1.00 39.72 366 THR A CA 1
ATOM 2832 C C . THR A 1 366 ? -40.632 6.825 23.614 1.00 39.72 366 THR A C 1
ATOM 2834 O O . THR A 1 366 ? -40.656 7.705 24.472 1.00 39.72 366 THR A O 1
ATOM 2837 N N . ASP A 1 367 ? -41.272 6.885 22.443 1.00 41.03 367 ASP A N 1
ATOM 2838 C CA . ASP A 1 367 ? -42.146 7.906 21.847 1.00 41.03 367 ASP A CA 1
ATOM 2839 C C . ASP A 1 367 ? -43.115 8.675 22.770 1.00 41.03 367 ASP A C 1
ATOM 2841 O O . ASP A 1 367 ? -43.786 8.085 23.615 1.00 41.03 367 ASP A O 1
ATOM 2845 N N . ALA A 1 368 ? -43.305 9.976 22.494 1.00 31.89 368 ALA A N 1
ATOM 2846 C CA . ALA A 1 368 ? -44.565 10.554 21.978 1.00 31.89 368 ALA A CA 1
ATOM 2847 C C . ALA A 1 368 ? -44.582 12.101 22.037 1.00 31.89 368 ALA A C 1
ATOM 2849 O O . ALA A 1 368 ? -44.051 12.740 22.940 1.00 31.89 368 ALA A O 1
ATOM 2850 N N . ALA A 1 369 ? -45.221 12.687 21.024 1.00 33.81 369 ALA A N 1
ATOM 2851 C CA . ALA A 1 369 ? -45.331 14.109 20.700 1.00 33.81 369 ALA A CA 1
ATOM 2852 C C . ALA A 1 369 ? -46.208 14.952 21.657 1.00 33.81 369 ALA A C 1
ATOM 2854 O O . ALA A 1 369 ? -47.085 14.400 22.312 1.00 33.81 369 ALA A O 1
ATOM 2855 N N . ILE A 1 370 ? -46.053 16.296 21.613 1.00 31.97 370 ILE A N 1
ATOM 2856 C CA . ILE A 1 370 ? -47.109 17.321 21.352 1.00 31.97 370 ILE A CA 1
ATOM 2857 C C . ILE A 1 370 ? -46.724 18.757 21.835 1.00 31.97 370 ILE A C 1
ATOM 2859 O O . ILE A 1 370 ? -46.411 18.980 22.995 1.00 31.97 370 ILE A O 1
ATOM 2863 N N . LEU A 1 371 ? -46.834 19.722 20.898 1.00 32.03 371 LEU A N 1
ATOM 2864 C CA . LEU A 1 371 ? -47.154 21.175 20.981 1.00 32.03 371 LEU A CA 1
ATOM 2865 C C . LEU A 1 371 ? -46.422 22.152 21.949 1.00 32.03 371 LEU A C 1
ATOM 2867 O O . LEU A 1 371 ? -46.752 22.262 23.119 1.00 32.03 371 LEU A O 1
ATOM 2871 N N . GLY A 1 372 ? -45.663 23.091 21.354 1.00 29.97 372 GLY A N 1
ATOM 2872 C CA . GLY A 1 372 ? -46.107 24.493 21.183 1.00 29.97 372 GLY A CA 1
ATOM 2873 C C . GLY A 1 372 ? -45.833 25.570 22.263 1.00 29.97 372 GLY A C 1
ATOM 2874 O O . GLY A 1 372 ? -46.418 25.541 23.334 1.00 29.97 372 GLY A O 1
ATOM 2875 N N . ARG A 1 373 ? -45.153 26.652 21.815 1.00 31.91 373 ARG A N 1
ATOM 2876 C CA . ARG A 1 373 ? -45.289 28.108 22.150 1.00 31.91 373 ARG A CA 1
ATOM 2877 C C . ARG A 1 373 ? -44.101 28.836 22.830 1.00 31.91 373 ARG A C 1
ATOM 2879 O O . ARG A 1 373 ? -43.820 28.674 24.003 1.00 31.91 373 ARG A O 1
ATOM 2886 N N . ARG A 1 374 ? -43.514 29.742 22.027 1.00 33.50 374 ARG A N 1
ATOM 2887 C CA . ARG A 1 374 ? -43.146 31.172 22.226 1.00 33.50 374 ARG A CA 1
ATOM 2888 C C . ARG A 1 374 ? -42.741 31.741 23.616 1.00 33.50 374 ARG A C 1
ATOM 2890 O O . ARG A 1 374 ? -43.589 31.913 24.475 1.00 33.50 374 ARG A O 1
ATOM 2897 N N . ALA A 1 375 ? -41.525 32.319 23.604 1.00 33.66 375 ALA A N 1
ATOM 2898 C CA . ALA A 1 375 ? -41.131 33.724 23.886 1.00 33.66 375 ALA A CA 1
ATOM 2899 C C . ALA A 1 375 ? -41.022 34.291 25.326 1.00 33.66 375 ALA A C 1
ATOM 2901 O O . ALA A 1 375 ? -42.030 34.419 26.006 1.00 33.66 375 ALA A O 1
ATOM 2902 N N . ALA A 1 376 ? -39.812 34.790 25.668 1.00 32.44 376 ALA A N 1
ATOM 2903 C CA . ALA A 1 376 ? -39.442 36.100 26.287 1.00 32.44 376 ALA A CA 1
ATOM 2904 C C . ALA A 1 376 ? -37.974 36.013 26.817 1.00 32.44 376 ALA A C 1
ATOM 2906 O O . ALA A 1 376 ? -37.657 35.058 27.513 1.00 32.44 376 ALA A O 1
ATOM 2907 N N . LYS A 1 377 ? -36.959 36.775 26.344 1.00 35.44 377 LYS A N 1
ATOM 2908 C CA . LYS A 1 377 ? -36.464 38.107 26.820 1.00 35.44 377 LYS A CA 1
ATOM 2909 C C . LYS A 1 377 ? -36.689 38.321 28.332 1.00 35.44 377 LYS A C 1
ATOM 2911 O O . LYS A 1 377 ? -37.829 38.240 28.759 1.00 35.44 377 LYS A O 1
ATOM 2916 N N . THR A 1 378 ? -35.712 38.597 29.210 1.00 35.78 378 THR A N 1
ATOM 2917 C CA . THR A 1 378 ? -34.666 39.665 29.290 1.00 35.78 378 THR A CA 1
ATOM 2918 C C . THR A 1 378 ? -33.873 39.439 30.636 1.00 35.78 378 THR A C 1
ATOM 2920 O O . THR A 1 378 ? -34.204 38.470 31.311 1.00 35.78 378 THR A O 1
ATOM 2923 N N . PRO A 1 379 ? -32.957 40.303 31.145 1.00 49.34 379 PRO A N 1
ATOM 2924 C CA . PRO A 1 379 ? -31.552 40.534 30.762 1.00 49.34 379 PRO A CA 1
ATOM 2925 C C . PRO A 1 379 ? -30.539 40.495 31.955 1.00 49.34 379 PRO A C 1
ATOM 2927 O O . PRO A 1 379 ? -30.921 40.256 33.090 1.00 49.34 379 PRO A O 1
ATOM 2930 N N . CYS A 1 380 ? -29.274 40.839 31.653 1.00 29.50 380 CYS A N 1
ATOM 2931 C CA . CYS A 1 380 ? -28.248 41.479 32.505 1.00 29.50 380 CYS A CA 1
ATOM 2932 C C . CYS A 1 380 ? -27.814 40.813 33.825 1.00 29.50 380 CYS A C 1
ATOM 2934 O O . CYS A 1 380 ? -28.565 40.825 34.786 1.00 29.50 380 CYS A O 1
ATOM 2936 N N . GLU A 1 381 ? -26.533 40.425 33.906 1.00 30.47 381 GLU A N 1
ATOM 2937 C CA . GLU A 1 381 ? -25.586 40.914 34.930 1.00 30.47 381 GLU A CA 1
ATOM 2938 C C . GLU A 1 381 ? -24.145 40.433 34.629 1.00 30.47 381 GLU A C 1
ATOM 2940 O O . GLU A 1 381 ? -23.835 39.247 34.635 1.00 30.47 381 GLU A O 1
ATOM 2945 N N . GLU A 1 382 ? -23.267 41.395 34.353 1.00 36.94 382 GLU A N 1
ATOM 2946 C CA . GLU A 1 382 ? -21.800 41.372 34.484 1.00 36.94 382 GLU A CA 1
ATOM 2947 C C . GLU A 1 382 ? -21.448 42.673 35.253 1.00 36.94 382 GLU A C 1
ATOM 2949 O O . GLU A 1 382 ? -22.273 43.594 35.209 1.00 36.94 382 GLU A O 1
ATOM 2954 N N . PRO A 1 383 ? -20.274 42.848 35.908 1.00 44.50 383 PRO A N 1
ATOM 2955 C CA . PRO A 1 383 ? -19.018 42.122 35.685 1.00 44.50 383 PRO A CA 1
ATOM 2956 C C . PRO A 1 383 ? -18.247 41.721 36.966 1.00 44.50 383 PRO A C 1
ATOM 2958 O O . PRO A 1 383 ? -18.345 42.354 38.015 1.00 44.50 383 PRO A O 1
ATOM 2961 N N . PHE A 1 384 ? -17.350 40.738 36.845 1.00 34.47 384 PHE A N 1
ATOM 2962 C CA . PHE A 1 384 ? -16.299 40.480 37.836 1.00 34.47 384 PHE A CA 1
ATOM 2963 C C . PHE A 1 384 ? -14.923 40.680 37.182 1.00 34.47 384 PHE A C 1
ATOM 2965 O O . PHE A 1 384 ? -14.560 39.971 36.247 1.00 34.47 384 PHE A O 1
ATOM 2972 N N . ARG A 1 385 ? -14.166 41.678 37.658 1.00 39.41 385 ARG A N 1
ATOM 2973 C CA . ARG A 1 385 ? -12.751 41.906 37.317 1.00 39.41 385 ARG A CA 1
ATOM 2974 C C . ARG A 1 385 ? -11.860 41.190 38.338 1.00 39.41 385 ARG A C 1
ATOM 2976 O O . ARG A 1 385 ? -12.047 41.438 39.527 1.00 39.41 385 ARG A O 1
ATOM 2983 N N . PRO A 1 386 ? -10.830 40.441 37.920 1.00 40.53 386 PRO A N 1
ATOM 2984 C CA . PRO A 1 386 ? -9.675 40.167 38.765 1.00 40.53 386 PRO A CA 1
ATOM 2985 C C . PRO A 1 386 ? -8.512 41.097 38.400 1.00 40.53 386 PRO A C 1
ATOM 2987 O O . PRO A 1 386 ? -8.217 41.320 37.229 1.00 40.53 386 PRO A O 1
ATOM 2990 N N . GLN A 1 387 ? -7.895 41.654 39.438 1.00 37.12 387 GLN A N 1
ATOM 2991 C CA . GLN A 1 387 ? -6.741 42.544 39.396 1.00 37.12 387 GLN A CA 1
ATOM 2992 C C . GLN A 1 387 ? -5.436 41.773 39.159 1.00 37.12 387 GLN A C 1
ATOM 2994 O O . GLN A 1 387 ? -5.262 40.657 39.650 1.00 37.12 387 GLN A O 1
ATOM 2999 N N . ASP A 1 388 ? -4.526 42.438 38.453 1.00 34.12 388 ASP A N 1
ATOM 3000 C CA . ASP A 1 388 ? -3.130 42.072 38.242 1.00 34.12 388 ASP A CA 1
ATOM 3001 C C . ASP A 1 388 ? -2.336 42.040 39.557 1.00 34.12 388 ASP A C 1
ATOM 3003 O O . ASP A 1 388 ? -2.374 42.993 40.339 1.00 34.12 388 ASP A O 1
ATOM 3007 N N . VAL A 1 389 ? -1.553 40.978 39.767 1.00 36.28 389 VAL A N 1
ATOM 3008 C CA . VAL A 1 389 ? -0.445 40.957 40.736 1.00 36.28 389 VAL A CA 1
ATOM 3009 C C . VAL A 1 389 ? 0.734 40.206 40.110 1.00 36.28 389 VAL A C 1
ATOM 3011 O O . VAL A 1 389 ? 0.788 38.977 40.128 1.00 36.28 389 VAL A O 1
ATOM 3014 N N . GLU A 1 390 ? 1.688 40.951 39.551 1.00 35.06 390 GLU A N 1
ATOM 3015 C CA . GLU A 1 390 ? 3.031 40.450 39.233 1.00 35.06 390 GLU A CA 1
ATOM 3016 C C . GLU A 1 390 ? 3.928 40.501 40.487 1.00 35.06 390 GLU A C 1
ATOM 3018 O O . GLU A 1 390 ? 3.914 41.505 41.207 1.00 35.06 390 GLU A O 1
ATOM 3023 N N . PRO A 1 391 ? 4.754 39.473 40.761 1.00 42.06 391 PRO A N 1
ATOM 3024 C CA . PRO A 1 391 ? 5.812 39.557 41.763 1.00 42.06 391 PRO A CA 1
ATOM 3025 C C . PRO A 1 391 ? 7.131 40.103 41.166 1.00 42.06 391 PRO A C 1
ATOM 3027 O O . PRO A 1 391 ? 7.422 39.883 39.989 1.00 42.06 391 PRO A O 1
ATOM 3030 N N . PRO A 1 392 ? 7.969 40.791 41.966 1.00 40.78 392 PRO A N 1
ATOM 3031 C CA . PRO A 1 392 ? 9.144 41.502 41.469 1.00 40.78 392 PRO A CA 1
ATOM 3032 C C . PRO A 1 392 ? 10.339 40.578 41.183 1.00 40.78 392 PRO A C 1
ATOM 3034 O O . PRO A 1 392 ? 10.659 39.672 41.952 1.00 40.78 392 PRO A O 1
ATOM 3037 N N . MET A 1 393 ? 11.051 40.881 40.095 1.00 31.06 393 MET A N 1
ATOM 3038 C CA . MET A 1 393 ? 12.351 40.298 39.745 1.00 31.06 393 MET A CA 1
ATOM 3039 C C . MET A 1 393 ? 13.471 40.774 40.692 1.00 31.06 393 MET A C 1
ATOM 3041 O O . MET A 1 393 ? 13.534 41.967 41.008 1.00 31.06 393 MET A O 1
ATOM 3045 N N . PRO A 1 394 ? 14.412 39.901 41.097 1.00 36.50 394 PRO A N 1
ATOM 3046 C CA . PRO A 1 394 ? 15.606 40.317 41.821 1.00 36.50 394 PRO A CA 1
ATOM 3047 C C . PRO A 1 394 ? 16.667 40.923 40.885 1.00 36.50 394 PRO A C 1
ATOM 3049 O O . PRO A 1 394 ? 16.818 40.541 39.725 1.00 36.50 394 PRO A O 1
ATOM 3052 N N . LYS A 1 395 ? 17.402 41.897 41.429 1.00 32.50 395 LYS A N 1
ATOM 3053 C CA . LYS A 1 395 ? 18.457 42.679 40.772 1.00 32.50 395 LYS A CA 1
ATOM 3054 C C . LYS A 1 395 ? 19.697 41.820 40.490 1.00 32.50 395 LYS A C 1
ATOM 3056 O O . LYS A 1 395 ? 20.178 41.127 41.381 1.00 32.50 395 LYS A O 1
ATOM 3061 N N . LEU A 1 396 ? 20.235 41.937 39.275 1.00 31.62 396 LEU A N 1
ATOM 3062 C CA . LEU A 1 396 ? 21.558 41.441 38.897 1.00 31.62 396 LEU A CA 1
ATOM 3063 C C . LEU A 1 396 ? 22.637 42.458 39.290 1.00 31.62 396 LEU A C 1
ATOM 3065 O O . LEU A 1 396 ? 22.729 43.532 38.697 1.00 31.62 396 LEU A O 1
ATOM 3069 N N . SER A 1 397 ? 23.493 42.079 40.230 1.00 31.97 397 SER A N 1
ATOM 3070 C CA . SER A 1 397 ? 24.854 42.595 40.354 1.00 31.97 397 SER A CA 1
ATOM 3071 C C . SER A 1 397 ? 25.758 41.451 40.803 1.00 31.97 397 SER A C 1
ATOM 3073 O O . SER A 1 397 ? 25.372 40.672 41.669 1.00 31.97 397 SER A O 1
ATOM 3075 N N . ASP A 1 398 ? 26.940 41.405 40.197 1.00 30.56 398 ASP A N 1
ATOM 3076 C CA . ASP A 1 398 ? 28.070 40.511 40.454 1.00 30.56 398 ASP A CA 1
ATOM 3077 C C . ASP A 1 398 ? 27.959 39.080 39.919 1.00 30.56 398 ASP A C 1
ATOM 3079 O O . ASP A 1 398 ? 27.333 38.207 40.505 1.00 30.56 398 ASP A O 1
ATOM 3083 N N . LEU A 1 399 ? 28.642 38.848 38.791 1.00 29.25 399 LEU A N 1
ATOM 3084 C CA . LEU A 1 399 ? 29.666 37.805 38.653 1.00 29.25 399 LEU A CA 1
ATOM 3085 C C . LEU A 1 399 ? 30.375 37.979 37.303 1.00 29.25 399 LEU A C 1
ATOM 3087 O O . LEU A 1 399 ? 29.960 37.485 36.256 1.00 29.25 399 LEU A O 1
ATOM 3091 N N . SER A 1 400 ? 31.471 38.727 37.345 1.00 30.89 400 SER A N 1
ATOM 3092 C CA . SER A 1 400 ? 32.562 38.642 36.386 1.00 30.89 400 SER A CA 1
ATOM 3093 C C . SER A 1 400 ? 33.416 37.414 36.723 1.00 30.89 400 SER A C 1
ATOM 3095 O O . SER A 1 400 ? 33.759 37.216 37.885 1.00 30.89 400 SER A O 1
ATOM 3097 N N . LEU A 1 401 ? 33.739 36.604 35.705 1.00 32.97 401 LEU A N 1
ATOM 3098 C CA . LEU A 1 401 ? 35.013 35.897 35.444 1.00 32.97 401 LEU A CA 1
ATOM 3099 C C . LEU A 1 401 ? 34.787 34.592 34.644 1.00 32.97 401 LEU A C 1
ATOM 3101 O O . LEU A 1 401 ? 33.892 33.815 34.959 1.00 32.97 401 LEU A O 1
ATOM 3105 N N . LEU A 1 402 ? 35.708 34.344 33.692 1.00 28.52 402 LEU A N 1
ATOM 3106 C CA . LEU A 1 402 ? 35.957 33.146 32.846 1.00 28.52 402 LEU A CA 1
ATOM 3107 C C . LEU A 1 402 ? 35.463 33.228 31.368 1.00 28.52 402 LEU A C 1
ATOM 3109 O O . LEU A 1 402 ? 34.664 34.097 31.039 1.00 28.52 402 LEU A O 1
ATOM 3113 N N . PRO A 1 403 ? 36.047 32.455 30.416 1.00 31.48 403 PRO A N 1
ATOM 3114 C CA . PRO A 1 403 ? 37.204 32.871 29.617 1.00 31.48 403 PRO A CA 1
ATOM 3115 C C . PRO A 1 403 ? 36.961 32.817 28.085 1.00 31.48 403 PRO A C 1
ATOM 3117 O O . PRO A 1 403 ? 35.906 32.437 27.593 1.00 31.48 403 PRO A O 1
ATOM 3120 N N . ARG A 1 404 ? 37.998 33.230 27.344 1.00 33.19 404 ARG A N 1
ATOM 3121 C CA . ARG A 1 404 ? 38.164 33.362 25.881 1.00 33.19 404 ARG A CA 1
ATOM 3122 C C . ARG A 1 404 ? 37.300 32.466 24.962 1.00 33.19 404 ARG A C 1
ATOM 3124 O O . ARG A 1 404 ? 37.471 31.256 24.905 1.00 33.19 404 ARG A O 1
ATOM 3131 N N . VAL A 1 405 ? 36.507 33.173 24.151 1.00 32.66 405 VAL A N 1
ATOM 3132 C CA . VAL A 1 405 ? 36.004 32.921 22.783 1.00 32.66 405 VAL A CA 1
ATOM 3133 C C . VAL A 1 405 ? 36.563 31.679 22.065 1.00 32.66 405 VAL A C 1
ATOM 3135 O O . VAL A 1 405 ? 37.732 31.641 21.680 1.00 32.66 405 VAL A O 1
ATOM 3138 N N . THR A 1 406 ? 35.680 30.724 21.771 1.00 39.62 406 THR A N 1
ATOM 3139 C CA . THR A 1 406 ? 35.805 29.758 20.667 1.00 39.62 406 THR A CA 1
ATOM 3140 C C . THR A 1 406 ? 35.300 30.382 19.354 1.00 39.62 406 THR A C 1
ATOM 3142 O O . THR A 1 406 ? 34.450 31.276 19.390 1.00 39.62 406 THR A O 1
ATOM 3145 N N . PRO A 1 407 ? 35.824 29.983 18.177 1.00 34.28 407 PRO A N 1
ATOM 3146 C CA . PRO A 1 407 ? 35.425 30.583 16.905 1.00 34.28 407 PRO A CA 1
ATOM 3147 C C . PRO A 1 407 ? 33.963 30.251 16.567 1.00 34.28 407 PRO A C 1
ATOM 3149 O O . PRO A 1 407 ? 33.480 29.164 16.877 1.00 34.28 407 PRO A O 1
ATOM 3152 N N . SER A 1 408 ? 33.254 31.201 15.946 1.00 43.06 408 SER A N 1
ATOM 3153 C CA . SER A 1 408 ? 31.839 31.030 15.606 1.00 43.06 408 SER A CA 1
ATOM 3154 C C . SER A 1 408 ? 31.637 29.972 14.501 1.00 43.06 408 SER A C 1
ATOM 3156 O O . SER A 1 408 ? 32.468 29.869 13.591 1.00 43.06 408 SER A O 1
ATOM 3158 N N . PRO A 1 409 ? 30.509 29.235 14.521 1.00 40.84 409 PRO A N 1
ATOM 3159 C CA . PRO A 1 409 ? 30.180 28.211 13.522 1.00 40.84 409 PRO A CA 1
ATOM 3160 C C . PRO A 1 409 ? 30.043 28.733 12.076 1.00 40.84 409 PRO A C 1
ATOM 3162 O O . PRO A 1 409 ? 30.026 27.947 11.130 1.00 40.84 409 PRO A O 1
ATOM 3165 N N . GLU A 1 410 ? 29.999 30.052 11.862 1.00 40.62 410 GLU A N 1
ATOM 3166 C CA . GLU A 1 410 ? 29.971 30.650 10.518 1.00 40.62 410 GLU A CA 1
ATOM 3167 C C . GLU A 1 410 ? 31.317 30.549 9.784 1.00 40.62 410 GLU A C 1
ATOM 3169 O O . GLU A 1 410 ? 31.352 30.531 8.549 1.00 40.62 410 GLU A O 1
ATOM 3174 N N . ARG A 1 411 ? 32.437 30.451 10.517 1.00 42.62 411 ARG A N 1
ATOM 3175 C CA . ARG A 1 411 ? 33.769 30.305 9.907 1.00 42.62 411 ARG A CA 1
ATOM 3176 C C . ARG A 1 411 ? 33.967 28.918 9.286 1.00 42.62 411 ARG A C 1
ATOM 3178 O O . ARG A 1 411 ? 34.548 28.827 8.206 1.00 42.62 411 ARG A O 1
ATOM 3185 N N . ASP A 1 412 ? 33.398 27.881 9.898 1.00 48.84 412 ASP A N 1
ATOM 3186 C CA . ASP A 1 412 ? 33.524 26.492 9.437 1.00 48.84 412 ASP A CA 1
ATOM 3187 C C . ASP A 1 412 ? 32.671 26.204 8.195 1.00 48.84 412 ASP A C 1
ATOM 3189 O O . ASP A 1 412 ? 33.126 25.533 7.268 1.00 48.84 412 ASP A O 1
ATOM 3193 N N . ALA A 1 413 ? 31.471 26.785 8.097 1.00 43.88 413 ALA A N 1
ATOM 3194 C CA . ALA A 1 413 ? 30.617 26.631 6.916 1.00 43.88 413 ALA A CA 1
ATOM 3195 C C . ALA A 1 413 ? 31.251 27.238 5.649 1.00 43.88 413 ALA A C 1
ATOM 3197 O O . ALA A 1 413 ? 31.141 26.684 4.553 1.00 43.88 413 ALA A O 1
ATOM 3198 N N . ARG A 1 414 ? 31.962 28.363 5.798 1.00 47.16 414 ARG A N 1
ATOM 3199 C CA . ARG A 1 414 ? 32.626 29.065 4.690 1.00 47.16 414 ARG A CA 1
ATOM 3200 C C . ARG A 1 414 ? 33.890 28.335 4.224 1.00 47.16 414 ARG A C 1
ATOM 3202 O O . ARG A 1 414 ? 34.143 28.266 3.021 1.00 47.16 414 ARG A O 1
ATOM 3209 N N . GLN A 1 415 ? 34.637 27.746 5.160 1.00 51.22 415 GLN A N 1
ATOM 3210 C CA . GLN A 1 415 ? 35.801 26.900 4.882 1.00 51.22 415 GLN A CA 1
ATOM 3211 C C . GLN A 1 415 ? 35.388 25.612 4.144 1.00 51.22 415 GLN A C 1
ATOM 3213 O O . GLN A 1 415 ? 35.964 25.286 3.106 1.00 51.22 415 GLN A O 1
ATOM 3218 N N . LEU A 1 416 ? 34.320 24.946 4.600 1.00 46.38 416 LEU A N 1
ATOM 3219 C CA . LEU A 1 416 ? 33.776 23.733 3.975 1.00 46.38 416 LEU A CA 1
ATOM 3220 C C . LEU A 1 416 ? 33.258 23.976 2.547 1.00 46.38 416 LEU A C 1
ATOM 3222 O O . LEU A 1 416 ? 33.448 23.136 1.665 1.00 46.38 416 LEU A O 1
ATOM 3226 N N . LEU A 1 417 ? 32.650 25.138 2.279 1.00 46.16 417 LEU A N 1
ATOM 3227 C CA . LEU A 1 417 ? 32.195 25.504 0.933 1.00 46.16 417 LEU A CA 1
ATOM 3228 C C . LEU A 1 417 ? 33.380 25.754 -0.022 1.00 46.16 417 LEU A C 1
ATOM 3230 O O . LEU A 1 417 ? 33.372 25.292 -1.166 1.00 46.16 417 LEU A O 1
ATOM 3234 N N . LEU A 1 418 ? 34.435 26.421 0.460 1.00 50.88 418 LEU A N 1
ATOM 3235 C CA . LEU A 1 418 ? 35.674 26.657 -0.294 1.00 50.88 418 LEU A CA 1
ATOM 3236 C C . LEU A 1 418 ? 36.437 25.359 -0.593 1.00 50.88 418 LEU A C 1
ATOM 3238 O O . LEU A 1 418 ? 36.998 25.210 -1.678 1.00 50.88 418 LEU A O 1
ATOM 3242 N N . GLU A 1 419 ? 36.430 24.403 0.332 1.00 58.38 419 GLU A N 1
ATOM 3243 C CA . GLU A 1 419 ? 37.050 23.091 0.133 1.00 58.38 419 GLU A CA 1
ATOM 3244 C C . GLU A 1 419 ? 36.238 22.212 -0.830 1.00 58.38 419 GLU A C 1
ATOM 3246 O O . GLU A 1 419 ? 36.824 21.541 -1.677 1.00 58.38 419 GLU A O 1
ATOM 3251 N N . SER A 1 420 ? 34.902 22.298 -0.807 1.00 49.72 420 SER A N 1
ATOM 3252 C CA . SER A 1 420 ? 34.019 21.533 -1.705 1.00 49.72 420 SER A CA 1
ATOM 3253 C C . SER A 1 420 ? 34.066 21.953 -3.183 1.00 49.72 420 SER A C 1
ATOM 3255 O O . SER A 1 420 ? 33.615 21.208 -4.051 1.00 49.72 420 SER A O 1
ATOM 3257 N N . THR A 1 421 ? 34.626 23.129 -3.488 1.00 54.25 421 THR A N 1
ATOM 3258 C CA . THR A 1 421 ? 34.767 23.647 -4.864 1.00 54.25 421 THR A CA 1
ATOM 3259 C C . THR A 1 421 ? 36.164 23.425 -5.453 1.00 54.25 421 THR A C 1
ATOM 3261 O O . THR A 1 421 ? 36.390 23.699 -6.636 1.00 54.25 421 THR A O 1
ATOM 3264 N N . ARG A 1 422 ? 37.108 22.878 -4.669 1.00 46.16 422 ARG A N 1
ATOM 3265 C CA . ARG A 1 422 ? 38.415 22.429 -5.169 1.00 46.16 422 ARG A CA 1
ATOM 3266 C C . ARG A 1 422 ? 38.229 21.141 -5.972 1.00 46.16 422 ARG A C 1
ATOM 3268 O O . ARG A 1 422 ? 38.174 20.053 -5.415 1.00 46.16 422 ARG A O 1
ATOM 3275 N N . GLY A 1 423 ? 38.116 21.287 -7.290 1.00 48.62 423 GLY A N 1
ATOM 3276 C CA . GLY A 1 423 ? 37.967 20.168 -8.227 1.00 48.62 423 GLY A CA 1
ATOM 3277 C C . GLY A 1 423 ? 36.963 20.408 -9.353 1.00 48.62 423 GLY A C 1
ATOM 3278 O O . GLY A 1 423 ? 36.854 19.563 -10.233 1.00 48.62 423 GLY A O 1
ATOM 3279 N N . VAL A 1 424 ? 36.250 21.542 -9.358 1.00 57.34 424 VAL A N 1
ATOM 3280 C CA . VAL A 1 424 ? 35.360 21.915 -10.468 1.00 57.34 424 VAL A CA 1
ATOM 3281 C C . VAL A 1 424 ? 36.198 22.593 -11.564 1.00 57.34 424 VAL A C 1
ATOM 3283 O O . VAL A 1 424 ? 36.734 23.675 -11.312 1.00 57.34 424 VAL A O 1
ATOM 3286 N N . PRO A 1 425 ? 36.358 21.981 -12.755 1.00 48.31 425 PRO A N 1
ATOM 3287 C CA . PRO A 1 425 ? 37.230 22.506 -13.811 1.00 48.31 425 PRO A CA 1
ATOM 3288 C C . PRO A 1 425 ? 36.639 23.728 -14.529 1.00 48.31 425 PRO A C 1
ATOM 3290 O O . PRO A 1 425 ? 37.361 24.456 -15.204 1.00 48.31 425 PRO A O 1
ATOM 3293 N N . ASP A 1 426 ? 35.339 23.976 -14.366 1.00 67.75 426 ASP A N 1
ATOM 3294 C CA . ASP A 1 426 ? 34.638 25.078 -15.010 1.00 67.75 426 ASP A CA 1
ATOM 3295 C C . ASP A 1 426 ? 34.659 26.350 -14.143 1.00 67.75 426 ASP A C 1
ATOM 3297 O O . ASP A 1 426 ? 34.048 26.434 -13.070 1.00 67.75 426 ASP A O 1
ATOM 3301 N N . LEU A 1 427 ? 35.378 27.361 -14.635 1.00 51.69 427 LEU A N 1
ATOM 3302 C CA . LEU A 1 427 ? 35.541 28.668 -13.998 1.00 51.69 427 LEU A CA 1
ATOM 3303 C C . LEU A 1 427 ? 34.218 29.435 -13.856 1.00 51.69 427 LEU A C 1
ATOM 3305 O O . LEU A 1 427 ? 34.072 30.209 -12.909 1.00 51.69 427 LEU A O 1
ATOM 3309 N N . SER A 1 428 ? 33.246 29.198 -14.741 1.00 47.47 428 SER A N 1
ATOM 3310 C CA . SER A 1 428 ? 31.951 29.887 -14.719 1.00 47.47 428 SER A CA 1
ATOM 3311 C C . SER A 1 428 ? 31.043 29.371 -13.593 1.00 47.47 428 SER A C 1
ATOM 3313 O O . SER A 1 428 ? 30.449 30.160 -12.856 1.00 47.47 428 SER A O 1
ATOM 3315 N N . LEU A 1 429 ? 31.056 28.058 -13.340 1.00 46.34 429 LEU A N 1
ATOM 3316 C CA . LEU A 1 429 ? 30.390 27.432 -12.189 1.00 46.34 429 LEU A CA 1
ATOM 3317 C C . LEU A 1 429 ? 31.033 27.826 -10.855 1.00 46.34 429 LEU A C 1
ATOM 3319 O O . LEU A 1 429 ? 30.337 28.038 -9.859 1.00 46.34 429 LEU A O 1
ATOM 3323 N N . ARG A 1 430 ? 32.362 27.976 -10.831 1.00 53.72 430 ARG A N 1
ATOM 3324 C CA . ARG A 1 430 ? 33.091 28.431 -9.640 1.00 53.72 430 ARG A CA 1
ATOM 3325 C C . ARG A 1 430 ? 32.774 29.892 -9.299 1.00 53.72 430 ARG A C 1
ATOM 3327 O O . ARG A 1 430 ? 32.611 30.212 -8.123 1.00 53.72 430 ARG A O 1
ATOM 3334 N N . ALA A 1 431 ? 32.638 30.755 -10.308 1.00 52.69 431 ALA A N 1
ATOM 3335 C CA . ALA A 1 431 ? 32.234 32.149 -10.129 1.00 52.69 431 ALA A CA 1
ATOM 3336 C C . ALA A 1 431 ? 30.785 32.270 -9.622 1.00 52.69 431 ALA A C 1
ATOM 3338 O O . ALA A 1 431 ? 30.545 32.992 -8.656 1.00 52.69 431 ALA A O 1
ATOM 3339 N N . ALA A 1 432 ? 29.848 31.496 -10.182 1.00 50.19 432 ALA A N 1
ATOM 3340 C CA . ALA A 1 432 ? 28.448 31.480 -9.748 1.00 50.19 432 ALA A CA 1
ATOM 3341 C C . ALA A 1 432 ? 28.275 30.973 -8.301 1.00 50.19 432 ALA A C 1
ATOM 3343 O O . ALA A 1 432 ? 27.505 31.543 -7.527 1.00 50.19 432 ALA A O 1
ATOM 3344 N N . ALA A 1 433 ? 29.034 29.945 -7.903 1.00 50.72 433 ALA A N 1
ATOM 3345 C CA . ALA A 1 433 ? 29.031 29.428 -6.532 1.00 50.72 433 ALA A CA 1
ATOM 3346 C C . ALA A 1 433 ? 29.587 30.444 -5.516 1.00 50.72 433 ALA A C 1
ATOM 3348 O O . ALA A 1 433 ? 29.062 30.565 -4.408 1.00 50.72 433 ALA A O 1
ATOM 3349 N N . LEU A 1 434 ? 30.618 31.208 -5.897 1.00 49.62 434 LEU A N 1
ATOM 3350 C CA . LEU A 1 434 ? 31.181 32.276 -5.065 1.00 49.62 434 LEU A CA 1
ATOM 3351 C C . LEU A 1 434 ? 30.250 33.498 -4.975 1.00 49.62 434 LEU A C 1
ATOM 3353 O O . LEU A 1 434 ? 30.133 34.087 -3.903 1.00 49.62 434 LEU A O 1
ATOM 3357 N N . GLN A 1 435 ? 29.542 33.846 -6.054 1.00 52.00 435 GLN A N 1
ATOM 3358 C CA . GLN A 1 435 ? 28.551 34.930 -6.059 1.00 52.00 435 GLN A CA 1
ATOM 3359 C C . GLN A 1 435 ? 27.327 34.604 -5.190 1.00 52.00 435 GLN A C 1
ATOM 3361 O O . GLN A 1 435 ? 26.902 35.445 -4.398 1.00 52.00 435 GLN A O 1
ATOM 3366 N N . ALA A 1 436 ? 26.816 33.370 -5.252 1.00 49.25 436 ALA A N 1
ATOM 3367 C CA . ALA A 1 436 ? 25.714 32.911 -4.400 1.00 49.25 436 ALA A CA 1
ATOM 3368 C C . ALA A 1 436 ? 26.088 32.865 -2.903 1.00 49.25 436 ALA A C 1
ATOM 3370 O O . ALA A 1 436 ? 25.229 33.031 -2.041 1.00 49.25 436 ALA A O 1
ATOM 3371 N N . ALA A 1 437 ? 27.374 32.683 -2.584 1.00 48.06 437 ALA A N 1
ATOM 3372 C CA . ALA A 1 437 ? 27.891 32.741 -1.216 1.00 48.06 437 ALA A CA 1
ATOM 3373 C C . ALA A 1 437 ? 28.104 34.179 -0.692 1.00 48.06 437 ALA A C 1
ATOM 3375 O O . A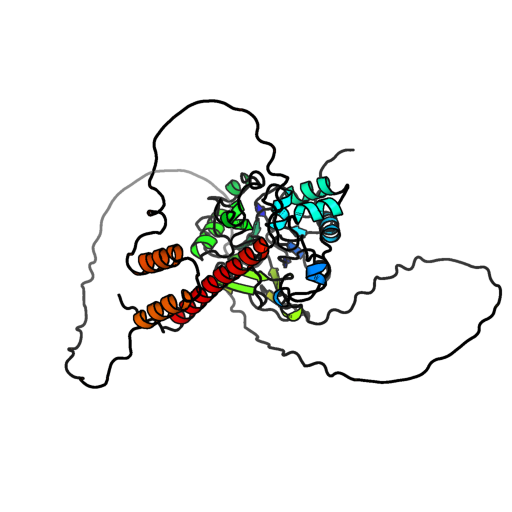LA A 1 437 ? 28.398 34.358 0.493 1.00 48.06 437 ALA A O 1
ATOM 3376 N N . HIS A 1 438 ? 27.997 35.208 -1.546 1.00 45.66 438 HIS A N 1
ATOM 3377 C CA . HIS A 1 438 ? 28.239 36.615 -1.184 1.00 45.66 438 HIS A CA 1
ATOM 3378 C C . HIS A 1 438 ? 27.037 37.549 -1.339 1.00 45.66 438 HIS A C 1
ATOM 3380 O O . HIS A 1 438 ? 27.070 38.641 -0.779 1.00 45.66 438 HIS A O 1
ATOM 3386 N N . GLY A 1 439 ? 25.954 37.130 -1.992 1.00 40.50 439 GLY A N 1
ATOM 3387 C CA . GLY A 1 439 ? 24.727 37.919 -2.077 1.00 40.50 439 GLY A CA 1
ATOM 3388 C C . GLY A 1 439 ? 23.496 37.029 -2.012 1.00 40.50 439 GLY A C 1
ATOM 3389 O O . GLY A 1 439 ? 23.347 36.123 -2.826 1.00 40.50 439 GLY A O 1
ATOM 3390 N N . GLY A 1 440 ? 22.616 37.283 -1.042 1.00 36.72 440 GLY A N 1
ATOM 3391 C CA . GLY A 1 440 ? 21.375 36.539 -0.813 1.00 36.72 440 GLY A CA 1
ATOM 3392 C C . GLY A 1 440 ? 20.310 36.743 -1.897 1.00 36.72 440 GLY A C 1
ATOM 3393 O O . GLY A 1 440 ? 19.229 37.242 -1.601 1.00 36.72 440 GLY A O 1
ATOM 3394 N N . HIS A 1 441 ? 20.585 36.324 -3.133 1.00 35.84 441 HIS A N 1
ATOM 3395 C CA . HIS A 1 441 ? 19.621 36.300 -4.235 1.00 35.84 441 HIS A CA 1
ATOM 3396 C C . HIS A 1 441 ? 19.464 34.888 -4.817 1.00 35.84 441 HIS A C 1
ATOM 3398 O O . HIS A 1 441 ? 20.386 34.071 -4.794 1.00 35.84 441 HIS A O 1
ATOM 3404 N N . ARG A 1 442 ? 18.256 34.578 -5.310 1.00 41.94 442 ARG A N 1
ATOM 3405 C CA . ARG A 1 442 ? 17.921 33.275 -5.901 1.00 41.94 442 ARG A CA 1
ATOM 3406 C C . ARG A 1 442 ? 18.578 33.136 -7.276 1.00 41.94 442 ARG A C 1
ATOM 3408 O O . ARG A 1 442 ? 18.512 34.035 -8.104 1.00 41.94 442 ARG A O 1
ATOM 3415 N N . LEU A 1 443 ? 19.134 31.951 -7.534 1.00 30.70 443 LEU A N 1
ATOM 3416 C CA . LEU A 1 443 ? 19.833 31.563 -8.770 1.00 30.70 443 LEU A CA 1
ATOM 3417 C C . LEU A 1 443 ? 18.979 31.691 -10.056 1.00 30.70 443 LEU A C 1
ATOM 3419 O O . LEU A 1 443 ? 19.503 31.567 -11.156 1.00 30.70 443 LEU A O 1
ATOM 3423 N N . THR A 1 444 ? 17.669 31.912 -9.932 1.00 37.78 444 THR A N 1
ATOM 3424 C CA . THR A 1 444 ? 16.724 32.028 -11.052 1.00 37.78 444 THR A CA 1
ATOM 3425 C C . THR A 1 444 ? 16.801 33.362 -11.786 1.00 37.78 444 THR A C 1
ATOM 3427 O O . THR A 1 444 ? 16.414 33.424 -12.949 1.00 37.78 444 THR A O 1
ATOM 3430 N N . ASP A 1 445 ? 17.336 34.405 -11.152 1.00 35.53 445 ASP A N 1
ATOM 3431 C CA . ASP A 1 445 ? 17.214 35.773 -11.670 1.00 35.53 445 ASP A CA 1
ATOM 3432 C C . ASP A 1 445 ? 18.406 36.183 -12.559 1.00 35.53 445 ASP A C 1
ATOM 3434 O O . ASP A 1 445 ? 18.368 37.216 -13.216 1.00 35.53 445 ASP A O 1
ATOM 3438 N N . VAL A 1 446 ? 19.448 35.345 -12.646 1.00 36.16 446 VAL A N 1
ATOM 3439 C CA . VAL A 1 446 ? 20.644 35.585 -13.484 1.00 36.16 446 VAL A CA 1
ATOM 3440 C C . VAL A 1 446 ? 20.497 34.996 -14.898 1.00 36.16 446 VAL A C 1
ATOM 3442 O O . VAL A 1 446 ? 21.271 35.325 -15.788 1.00 36.16 446 VAL A O 1
ATOM 3445 N N . LEU A 1 447 ? 19.481 34.160 -15.144 1.00 34.84 447 LEU A N 1
ATOM 3446 C CA . LEU A 1 447 ? 19.285 33.476 -16.434 1.00 34.84 447 LEU A CA 1
ATOM 3447 C C . LEU A 1 447 ? 18.055 33.954 -17.222 1.00 34.84 447 LEU A C 1
ATOM 3449 O O . LEU A 1 447 ? 17.715 33.363 -18.244 1.00 34.84 447 LEU A O 1
ATOM 3453 N N . ALA A 1 448 ? 17.394 35.025 -16.781 1.00 38.41 448 ALA A N 1
ATOM 3454 C CA . ALA A 1 448 ? 16.229 35.591 -17.455 1.00 38.41 448 ALA A CA 1
ATOM 3455 C C . ALA A 1 448 ? 16.512 37.022 -17.933 1.00 38.41 448 ALA A C 1
ATOM 3457 O O . ALA A 1 448 ? 15.981 37.992 -17.403 1.00 38.41 448 ALA A O 1
ATOM 3458 N N . GLY A 1 449 ? 17.346 37.137 -18.961 1.00 27.47 449 GLY A N 1
ATOM 3459 C CA . GLY A 1 449 ? 17.566 38.373 -19.700 1.00 27.47 449 GLY A CA 1
ATOM 3460 C C . GLY A 1 449 ? 17.819 38.046 -21.162 1.00 27.47 449 GLY A C 1
ATOM 3461 O O . GLY A 1 449 ? 18.956 37.792 -21.526 1.00 27.47 449 GLY A O 1
ATOM 3462 N N . ASP A 1 450 ? 16.740 37.904 -21.936 1.00 26.77 450 ASP A N 1
ATOM 3463 C CA . ASP A 1 450 ? 16.579 38.547 -23.249 1.00 26.77 450 ASP A CA 1
ATOM 3464 C C . ASP A 1 450 ? 15.336 38.008 -23.974 1.00 26.77 450 ASP A C 1
ATOM 3466 O O . ASP A 1 450 ? 15.193 36.821 -24.277 1.00 26.77 450 ASP A O 1
ATOM 3470 N N . ARG A 1 451 ? 14.402 38.919 -24.262 1.00 29.25 451 ARG A N 1
ATOM 3471 C CA . ARG A 1 451 ? 13.337 38.746 -25.255 1.00 29.25 451 ARG A CA 1
ATOM 3472 C C . ARG A 1 451 ? 13.388 39.910 -26.242 1.00 29.25 451 ARG A C 1
ATOM 3474 O O . ARG A 1 451 ? 13.635 41.038 -25.831 1.00 29.25 451 ARG A O 1
ATOM 3481 N N . VAL A 1 452 ? 12.963 39.583 -27.472 1.00 29.95 452 VAL A N 1
ATOM 3482 C CA . VAL A 1 452 ? 12.602 40.413 -28.649 1.00 29.95 452 VAL A CA 1
ATOM 3483 C C . VAL A 1 452 ? 13.704 40.336 -29.725 1.00 29.95 452 VAL A C 1
ATOM 3485 O O . VAL A 1 452 ? 14.832 40.721 -29.477 1.00 29.95 452 VAL A O 1
ATOM 3488 N N . ALA A 1 453 ? 13.481 39.764 -30.916 1.00 26.22 453 ALA A N 1
ATOM 3489 C CA . ALA A 1 453 ? 12.422 40.111 -31.863 1.00 26.22 453 ALA A CA 1
ATOM 3490 C C . ALA A 1 453 ? 11.959 38.960 -32.789 1.00 26.22 453 ALA A C 1
ATOM 3492 O O . ALA A 1 453 ? 12.643 37.965 -33.008 1.00 26.22 453 ALA A O 1
ATOM 3493 N N . SER A 1 454 ? 10.767 39.178 -33.340 1.00 31.75 454 SER A N 1
ATOM 3494 C CA . SER A 1 454 ? 10.022 38.450 -34.372 1.00 31.75 454 SER A CA 1
ATOM 3495 C C . SER A 1 454 ? 10.787 38.142 -35.666 1.00 31.75 454 SER A C 1
ATOM 3497 O O . SER A 1 454 ? 11.484 39.016 -36.171 1.00 31.75 454 SER A O 1
ATOM 3499 N N . ASN A 1 455 ? 10.516 36.980 -36.282 1.00 25.16 455 ASN A N 1
ATOM 3500 C CA . ASN A 1 455 ? 10.133 36.883 -37.700 1.00 25.16 455 ASN A CA 1
ATOM 3501 C C . ASN A 1 455 ? 9.636 35.479 -38.094 1.00 25.16 455 ASN A C 1
ATOM 3503 O O . ASN A 1 455 ? 9.923 34.472 -37.455 1.00 25.16 455 ASN A O 1
ATOM 3507 N N . SER A 1 456 ? 8.818 35.479 -39.139 1.00 30.16 456 SER A N 1
ATOM 3508 C CA . SER A 1 456 ? 7.962 34.427 -39.688 1.00 30.16 456 SER A CA 1
ATOM 3509 C C . SER A 1 456 ? 8.609 33.558 -40.790 1.00 30.16 456 SER A C 1
ATOM 3511 O O . SER A 1 456 ? 9.437 34.068 -41.539 1.00 30.16 456 SER A O 1
ATOM 3513 N N . PHE A 1 457 ? 8.069 32.329 -40.951 1.00 26.91 457 PHE A N 1
ATOM 3514 C CA . PHE A 1 457 ? 8.186 31.313 -42.042 1.00 26.91 457 PHE A CA 1
ATOM 3515 C C . PHE A 1 457 ? 9.420 30.374 -42.084 1.00 26.91 457 PHE A C 1
ATOM 3517 O O . PHE A 1 457 ? 10.489 30.773 -41.640 1.00 26.91 457 PHE A O 1
ATOM 3524 N N . PRO A 1 458 ? 9.344 29.184 -42.740 1.00 32.81 458 PRO A N 1
ATOM 3525 C CA . PRO A 1 458 ? 8.251 28.202 -42.865 1.00 32.81 458 PRO A CA 1
ATOM 3526 C C . PRO A 1 458 ? 8.646 26.787 -42.357 1.00 32.81 458 PRO A C 1
ATOM 3528 O O . PRO A 1 458 ? 9.806 26.485 -42.091 1.00 32.81 458 PRO A O 1
ATOM 3531 N N . ARG A 1 459 ? 7.649 25.898 -42.231 1.00 41.75 459 ARG A N 1
ATOM 3532 C CA . ARG A 1 459 ? 7.816 24.460 -41.950 1.00 41.75 459 ARG A CA 1
ATOM 3533 C C . ARG A 1 459 ? 8.397 23.734 -43.168 1.00 41.75 459 ARG A C 1
ATOM 3535 O O . ARG A 1 459 ? 7.661 23.529 -44.124 1.00 41.75 459 ARG A O 1
ATOM 3542 N N . GLU A 1 460 ? 9.627 23.241 -43.062 1.00 30.09 460 GLU A N 1
ATOM 3543 C CA . GLU A 1 460 ? 10.120 22.089 -43.830 1.00 30.09 460 GLU A CA 1
ATOM 3544 C C . GLU A 1 460 ? 10.971 21.173 -42.933 1.00 30.09 460 GLU A C 1
ATOM 3546 O O . GLU A 1 460 ? 11.474 21.587 -41.890 1.00 30.09 460 GLU A O 1
ATOM 3551 N N . GLY A 1 461 ? 10.983 19.885 -43.279 1.00 40.91 461 GLY A N 1
ATOM 3552 C CA . GLY A 1 461 ? 11.155 18.760 -42.362 1.00 40.91 461 GLY A CA 1
ATOM 3553 C C . GLY A 1 461 ? 12.509 18.620 -41.665 1.00 40.91 461 GLY A C 1
ATOM 3554 O O . GLY A 1 461 ? 13.570 18.856 -42.234 1.00 40.91 461 GLY A O 1
ATOM 3555 N N . LEU A 1 462 ? 12.445 18.114 -40.432 1.00 29.98 462 LEU A N 1
ATOM 3556 C CA . LEU A 1 462 ? 13.577 17.550 -39.704 1.00 29.98 462 LEU A CA 1
ATOM 3557 C C . LEU A 1 462 ? 13.251 16.093 -39.325 1.00 29.98 462 LEU A C 1
ATOM 3559 O O . LEU A 1 462 ? 12.142 15.833 -38.849 1.00 29.98 462 LEU A O 1
ATOM 3563 N N . PRO A 1 463 ? 14.176 15.139 -39.537 1.00 31.62 463 PRO A N 1
ATOM 3564 C CA . PRO A 1 463 ? 13.973 13.736 -39.189 1.00 31.62 463 PRO A CA 1
ATOM 3565 C C . PRO A 1 463 ? 13.963 13.524 -37.666 1.00 31.62 463 PRO A C 1
ATOM 3567 O O . PRO A 1 463 ? 14.519 14.311 -36.898 1.00 31.62 463 PRO A O 1
ATOM 3570 N N . SER A 1 464 ? 13.304 12.446 -37.232 1.00 34.06 464 SER A N 1
ATOM 3571 C CA . SER A 1 464 ? 13.060 12.122 -35.824 1.00 34.06 464 SER A CA 1
ATOM 3572 C C . SER A 1 464 ? 14.346 11.950 -35.008 1.00 34.06 464 SER A C 1
ATOM 3574 O O . SER A 1 464 ? 15.295 11.313 -35.459 1.00 34.06 464 SER A O 1
ATOM 3576 N N . LEU A 1 465 ? 14.319 12.409 -33.755 1.00 35.03 465 LEU A N 1
ATOM 3577 C CA . LEU A 1 465 ? 15.355 12.256 -32.719 1.00 35.03 465 LEU A CA 1
ATOM 3578 C C . LEU A 1 465 ? 15.588 10.802 -32.233 1.00 35.03 465 LEU A C 1
ATOM 3580 O O . LEU A 1 465 ? 16.054 10.595 -31.118 1.00 35.03 465 LEU A O 1
ATOM 3584 N N . ALA A 1 466 ? 15.291 9.788 -33.048 1.00 34.72 466 ALA A N 1
ATOM 3585 C CA . ALA A 1 466 ? 15.432 8.377 -32.681 1.00 34.72 466 ALA A CA 1
ATOM 3586 C C . ALA A 1 466 ? 16.832 7.776 -32.951 1.00 34.72 466 ALA A C 1
ATOM 3588 O O . ALA A 1 466 ? 17.081 6.643 -32.560 1.00 34.72 466 ALA A O 1
ATOM 3589 N N . GLU A 1 467 ? 17.769 8.511 -33.564 1.00 34.16 467 GLU A N 1
ATOM 3590 C CA . GLU A 1 467 ? 19.056 7.942 -34.024 1.00 34.16 467 GLU A CA 1
ATOM 3591 C C . GLU A 1 467 ? 20.321 8.504 -33.353 1.00 34.16 467 GLU A C 1
ATOM 3593 O O . GLU A 1 467 ? 21.428 8.331 -33.859 1.00 34.16 467 GLU A O 1
ATOM 3598 N N . ARG A 1 468 ? 20.227 9.152 -32.186 1.00 35.62 468 ARG A N 1
ATOM 3599 C CA . ARG A 1 468 ? 21.435 9.532 -31.427 1.00 35.62 468 ARG A CA 1
ATOM 3600 C C . ARG A 1 468 ? 21.490 8.792 -30.102 1.00 35.62 468 ARG A C 1
ATOM 3602 O O . ARG A 1 468 ? 20.766 9.117 -29.168 1.00 35.62 468 ARG A O 1
ATOM 3609 N N . GLY A 1 469 ? 22.366 7.787 -30.056 1.00 36.59 469 GLY A N 1
ATOM 3610 C CA . GLY A 1 469 ? 22.693 7.030 -28.854 1.00 36.59 469 GLY A CA 1
ATOM 3611 C C . GLY A 1 469 ? 23.028 7.957 -27.687 1.00 36.59 469 GLY A C 1
ATOM 3612 O O . GLY A 1 469 ? 23.876 8.843 -27.798 1.00 36.59 469 GLY A O 1
ATOM 3613 N N . LEU A 1 470 ? 22.329 7.757 -26.572 1.00 37.06 470 LEU A N 1
ATOM 3614 C CA . LEU A 1 470 ? 22.595 8.456 -25.321 1.00 37.06 470 LEU A CA 1
ATOM 3615 C C . LEU A 1 470 ? 23.905 7.937 -24.700 1.00 37.06 470 LEU A C 1
ATOM 3617 O O . LEU A 1 470 ? 24.134 6.724 -24.701 1.00 37.06 470 LEU A O 1
ATOM 3621 N N . PRO A 1 471 ? 24.760 8.819 -24.150 1.00 40.44 471 PRO A N 1
ATOM 3622 C CA . PRO A 1 471 ? 25.999 8.407 -23.504 1.00 40.44 471 PRO A CA 1
ATOM 3623 C C . PRO A 1 471 ? 25.741 7.701 -22.155 1.00 40.44 471 PRO A C 1
ATOM 3625 O O . PRO A 1 471 ? 24.684 7.896 -21.544 1.00 40.44 471 PRO A O 1
ATOM 3628 N N . PRO A 1 472 ? 26.705 6.908 -21.641 1.00 42.38 472 PRO A N 1
ATOM 3629 C CA . PRO A 1 472 ? 26.534 6.016 -20.482 1.00 42.38 472 PRO A CA 1
ATOM 3630 C C . PRO A 1 472 ? 26.315 6.717 -19.124 1.00 42.38 472 PRO A C 1
ATOM 3632 O O . PRO A 1 472 ? 26.152 6.055 -18.096 1.00 42.38 472 PRO A O 1
ATOM 3635 N N . ASP A 1 473 ? 26.287 8.048 -19.088 1.00 46.59 473 ASP A N 1
ATOM 3636 C CA . ASP A 1 473 ? 26.492 8.826 -17.861 1.00 46.59 473 ASP A CA 1
ATOM 3637 C C . ASP A 1 473 ? 25.198 9.121 -17.079 1.00 46.59 473 ASP A C 1
ATOM 3639 O O . ASP A 1 473 ? 25.238 9.609 -15.946 1.00 46.59 473 ASP A O 1
ATOM 3643 N N . ALA A 1 474 ? 24.035 8.734 -17.616 1.00 40.53 474 ALA A N 1
ATOM 3644 C CA . ALA A 1 474 ? 22.737 8.918 -16.960 1.00 40.53 474 ALA A CA 1
ATOM 3645 C C . ALA A 1 474 ? 22.598 8.132 -15.635 1.00 40.53 474 ALA A C 1
ATOM 3647 O O . ALA A 1 474 ? 21.868 8.551 -14.732 1.00 40.53 474 ALA A O 1
ATOM 3648 N N . ARG A 1 475 ? 23.344 7.028 -15.462 1.00 39.81 475 ARG A N 1
ATOM 3649 C CA . ARG A 1 475 ? 23.337 6.236 -14.214 1.00 39.81 475 ARG A CA 1
ATOM 3650 C C . ARG A 1 475 ? 24.042 6.949 -13.053 1.00 39.81 475 ARG A C 1
ATOM 3652 O O . ARG A 1 475 ? 23.607 6.826 -11.908 1.00 39.81 475 ARG A O 1
ATOM 3659 N N . HIS A 1 476 ? 25.079 7.743 -13.330 1.00 40.41 476 HIS A N 1
ATOM 3660 C CA . HIS A 1 476 ? 25.817 8.476 -12.295 1.00 40.41 476 HIS A CA 1
ATOM 3661 C C . HIS A 1 476 ? 25.040 9.692 -11.776 1.00 40.41 476 HIS A C 1
ATOM 3663 O O . HIS A 1 476 ? 25.050 9.956 -10.572 1.00 40.41 476 HIS A O 1
ATOM 3669 N N . ALA A 1 477 ? 24.299 10.380 -12.652 1.00 38.31 477 ALA A N 1
ATOM 3670 C CA . ALA A 1 477 ? 23.468 11.522 -12.270 1.00 38.31 477 ALA A CA 1
ATOM 3671 C C . ALA A 1 477 ? 22.350 11.121 -11.290 1.00 38.31 477 ALA A C 1
ATOM 3673 O O . ALA A 1 477 ? 22.137 11.794 -10.279 1.00 38.31 477 ALA A O 1
ATOM 3674 N N . ASN A 1 478 ? 21.696 9.978 -11.526 1.00 38.31 478 ASN A N 1
ATOM 3675 C CA . ASN A 1 478 ? 20.634 9.485 -10.646 1.00 38.31 478 ASN A CA 1
ATOM 3676 C C . ASN A 1 478 ? 21.182 9.019 -9.277 1.00 38.31 478 ASN A C 1
ATOM 3678 O O . ASN A 1 478 ? 20.580 9.265 -8.226 1.00 38.31 478 ASN A O 1
ATOM 3682 N N . HIS A 1 479 ? 22.383 8.424 -9.260 1.00 40.25 479 HIS A N 1
ATOM 3683 C CA . HIS A 1 479 ? 23.044 8.009 -8.020 1.00 40.25 479 HIS A CA 1
ATOM 3684 C C . HIS A 1 479 ? 23.499 9.203 -7.163 1.00 40.25 479 HIS A C 1
ATOM 3686 O O . HIS A 1 479 ? 23.211 9.249 -5.964 1.00 40.25 479 HIS A O 1
ATOM 3692 N N . ALA A 1 480 ? 24.140 10.207 -7.772 1.00 39.56 480 ALA A N 1
ATOM 3693 C CA . ALA A 1 480 ? 24.570 11.425 -7.082 1.00 39.56 480 ALA A CA 1
ATOM 3694 C C . ALA A 1 480 ? 23.380 12.210 -6.501 1.00 39.56 480 ALA A C 1
ATOM 3696 O O . ALA A 1 480 ? 23.442 12.709 -5.373 1.00 39.56 480 ALA A O 1
ATOM 3697 N N . PHE A 1 481 ? 22.264 12.258 -7.232 1.00 45.78 481 PHE A N 1
ATOM 3698 C CA . PHE A 1 481 ? 21.048 12.936 -6.794 1.00 45.78 481 PHE A CA 1
ATOM 3699 C C . PHE A 1 481 ? 20.355 12.211 -5.630 1.00 45.78 481 PHE A C 1
ATOM 3701 O O . PHE A 1 481 ? 19.987 12.837 -4.631 1.00 45.78 481 PHE A O 1
ATOM 3708 N N . THR A 1 482 ? 20.267 10.878 -5.696 1.00 47.06 482 THR A N 1
ATOM 3709 C CA . THR A 1 482 ? 19.764 10.041 -4.592 1.00 47.06 482 THR A CA 1
ATOM 3710 C C . THR A 1 482 ? 20.600 10.235 -3.324 1.00 47.06 482 THR A C 1
ATOM 3712 O O . THR A 1 482 ? 20.059 10.338 -2.219 1.00 47.06 482 THR A O 1
ATOM 3715 N N . LEU A 1 483 ? 21.923 10.358 -3.467 1.00 50.06 483 LEU A N 1
ATOM 3716 C CA . LEU A 1 483 ? 22.828 10.635 -2.354 1.00 50.06 483 LEU A CA 1
ATOM 3717 C C . LEU A 1 483 ? 22.565 12.017 -1.724 1.00 50.06 483 LEU A C 1
ATOM 3719 O O . LEU A 1 483 ? 22.572 12.148 -0.499 1.00 50.06 483 LEU A O 1
ATOM 3723 N N . ALA A 1 484 ? 22.293 13.042 -2.539 1.00 46.88 484 ALA A N 1
ATOM 3724 C CA . ALA A 1 484 ? 21.996 14.398 -2.071 1.00 46.88 484 ALA A CA 1
ATOM 3725 C C . ALA A 1 484 ? 20.660 14.482 -1.308 1.00 46.88 484 ALA A C 1
ATOM 3727 O O . ALA A 1 484 ? 20.597 15.101 -0.241 1.00 46.88 484 ALA A O 1
ATOM 3728 N N . ALA A 1 485 ? 19.612 13.813 -1.799 1.00 47.34 485 ALA A N 1
ATOM 3729 C CA . ALA A 1 485 ? 18.325 13.724 -1.106 1.00 47.34 485 ALA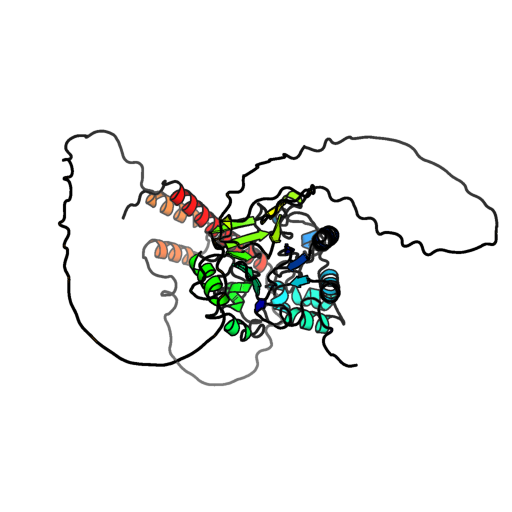 A CA 1
ATOM 3730 C C . ALA A 1 485 ? 18.457 13.009 0.252 1.00 47.34 485 ALA A C 1
ATOM 3732 O O . ALA A 1 485 ? 17.963 13.502 1.268 1.00 47.34 485 ALA A O 1
ATOM 3733 N N . ARG A 1 486 ? 19.216 11.903 0.300 1.00 54.84 486 ARG A N 1
ATOM 3734 C CA . ARG A 1 486 ? 19.511 11.172 1.546 1.00 54.84 486 ARG A CA 1
ATOM 3735 C C . ARG A 1 486 ? 20.306 12.013 2.546 1.00 54.84 486 ARG A C 1
ATOM 3737 O O . ARG A 1 486 ? 19.988 12.001 3.732 1.00 54.84 486 ARG A O 1
ATOM 3744 N N . ARG A 1 487 ? 21.291 12.793 2.085 1.00 61.75 487 ARG A N 1
ATOM 3745 C CA . ARG A 1 487 ? 22.058 13.718 2.942 1.00 61.75 487 ARG A CA 1
ATOM 3746 C C . ARG A 1 487 ? 21.178 14.813 3.546 1.00 61.75 487 ARG A C 1
ATOM 3748 O O . ARG A 1 487 ? 21.326 15.105 4.727 1.00 61.75 487 ARG A O 1
ATOM 3755 N N . ARG A 1 488 ? 20.232 15.374 2.782 1.00 57.81 488 ARG A N 1
ATOM 3756 C CA . ARG A 1 488 ? 19.258 16.351 3.305 1.00 57.81 488 ARG A CA 1
ATOM 3757 C C . ARG A 1 488 ? 18.327 15.737 4.350 1.00 57.81 488 ARG A C 1
ATOM 3759 O O . ARG A 1 488 ? 18.111 16.349 5.391 1.00 57.81 488 ARG A O 1
ATOM 3766 N N . ALA A 1 489 ? 17.828 14.526 4.106 1.00 50.88 489 ALA A N 1
ATOM 3767 C CA . ALA A 1 489 ? 16.992 13.811 5.068 1.00 50.88 489 ALA A CA 1
ATOM 3768 C C . ALA A 1 489 ? 17.751 13.502 6.372 1.00 50.88 489 ALA A C 1
ATOM 3770 O O . ALA A 1 489 ? 17.216 13.709 7.459 1.00 50.88 489 ALA A O 1
ATOM 3771 N N . LEU A 1 490 ? 19.014 13.071 6.275 1.00 63.91 490 LEU A N 1
ATOM 3772 C CA . LEU A 1 490 ? 19.870 12.828 7.437 1.00 63.91 490 LEU A CA 1
ATOM 3773 C C . LEU A 1 490 ? 20.168 14.120 8.212 1.00 63.91 490 LEU A C 1
ATOM 3775 O O . LEU A 1 490 ? 20.031 14.137 9.431 1.00 63.91 490 LEU A O 1
ATOM 3779 N N . ALA A 1 491 ? 20.521 15.207 7.519 1.00 66.25 491 ALA A N 1
ATOM 3780 C CA . ALA A 1 491 ? 20.772 16.506 8.145 1.00 66.25 491 ALA A CA 1
ATOM 3781 C C . ALA A 1 491 ? 19.538 17.022 8.901 1.00 66.25 491 ALA A C 1
ATOM 3783 O O . ALA A 1 491 ? 19.662 17.518 10.017 1.00 66.25 491 ALA A O 1
ATOM 3784 N N . TRP A 1 492 ? 18.341 16.840 8.336 1.00 67.06 492 TRP A N 1
ATOM 3785 C CA . TRP A 1 492 ? 17.090 17.187 9.006 1.00 67.06 492 TRP A CA 1
ATOM 3786 C C . TRP A 1 492 ? 16.835 16.332 10.259 1.00 67.06 492 TRP A C 1
ATOM 3788 O O . TRP A 1 492 ? 16.478 16.879 11.301 1.00 67.06 492 TRP A O 1
ATOM 3798 N N . ARG A 1 493 ? 17.078 15.010 10.201 1.00 61.97 493 ARG A N 1
ATOM 3799 C CA . ARG A 1 493 ? 16.964 14.116 11.373 1.00 61.97 493 ARG A CA 1
ATOM 3800 C C . ARG A 1 493 ? 17.929 14.515 12.494 1.00 61.97 493 ARG A C 1
ATOM 3802 O O . ARG A 1 493 ? 17.523 14.568 13.649 1.00 61.97 493 ARG A O 1
ATOM 3809 N N . LEU A 1 494 ? 19.175 14.842 12.151 1.00 67.75 494 LEU A N 1
ATOM 3810 C CA . LEU A 1 494 ? 20.186 15.283 13.117 1.00 67.75 494 LEU A CA 1
ATOM 3811 C C . LEU A 1 494 ? 19.831 16.639 13.740 1.00 67.75 494 LEU A C 1
ATOM 3813 O O . LEU A 1 494 ? 19.912 16.787 14.955 1.00 67.75 494 LEU A O 1
ATOM 3817 N N . ALA A 1 495 ? 19.381 17.603 12.930 1.00 65.00 495 ALA A N 1
ATOM 3818 C CA . ALA A 1 495 ? 18.939 18.907 13.422 1.00 65.00 495 ALA A CA 1
ATOM 3819 C C . ALA A 1 495 ? 17.741 18.784 14.376 1.00 65.00 495 ALA A C 1
ATOM 3821 O O . ALA A 1 495 ? 17.664 19.497 15.374 1.00 65.00 495 ALA A O 1
ATOM 3822 N N . ARG A 1 496 ? 16.825 17.851 14.096 1.00 65.50 496 ARG A N 1
ATOM 3823 C CA . ARG A 1 496 ? 15.681 17.566 14.961 1.00 65.50 496 ARG A CA 1
ATOM 3824 C C . ARG A 1 496 ? 16.095 16.902 16.277 1.00 65.50 496 ARG A C 1
ATOM 3826 O O . ARG A 1 496 ? 15.658 17.375 17.317 1.00 65.50 496 ARG A O 1
ATOM 3833 N N . SER A 1 497 ? 16.965 15.889 16.242 1.00 62.66 497 SER A N 1
ATOM 3834 C CA . SER A 1 497 ? 17.510 15.265 17.462 1.00 62.66 497 SER A CA 1
ATOM 3835 C C . SER A 1 497 ? 18.192 16.307 18.351 1.00 62.66 497 SER A C 1
ATOM 3837 O O . SER A 1 497 ? 17.899 16.394 19.534 1.00 62.66 497 SER A O 1
ATOM 3839 N N . ALA A 1 498 ? 19.016 17.184 17.767 1.00 66.50 498 ALA A N 1
ATOM 3840 C CA . ALA A 1 498 ? 19.685 18.252 18.510 1.00 66.50 498 ALA A CA 1
ATOM 3841 C C . ALA A 1 498 ? 18.708 19.277 19.124 1.00 66.50 498 ALA A C 1
ATOM 3843 O O . ALA A 1 498 ? 18.979 19.826 20.193 1.00 66.50 498 ALA A O 1
ATOM 3844 N N . ALA A 1 499 ? 17.574 19.543 18.467 1.00 67.38 499 ALA A N 1
ATOM 3845 C CA . ALA A 1 499 ? 16.527 20.412 18.999 1.00 67.38 499 ALA A CA 1
ATOM 3846 C C . ALA A 1 499 ? 15.722 19.743 20.130 1.00 67.38 499 ALA A C 1
ATOM 3848 O O . ALA A 1 499 ? 15.341 20.420 21.084 1.00 67.38 499 ALA A O 1
ATOM 3849 N N . GLU A 1 500 ? 15.480 18.432 20.039 1.00 63.81 500 GLU A N 1
ATOM 3850 C CA . GLU A 1 500 ? 14.798 17.636 21.070 1.00 63.81 500 GLU A CA 1
ATOM 3851 C C . GLU A 1 500 ? 15.691 17.426 22.313 1.00 63.81 500 GLU A C 1
ATOM 3853 O O . GLU A 1 500 ? 15.189 17.483 23.434 1.00 63.81 500 GLU A O 1
ATOM 3858 N N . ASP A 1 501 ? 17.013 17.326 22.135 1.00 71.81 501 ASP A N 1
ATOM 3859 C CA . ASP A 1 501 ? 18.007 17.195 23.216 1.00 71.81 501 ASP A CA 1
ATOM 3860 C C . ASP A 1 501 ? 18.371 18.534 23.901 1.00 71.81 501 ASP A C 1
ATOM 3862 O O . ASP A 1 501 ? 19.270 18.594 24.740 1.00 71.81 501 ASP A O 1
ATOM 3866 N N . GLY A 1 502 ? 17.703 19.639 23.545 1.00 60.19 502 GLY A N 1
ATOM 3867 C CA . GLY A 1 502 ? 17.944 20.960 24.144 1.00 60.19 502 GLY A CA 1
ATOM 3868 C C . GLY A 1 502 ? 19.310 21.579 23.810 1.00 60.19 502 GLY A C 1
ATOM 3869 O O . GLY A 1 502 ? 19.700 22.568 24.429 1.00 60.19 502 GLY A O 1
ATOM 3870 N N . LEU A 1 503 ? 20.031 21.036 22.822 1.00 52.31 503 LEU A N 1
ATOM 3871 C CA . LEU A 1 503 ? 21.371 21.487 22.419 1.00 52.31 503 LEU A CA 1
ATOM 3872 C C . LEU A 1 503 ? 21.356 22.757 21.553 1.00 52.31 503 LEU A C 1
ATOM 3874 O O . LEU A 1 503 ? 22.409 23.333 21.284 1.00 52.31 503 LEU A O 1
ATOM 3878 N N . VAL A 1 504 ? 20.176 23.229 21.142 1.00 46.44 504 VAL A N 1
ATOM 3879 C CA . VAL A 1 504 ? 20.013 24.499 20.426 1.00 46.44 504 VAL A CA 1
ATOM 3880 C C . VAL A 1 504 ? 19.340 25.510 21.350 1.00 46.44 504 VAL A C 1
ATOM 3882 O O . VAL A 1 504 ? 18.116 25.549 21.487 1.00 46.44 504 VAL A O 1
ATOM 3885 N N . GLY A 1 505 ? 20.156 26.348 21.992 1.00 42.00 505 GLY A N 1
ATOM 3886 C CA . GLY A 1 505 ? 19.669 27.530 22.693 1.00 42.00 505 GLY A CA 1
ATOM 3887 C C . GLY A 1 505 ? 18.914 28.440 21.723 1.00 42.00 505 GLY A C 1
ATOM 3888 O O . GLY A 1 505 ? 19.405 28.740 20.635 1.00 42.00 505 GLY A O 1
ATOM 3889 N N . ARG A 1 506 ? 17.707 28.871 22.107 1.00 45.38 506 ARG A N 1
ATOM 3890 C CA . ARG A 1 506 ? 16.914 29.858 21.360 1.00 45.38 506 ARG A CA 1
ATOM 3891 C C . ARG A 1 506 ? 17.624 31.219 21.390 1.00 45.38 506 ARG A C 1
ATOM 3893 O O . ARG A 1 506 ? 17.326 32.053 22.239 1.00 45.38 506 ARG A O 1
ATOM 3900 N N . GLY A 1 507 ? 18.571 31.428 20.481 1.00 39.56 507 GLY A N 1
ATOM 3901 C CA . GLY A 1 507 ? 19.063 32.751 20.102 1.00 39.56 507 GLY A CA 1
ATOM 3902 C C . GLY A 1 507 ? 18.161 33.331 19.015 1.00 39.56 507 GLY A C 1
ATOM 3903 O O . GLY A 1 507 ? 17.817 32.613 18.078 1.00 39.56 507 GLY A O 1
ATOM 3904 N N . ARG A 1 508 ? 17.725 34.581 19.199 1.00 33.50 508 ARG A N 1
ATOM 3905 C CA . ARG A 1 508 ? 16.935 35.349 18.224 1.00 33.50 508 ARG A CA 1
ATOM 3906 C C . ARG A 1 508 ? 17.712 35.636 16.949 1.00 33.50 508 ARG A C 1
ATOM 3908 O O . ARG A 1 508 ? 18.938 35.853 17.071 1.00 33.50 508 ARG A O 1
#

pLDDT: mean 70.89, std 29.28, range [20.73, 98.81]